Protein AF-A0A1Y1IK76-F1 (afdb_monomer)

Mean predicted aligned error: 18.69 Å

Foldseek 3Di:
DDDDDDDDDDDDDDDDDDDDDDDDDDDDDDDDDDDDDDDDDDDDDDDDDDDDDDDDDDPDDPPPPVVVVVVVVVVVVPPDDDDDDDDVVVVVVVVVVVVVVVVVVVVVVVVVVVVVVVVVVVVVVVVVVVVVVVVVVVVVVVVVVVVVVVVVVVVVVVVVVVVVVVVVVVVVVVVVVVVVVVVVVVVVVVVVVVVVVVVVVVVVVVVVVVVVVVVVVVVVVVVVVVVVVVVVVVQVVQWAWAAEQVPRDIDIDGLVLLVVCCVFLVNCCGVHPHPADADPVRHHYHPDDPVLVVQVRCCSPPVDEDQDADVVSLVVCVVRVVVSNNVVNVLLDFAWDWPPQDPFWIKIKGFAQALVPQPWDWHWDAHPVRWIKTFIDHQFWTFIDTDLVCPPDPQFWKKKKWKWKDFPNDILTDDIDTDTSPLDDRDPDDPDDPDPPNPHTDIDTCVNSVDGSCRLNVPPRSNGRRGIMMMMIMTTDDD

Organism: Klebsormidium nitens (NCBI:txid105231)

Radius of gyration: 87.35 Å; Cα contacts (8 Å, |Δi|>4): 419; chains: 1; bounding box: 177×68×232 Å

InterPro domains:
  IPR011333 SKP1/BTB/POZ domain superfamily [G3DSA:3.30.710.10] (242-334)
  IPR011333 SKP1/BTB/POZ domain superfamily [SSF54695] (243-330)

pLDDT: mean 75.18, std 20.33, range [30.8, 98.38]

Nearest PDB structures (foldseek):
  6ocr-assembly2_H  TM=8.136E-01  e=8.217E-05  Homo sapiens
  6m8r-assembly2_D  TM=8.133E-01  e=1.735E-04  Homo sapiens
  4yy8-assembly2_B  TM=5.545E-01  e=1.298E-03  Plasmodium falciparum

Sequence (479 aa):
MFLRVQCDNQFLTTGPKLKNLGPMAPHSKTWFGLRKGNPSKSTSALVPPTAKSSTSGLSGPAGEESAHVDRFLTTVSKVDATPLVRDGRLHKQVETRSDRVTKLWAEIGTLGRKLNDEMQEIERSIEELARARAQLGEVQSEATSLRTELAAARRNGERTEKELARARARLTELKAERGGLRAQVETLESKLAAEEKEKLEAASKVAELESALEIARDATAALKGAAEASARRAREGDRLHYVLACNGQTGSIARSILASEPESLLYKTFCGEWDYARDDSGRAIVTCHPDRWAAVLEHLTTGAVPKQRDSQLLEQARFWNLQRLTSALEALTPGVVVSNADSQGFTVRGTFVSVMNFSKQNLPFVTPQSHVMKLHINESGIWVYFQPDSDDIPADAQLSYRCRVLVRDNSIVKDWSTATCEKFKKYESWERPPAEGSEKGWGHTWRDWGHTLHQMASEPLALAHDSLVVEFEVRYLDE

Secondary structure (DSSP, 8-state):
--------------PPP----PPPPP---------PPPPPP-----PPP------------TTSSHHHHHHHHHHHTT---------HHHHHHHHHHHHHHHHHHHHHHHHHHHHHHHHHHHHHHHHHHHHHHHHHHHHHHHHHHHHHHHHHHHHHHHHHHHHHHHHHHHHHHHHHHHHHHHHHHHHHHHHHHHHHHHHHHHHHHHHHHHHHHHHHHHHHHHHHHHHHHHHHHHHHHTEEEEEETTT--EEEEEHHHHTTSTTSHHHHHHHSS----B-TTS-EEE-S-HHHHHHHHHHHHH----SS--HHHHHHHHHTT-HHHHHHHHHTS-EEEEES--SSEEEEEEEES-TT--S-EEEEEE-TTS-EEEEEE-SSEEEEEE-TT-TT--TT-EEEEEEEEEETTEEEEEEEEEEEGGG----S-TTSPPPTT---SEEEEGGGGT--HHHHHHSTTTTSTTSEEEEEEEEE---

Solvent-accessible surface area (backbone atoms only — not comparable to full-atom values): 28546 Å² total; per-residue (Å²): 139,89,86,83,85,82,84,85,84,79,91,80,89,83,82,85,80,85,76,85,82,80,87,84,80,91,83,83,80,88,84,90,81,86,84,79,84,80,82,85,84,84,87,80,90,82,85,81,84,86,82,86,77,93,76,81,89,80,88,72,82,94,69,66,71,65,62,59,54,54,54,52,58,62,59,65,78,67,70,78,85,72,92,78,77,90,55,77,66,59,55,52,51,51,50,55,49,49,54,50,49,53,50,51,51,52,49,51,53,53,49,52,49,51,52,51,53,51,48,53,50,50,51,52,51,50,53,51,52,50,51,52,50,50,52,50,51,50,54,51,51,52,52,51,50,54,51,52,50,52,53,50,51,49,54,50,50,56,48,53,51,52,53,50,53,52,51,52,53,51,52,54,49,52,51,51,52,52,51,53,51,49,54,50,48,56,53,50,53,53,50,51,55,50,52,53,51,51,51,51,55,50,52,52,52,50,55,53,49,54,53,52,49,50,56,49,49,53,50,52,52,50,51,51,54,50,51,53,51,51,53,47,52,55,55,56,72,44,39,47,50,36,28,28,65,79,76,65,52,69,52,74,47,49,48,73,44,39,59,76,41,64,79,13,46,60,24,39,47,73,77,44,98,46,93,64,68,52,50,100,84,71,29,38,54,39,86,46,58,66,78,52,44,50,52,52,50,44,22,54,74,71,68,55,71,79,87,62,82,48,73,69,50,38,53,47,24,55,73,36,41,34,60,72,58,28,56,56,50,54,53,46,46,63,45,65,48,77,42,76,70,56,96,53,29,35,32,38,37,36,34,40,43,50,62,82,62,49,84,65,48,71,43,69,45,69,45,92,87,68,49,53,32,33,45,36,41,45,83,63,28,43,37,40,41,72,50,84,91,57,86,80,67,64,70,78,52,38,39,37,36,31,50,33,40,34,44,80,92,44,69,53,67,49,77,73,52,79,48,63,43,79,67,65,75,85,80,93,64,90,90,58,78,70,60,94,85,57,84,74,65,54,63,47,40,32,64,80,72,78,40,50,55,63,60,61,46,65,40,90,56,24,74,38,41,63,30,42,32,37,36,38,38,41,31,54,53,82,131

Structure (mmCIF, N/CA/C/O backbone):
data_AF-A0A1Y1IK76-F1
#
_entry.id   AF-A0A1Y1IK76-F1
#
loop_
_atom_site.group_PDB
_atom_site.id
_atom_site.type_symbol
_atom_site.label_atom_id
_atom_site.label_alt_id
_atom_site.label_comp_id
_atom_site.label_asym_id
_atom_site.label_entity_id
_atom_site.label_seq_id
_atom_site.pdbx_PDB_ins_code
_atom_site.Cartn_x
_atom_site.Cartn_y
_atom_site.Cartn_z
_atom_site.occupancy
_atom_site.B_iso_or_equiv
_atom_site.auth_seq_id
_atom_site.auth_comp_id
_atom_site.auth_asym_id
_atom_site.auth_atom_id
_atom_site.pdbx_PDB_model_num
ATOM 1 N N . MET A 1 1 ? -49.706 4.662 16.942 1.00 39.53 1 MET A N 1
ATOM 2 C CA . MET A 1 1 ? -48.612 4.615 15.947 1.00 39.53 1 MET A CA 1
ATOM 3 C C . MET A 1 1 ? -47.578 3.627 16.453 1.00 39.53 1 MET A C 1
ATOM 5 O O . MET A 1 1 ? -46.919 3.910 17.440 1.00 39.53 1 MET A O 1
ATOM 9 N N . PHE A 1 2 ? -47.540 2.434 15.862 1.00 34.22 2 PHE A N 1
ATOM 10 C CA . PHE A 1 2 ? -46.616 1.360 16.231 1.00 34.22 2 PHE A CA 1
ATOM 11 C C . PHE A 1 2 ? -45.322 1.502 15.425 1.00 34.22 2 PHE A C 1
ATOM 13 O O . PHE A 1 2 ? -45.385 1.580 14.200 1.00 34.22 2 PHE A O 1
ATOM 20 N N . LEU A 1 3 ? -44.168 1.492 16.096 1.00 38.97 3 LEU A N 1
ATOM 21 C CA . LEU A 1 3 ? -42.862 1.308 15.463 1.00 38.97 3 LEU A CA 1
ATOM 22 C C . LEU A 1 3 ? -42.340 -0.082 15.827 1.00 38.97 3 LEU A C 1
ATOM 24 O O . LEU A 1 3 ? -42.153 -0.425 16.991 1.00 38.97 3 LEU A O 1
ATOM 28 N N . ARG A 1 4 ? -42.202 -0.891 14.779 1.00 33.00 4 ARG A N 1
ATOM 29 C CA . ARG A 1 4 ? -41.800 -2.294 14.769 1.00 33.00 4 ARG A CA 1
ATOM 30 C C . ARG A 1 4 ? -40.281 -2.321 14.588 1.00 33.00 4 ARG A C 1
ATOM 32 O O . ARG A 1 4 ? -39.795 -1.856 13.563 1.00 33.00 4 ARG A O 1
ATOM 39 N N . VAL A 1 5 ? -39.544 -2.829 15.572 1.00 37.34 5 VAL A N 1
ATOM 40 C CA . VAL A 1 5 ? -38.107 -3.113 15.435 1.00 37.34 5 VAL A CA 1
ATOM 41 C C . VAL A 1 5 ? -37.976 -4.530 14.890 1.00 37.34 5 VAL A C 1
ATOM 43 O O . VAL A 1 5 ? -38.435 -5.487 15.511 1.00 37.34 5 VAL A O 1
ATOM 46 N N . GLN A 1 6 ? -37.416 -4.639 13.691 1.00 36.19 6 GLN A N 1
ATOM 47 C CA . GLN A 1 6 ? -37.164 -5.888 12.987 1.00 36.19 6 GLN A CA 1
ATOM 48 C C . GLN A 1 6 ? -35.706 -6.285 13.247 1.00 36.19 6 GLN A C 1
ATOM 50 O O . GLN A 1 6 ? -34.787 -5.615 12.784 1.00 36.19 6 GLN A O 1
ATOM 55 N N . CYS A 1 7 ? -35.500 -7.341 14.035 1.00 33.00 7 CYS A N 1
ATOM 56 C CA . CYS A 1 7 ? -34.204 -7.993 14.193 1.00 33.00 7 CYS A CA 1
ATOM 57 C C . CYS A 1 7 ? -34.154 -9.188 13.240 1.00 33.00 7 CYS A C 1
ATOM 59 O O . CYS A 1 7 ? -34.759 -10.220 13.529 1.00 33.00 7 CYS A O 1
ATOM 61 N N . ASP A 1 8 ? -33.430 -9.054 12.131 1.00 33.06 8 ASP A N 1
ATOM 62 C CA . ASP A 1 8 ? -33.080 -10.189 11.283 1.00 33.06 8 ASP A CA 1
ATOM 63 C C . ASP A 1 8 ? -31.760 -10.796 11.768 1.00 33.06 8 ASP A C 1
ATOM 65 O O . ASP A 1 8 ? -30.684 -10.206 11.680 1.00 33.06 8 ASP A O 1
ATOM 69 N N . ASN A 1 9 ? -31.885 -11.999 12.323 1.00 39.34 9 ASN A N 1
ATOM 70 C CA . ASN A 1 9 ? -30.800 -12.886 12.704 1.00 39.34 9 ASN A CA 1
ATOM 71 C C . ASN A 1 9 ? -30.556 -13.836 11.522 1.00 39.34 9 ASN A C 1
ATOM 73 O O . ASN A 1 9 ? -31.366 -14.730 11.277 1.00 39.34 9 ASN A O 1
ATOM 77 N N . GLN A 1 10 ? -29.450 -13.673 10.797 1.00 37.78 10 GLN A N 1
ATOM 78 C CA . GLN A 1 10 ? -28.959 -14.696 9.871 1.00 37.78 10 GLN A CA 1
ATOM 79 C C . GLN A 1 10 ? -27.470 -14.943 10.109 1.00 37.78 10 GLN A C 1
ATOM 81 O O . GLN A 1 10 ? -26.595 -14.231 9.625 1.00 37.78 10 GLN A O 1
ATOM 86 N N . PHE A 1 11 ? -27.206 -15.999 10.876 1.00 39.03 11 PHE A N 1
ATOM 87 C CA . PHE A 1 11 ? -25.948 -16.732 10.858 1.00 39.03 11 PHE A CA 1
ATOM 88 C C . PHE A 1 11 ? -25.894 -17.561 9.575 1.00 39.03 11 PHE A C 1
ATOM 90 O O . PHE A 1 11 ? -26.669 -18.504 9.446 1.00 39.03 11 PHE A O 1
ATOM 97 N N . LEU A 1 12 ? -24.943 -17.285 8.681 1.00 38.28 12 LEU A N 1
ATOM 98 C CA . LEU A 1 12 ? -24.408 -18.304 7.781 1.00 38.28 12 LEU A CA 1
ATOM 99 C C . LEU A 1 12 ? -22.891 -18.155 7.639 1.00 38.28 12 LEU A C 1
ATOM 101 O O . LEU A 1 12 ? -22.333 -17.100 7.356 1.00 38.28 12 LEU A O 1
ATOM 105 N N . THR A 1 13 ? -22.258 -19.282 7.909 1.00 44.19 13 THR A N 1
ATOM 106 C CA . THR A 1 13 ? -20.846 -19.614 7.937 1.00 44.19 13 THR A CA 1
ATOM 107 C C . THR A 1 13 ? -20.323 -19.904 6.532 1.00 44.19 13 THR A C 1
ATOM 109 O O . THR A 1 13 ? -20.820 -20.821 5.894 1.00 44.19 13 THR A O 1
ATOM 112 N 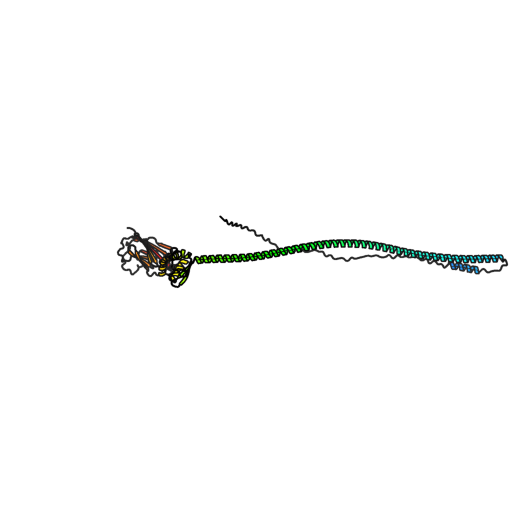N . THR A 1 14 ? -19.246 -19.247 6.092 1.00 37.66 14 THR A N 1
ATOM 113 C CA . THR A 1 14 ? -18.295 -19.824 5.116 1.00 37.66 14 THR A CA 1
ATOM 114 C C . THR A 1 14 ? -16.933 -19.136 5.228 1.00 37.66 14 THR A C 1
ATOM 116 O O . THR A 1 14 ? -16.763 -18.006 4.779 1.00 37.66 14 THR A O 1
ATOM 119 N N . GLY A 1 15 ? -15.951 -19.828 5.809 1.00 37.94 15 GLY A N 1
ATOM 120 C CA . GLY A 1 15 ? -14.532 -19.475 5.701 1.00 37.94 15 GLY A CA 1
ATOM 121 C C . GLY A 1 15 ? -13.877 -20.191 4.509 1.00 37.94 15 GLY A C 1
ATOM 122 O O . GLY A 1 15 ? -14.252 -21.331 4.211 1.00 37.94 15 GLY A O 1
ATOM 123 N N . PRO A 1 16 ? -12.900 -19.582 3.814 1.00 44.66 16 PRO A N 1
ATOM 124 C CA . PRO A 1 16 ? -12.180 -20.256 2.744 1.00 44.66 16 PRO A CA 1
ATOM 125 C C . PRO A 1 16 ? -11.105 -21.201 3.304 1.00 44.66 16 PRO A C 1
ATOM 127 O O . PRO A 1 16 ? -10.274 -20.835 4.133 1.00 44.66 16 PRO A O 1
ATOM 130 N N . LYS A 1 17 ? -11.132 -22.444 2.812 1.00 39.59 17 LYS A N 1
ATOM 131 C CA . LYS A 1 17 ? -10.146 -23.500 3.071 1.00 39.59 17 LYS A CA 1
ATOM 132 C C . LYS A 1 17 ? -8.765 -23.097 2.536 1.00 39.59 17 LYS A C 1
ATOM 134 O O . LYS A 1 17 ? -8.583 -22.993 1.324 1.00 39.59 17 LYS A O 1
ATOM 139 N N . LEU A 1 18 ? -7.785 -22.980 3.429 1.00 36.56 18 LEU A N 1
ATOM 140 C CA . LEU A 1 18 ? -6.359 -23.039 3.099 1.00 36.56 18 LEU A CA 1
ATOM 141 C C . LEU A 1 18 ? -6.033 -24.436 2.550 1.00 36.56 18 LEU A C 1
ATOM 143 O O . LEU A 1 18 ? -6.163 -25.439 3.252 1.00 36.56 18 LEU A O 1
ATOM 147 N N . LYS A 1 19 ? -5.640 -24.507 1.273 1.00 45.34 19 LYS A N 1
ATOM 148 C CA . LYS A 1 19 ? -5.051 -25.706 0.670 1.00 45.34 19 LYS A CA 1
ATOM 149 C C . LYS A 1 19 ? -3.533 -25.651 0.812 1.00 45.34 19 LYS A C 1
ATOM 151 O O . LYS A 1 19 ? -2.896 -24.680 0.419 1.00 45.34 19 LYS A O 1
ATOM 156 N N . ASN A 1 20 ? -3.010 -26.745 1.353 1.00 39.44 20 ASN A N 1
ATOM 157 C CA . ASN A 1 20 ? -1.609 -27.132 1.442 1.00 39.44 20 ASN A CA 1
ATOM 158 C C . ASN A 1 20 ? -0.817 -26.843 0.155 1.00 39.44 20 ASN A C 1
ATOM 160 O O . ASN A 1 20 ? -1.169 -27.343 -0.913 1.00 39.44 20 ASN A O 1
ATOM 164 N N . LEU A 1 21 ? 0.299 -26.124 0.292 1.00 35.03 21 LEU A N 1
ATOM 165 C CA . LEU A 1 21 ? 1.399 -26.127 -0.670 1.00 35.03 21 LEU A CA 1
ATOM 166 C C . LEU A 1 21 ? 2.485 -27.069 -0.138 1.00 35.03 21 LEU A C 1
ATOM 168 O O . LEU A 1 21 ? 3.033 -26.852 0.940 1.00 35.03 21 LEU A O 1
ATOM 172 N N . GLY A 1 22 ? 2.729 -28.151 -0.880 1.00 40.16 22 GLY A N 1
ATOM 173 C CA . GLY A 1 22 ? 3.816 -29.099 -0.639 1.00 40.16 22 GLY A CA 1
ATOM 174 C C . GLY A 1 22 ? 5.183 -28.566 -1.098 1.00 40.16 22 GLY A C 1
ATOM 175 O O . GLY A 1 22 ? 5.255 -27.519 -1.746 1.00 40.16 22 GLY A O 1
ATOM 176 N N . PRO A 1 23 ? 6.276 -29.277 -0.772 1.00 48.72 23 PRO A N 1
ATOM 177 C CA . PRO A 1 23 ? 7.633 -28.788 -0.972 1.00 48.72 23 PRO A CA 1
ATOM 178 C C . PRO A 1 23 ? 8.095 -28.971 -2.424 1.00 48.72 23 PRO A C 1
ATOM 180 O O . PRO A 1 23 ? 7.966 -30.049 -3.005 1.00 48.72 23 PRO A O 1
ATOM 183 N N . MET A 1 24 ? 8.677 -27.916 -2.999 1.00 34.72 24 MET A N 1
ATOM 184 C CA . MET A 1 24 ? 9.382 -27.973 -4.281 1.00 34.72 24 MET A CA 1
ATOM 185 C C . MET A 1 24 ? 10.783 -28.568 -4.103 1.00 34.72 24 MET A C 1
ATOM 187 O O . MET A 1 24 ? 11.612 -28.027 -3.373 1.00 34.72 24 MET A O 1
ATOM 191 N N . ALA A 1 25 ? 11.050 -29.660 -4.819 1.00 40.69 25 ALA A N 1
ATOM 192 C CA . ALA A 1 25 ? 12.392 -30.173 -5.079 1.00 40.69 25 ALA A CA 1
ATOM 193 C C . ALA A 1 25 ? 13.020 -29.470 -6.307 1.00 40.69 25 ALA A C 1
ATOM 195 O O . ALA A 1 25 ? 12.281 -29.050 -7.203 1.00 40.69 25 ALA A O 1
ATOM 196 N N . PRO A 1 26 ? 14.361 -29.372 -6.408 1.00 53.00 26 PRO A N 1
ATOM 197 C CA . PRO A 1 26 ? 15.027 -28.707 -7.520 1.00 53.00 26 PRO A CA 1
ATOM 198 C C . PRO A 1 26 ? 15.538 -29.713 -8.562 1.00 53.00 26 PRO A C 1
ATOM 200 O O . PRO A 1 26 ? 16.420 -30.521 -8.282 1.00 53.00 26 PRO A O 1
ATOM 203 N N . HIS A 1 27 ? 15.064 -29.606 -9.804 1.00 36.72 27 HIS A N 1
ATOM 204 C CA . HIS A 1 27 ? 15.729 -30.198 -10.966 1.00 36.72 27 HIS A CA 1
ATOM 205 C C . HIS A 1 27 ? 15.540 -29.321 -12.208 1.00 36.72 27 HIS A C 1
ATOM 207 O O . HIS A 1 27 ? 14.448 -29.217 -12.752 1.00 36.72 27 HIS A O 1
ATOM 213 N N . SER A 1 28 ? 16.627 -28.743 -12.712 1.00 35.94 28 SER A N 1
ATOM 214 C CA . SER A 1 28 ? 17.101 -29.059 -14.065 1.00 35.94 28 SER A CA 1
ATOM 215 C C . SER A 1 28 ? 18.462 -28.412 -14.321 1.00 35.94 28 SER A C 1
ATOM 217 O O . SER A 1 28 ? 18.704 -27.231 -14.093 1.00 35.94 28 SER A O 1
ATOM 219 N N . LYS A 1 29 ? 19.378 -29.270 -14.759 1.00 38.31 29 LYS A N 1
ATOM 220 C CA . LYS A 1 29 ? 20.668 -28.946 -15.349 1.00 38.31 29 LYS A CA 1
ATOM 221 C C . LYS A 1 29 ? 20.472 -28.790 -16.864 1.00 38.31 29 LYS A C 1
ATOM 223 O O . LYS A 1 29 ? 19.642 -29.497 -17.432 1.00 38.31 29 LYS A O 1
ATOM 228 N N . THR A 1 30 ? 21.394 -28.034 -17.478 1.00 35.38 30 THR A N 1
ATOM 229 C CA . THR A 1 30 ? 21.938 -28.178 -18.855 1.00 35.38 30 THR A CA 1
ATOM 230 C C . THR A 1 30 ? 21.024 -27.736 -20.027 1.00 35.38 30 THR A C 1
ATOM 232 O O . THR A 1 30 ? 19.872 -28.124 -20.062 1.00 35.38 30 THR A O 1
ATOM 235 N N . TRP A 1 31 ? 21.426 -26.918 -21.025 1.00 33.53 31 TRP A N 1
ATOM 236 C CA . TRP A 1 31 ? 22.676 -26.896 -21.812 1.00 33.53 31 TRP A CA 1
ATOM 237 C C . TRP A 1 31 ? 22.880 -25.601 -22.666 1.00 33.53 31 TRP A C 1
ATOM 239 O O . TRP A 1 31 ? 21.925 -25.039 -23.185 1.00 33.53 31 TRP A O 1
ATOM 249 N N . PHE A 1 32 ? 24.163 -25.226 -22.817 1.00 34.03 32 PHE A N 1
ATOM 250 C CA . PHE A 1 32 ? 24.946 -24.613 -23.923 1.00 34.03 32 PHE A CA 1
ATOM 251 C C . PHE A 1 32 ? 24.473 -23.454 -24.830 1.00 34.03 32 PHE A C 1
ATOM 253 O O . PHE A 1 32 ? 23.476 -23.525 -25.535 1.00 34.03 32 PHE A O 1
ATOM 260 N N . GLY A 1 33 ? 25.389 -22.480 -24.992 1.00 30.80 33 GLY A N 1
ATOM 261 C CA . GLY A 1 33 ? 25.396 -21.521 -26.104 1.00 30.80 33 GLY A CA 1
ATOM 262 C C . GLY A 1 33 ? 26.576 -20.532 -26.132 1.00 30.80 33 GLY A C 1
ATOM 263 O O . GLY A 1 33 ? 26.358 -19.342 -26.327 1.00 30.80 33 GLY A O 1
ATOM 264 N N . LEU A 1 34 ? 27.824 -20.983 -25.928 1.00 36.19 34 LEU A N 1
ATOM 265 C CA . LEU A 1 34 ? 29.027 -20.157 -26.146 1.00 36.19 34 LEU A CA 1
ATOM 266 C C . LEU A 1 34 ? 29.253 -19.922 -27.654 1.00 36.19 34 LEU A C 1
ATOM 268 O O . LEU A 1 34 ? 29.565 -20.861 -28.385 1.00 36.19 34 LEU A O 1
ATOM 272 N N . ARG A 1 35 ? 29.194 -18.666 -28.114 1.00 32.38 35 ARG A N 1
ATOM 273 C CA . ARG A 1 35 ? 29.718 -18.249 -29.428 1.00 32.38 35 ARG A CA 1
ATOM 274 C C . ARG A 1 35 ? 31.152 -17.734 -29.271 1.00 32.38 35 ARG A C 1
ATOM 276 O O . ARG A 1 35 ? 31.369 -16.613 -28.824 1.00 32.38 35 ARG A O 1
ATOM 283 N N . LYS A 1 36 ? 32.128 -18.558 -29.663 1.00 36.78 36 LYS A N 1
ATOM 284 C CA . LYS A 1 36 ? 33.500 -18.124 -29.971 1.00 36.78 36 LYS A CA 1
ATOM 285 C C . LYS A 1 36 ? 33.532 -17.557 -31.392 1.00 36.78 36 LYS A C 1
ATOM 287 O O . LYS A 1 36 ? 33.067 -18.209 -32.325 1.00 36.78 36 LYS A O 1
ATOM 292 N N . GLY A 1 37 ? 34.076 -16.352 -31.546 1.00 35.44 37 GLY A N 1
ATOM 293 C CA . GLY A 1 37 ? 34.408 -15.766 -32.842 1.00 35.44 37 GLY A CA 1
ATOM 294 C C . GLY A 1 37 ? 35.676 -16.400 -33.418 1.00 35.44 37 GLY A C 1
ATOM 295 O O . GLY A 1 37 ? 36.693 -16.487 -32.734 1.00 35.44 37 GLY A O 1
ATOM 296 N N . ASN A 1 38 ? 35.592 -16.853 -34.668 1.00 37.22 38 ASN A N 1
ATOM 297 C CA . ASN A 1 38 ? 36.719 -17.299 -35.487 1.00 37.22 38 ASN A CA 1
ATOM 298 C C . ASN A 1 38 ? 37.498 -16.095 -36.043 1.00 37.22 38 ASN A C 1
ATOM 300 O O . ASN A 1 38 ? 36.861 -15.164 -36.539 1.00 37.22 38 ASN A O 1
ATOM 304 N N . PRO A 1 39 ? 38.839 -16.148 -36.107 1.00 42.78 39 PRO A N 1
ATOM 305 C CA . PRO A 1 39 ? 39.608 -15.360 -37.054 1.00 42.78 39 PRO A CA 1
ATOM 306 C C . PRO A 1 39 ? 39.739 -16.111 -38.389 1.00 42.78 39 PRO A C 1
ATOM 308 O O . PRO A 1 39 ? 40.040 -17.305 -38.452 1.00 42.78 39 PRO A O 1
ATOM 311 N N . SER A 1 40 ? 39.4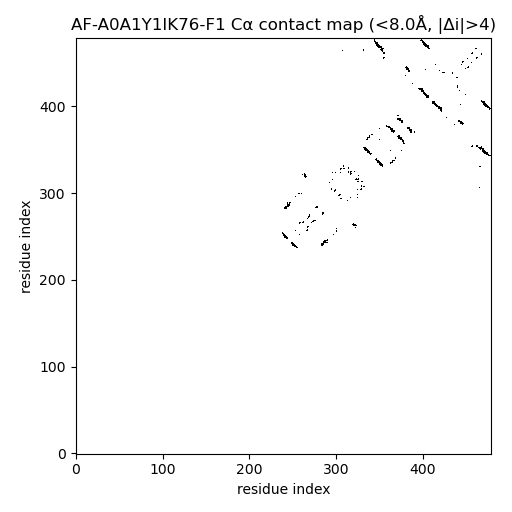88 -15.384 -39.470 1.00 36.50 40 SER A N 1
ATOM 312 C CA . SER A 1 40 ? 39.622 -15.799 -40.862 1.00 36.50 40 SER A CA 1
ATOM 313 C C . SER A 1 40 ? 41.071 -16.143 -41.224 1.00 36.50 40 SER A C 1
ATOM 315 O O . SER A 1 40 ? 41.951 -15.287 -41.156 1.00 36.50 40 SER A O 1
ATOM 317 N N . LYS A 1 41 ? 41.301 -17.382 -41.675 1.00 38.12 41 LYS A N 1
ATOM 318 C CA . LYS A 1 41 ? 42.485 -17.780 -42.447 1.00 38.12 41 LYS A CA 1
ATOM 319 C C . LYS A 1 41 ? 42.290 -17.362 -43.905 1.00 38.12 41 LYS A C 1
ATOM 321 O O . LYS A 1 41 ? 41.377 -17.856 -44.561 1.00 38.12 41 LYS A O 1
ATOM 326 N N . SER A 1 42 ? 43.161 -16.497 -44.413 1.00 36.53 42 SER A N 1
ATOM 327 C CA . SER A 1 42 ? 43.325 -16.240 -45.844 1.00 36.53 42 SER A CA 1
ATOM 328 C C . SER A 1 42 ? 44.553 -16.998 -46.353 1.00 36.53 42 SER A C 1
ATOM 330 O O . SER A 1 42 ? 45.688 -16.558 -46.191 1.00 36.53 42 SER A O 1
ATOM 332 N N . THR A 1 43 ? 44.319 -18.158 -46.953 1.00 37.00 43 THR A N 1
ATOM 333 C CA . THR A 1 43 ? 45.247 -18.816 -47.878 1.00 37.00 43 THR A CA 1
ATOM 334 C C . THR A 1 43 ? 45.027 -18.202 -49.255 1.00 37.00 43 THR A C 1
ATOM 336 O O . THR A 1 43 ? 43.926 -18.310 -49.788 1.00 37.00 43 THR A O 1
ATOM 339 N N . SER A 1 44 ? 46.050 -17.583 -49.840 1.00 35.19 44 SER A N 1
ATOM 340 C CA . SER A 1 44 ? 46.094 -17.358 -51.284 1.00 35.19 44 SER A CA 1
ATOM 341 C C . SER A 1 44 ? 47.506 -17.627 -51.779 1.00 35.19 44 SER A C 1
ATOM 343 O O . SER A 1 44 ? 48.447 -16.898 -51.475 1.00 35.19 44 SER A O 1
ATOM 345 N N . ALA A 1 45 ? 47.630 -18.749 -52.477 1.00 37.94 45 ALA A N 1
ATOM 346 C CA . ALA A 1 45 ? 48.760 -19.098 -53.308 1.00 37.94 45 ALA A CA 1
ATOM 347 C C . ALA A 1 45 ? 48.589 -18.393 -54.656 1.00 37.94 45 ALA A C 1
ATOM 349 O O . ALA A 1 45 ? 47.515 -18.485 -55.245 1.00 37.94 45 ALA A O 1
ATOM 350 N N . LEU A 1 46 ? 49.636 -17.749 -55.167 1.00 36.94 46 LEU A N 1
ATOM 351 C CA . LEU A 1 46 ? 49.778 -17.506 -56.600 1.00 36.94 46 LEU A CA 1
ATOM 352 C C . LEU A 1 46 ? 51.255 -17.329 -56.955 1.00 36.94 46 LEU A C 1
ATOM 354 O O . LEU A 1 46 ? 51.917 -16.361 -56.594 1.00 36.94 46 LEU A O 1
ATOM 358 N N . VAL A 1 47 ? 51.741 -18.361 -57.632 1.00 40.53 47 VAL A N 1
ATOM 359 C CA . VAL A 1 47 ? 53.005 -18.471 -58.355 1.00 40.53 47 VAL A CA 1
ATOM 360 C C . VAL A 1 47 ? 52.943 -17.565 -59.592 1.00 40.53 47 VAL A C 1
ATOM 362 O O . VAL A 1 47 ? 51.943 -17.639 -60.308 1.00 40.53 47 VAL A O 1
ATOM 365 N N . PRO A 1 48 ? 53.979 -16.776 -59.924 1.00 46.88 48 PRO A N 1
ATOM 366 C CA . PRO A 1 48 ? 54.138 -16.250 -61.273 1.00 46.88 48 PRO A CA 1
ATOM 367 C C . PRO A 1 48 ? 54.957 -17.234 -62.132 1.00 46.88 48 PRO A C 1
ATOM 369 O O . PRO A 1 48 ? 55.933 -17.812 -61.641 1.00 46.88 48 PRO A O 1
ATOM 372 N N . PRO A 1 49 ? 54.605 -17.452 -63.412 1.00 46.00 49 PRO A N 1
ATOM 373 C CA . PRO A 1 49 ? 55.411 -18.269 -64.301 1.00 46.00 49 PRO A CA 1
ATOM 374 C C . PRO A 1 49 ? 56.627 -17.475 -64.790 1.00 46.00 49 PRO A C 1
ATOM 376 O O . PRO A 1 49 ? 56.521 -16.362 -65.300 1.00 46.00 49 PRO A O 1
ATOM 379 N N . THR A 1 50 ? 57.794 -18.093 -64.665 1.00 36.66 50 THR A N 1
ATOM 380 C CA . THR A 1 50 ? 59.032 -17.708 -65.337 1.00 36.66 50 THR A CA 1
ATOM 381 C C . THR A 1 50 ? 58.903 -17.993 -66.834 1.00 36.66 50 THR A C 1
ATOM 383 O O . THR A 1 50 ? 59.010 -19.136 -67.279 1.00 36.66 50 THR A O 1
ATOM 386 N N . ALA A 1 51 ? 58.677 -16.950 -67.634 1.00 36.88 51 ALA A N 1
ATOM 387 C CA . ALA A 1 51 ? 58.805 -17.035 -69.083 1.00 36.88 51 ALA A CA 1
ATOM 388 C C . ALA A 1 51 ? 60.287 -16.919 -69.470 1.00 36.88 51 ALA A C 1
ATOM 390 O O . ALA A 1 51 ? 60.916 -15.872 -69.330 1.00 36.88 51 ALA A O 1
ATOM 391 N N . LYS A 1 52 ? 60.837 -18.044 -69.933 1.00 40.75 52 LYS A N 1
ATOM 392 C CA . LYS A 1 52 ? 62.096 -18.150 -70.669 1.00 40.75 52 LYS A CA 1
ATOM 393 C C . LYS A 1 52 ? 61.877 -17.664 -72.109 1.00 40.75 52 LYS A C 1
ATOM 395 O O . LYS A 1 52 ? 61.000 -18.181 -72.791 1.00 40.75 52 LYS A O 1
ATOM 400 N N . SER A 1 53 ? 62.725 -16.757 -72.575 1.00 36.72 53 SER A N 1
ATOM 401 C CA . SER A 1 53 ? 63.085 -16.566 -73.991 1.00 36.72 53 SER A CA 1
ATOM 402 C C . SER A 1 53 ? 64.553 -16.117 -73.977 1.00 36.72 53 SER A C 1
ATOM 404 O O . SER A 1 53 ? 64.836 -15.064 -73.422 1.00 36.72 53 SER A O 1
ATOM 406 N N . SER A 1 54 ? 65.598 -16.846 -74.377 1.00 37.97 54 SER A N 1
ATOM 407 C CA . SER A 1 54 ? 65.819 -17.826 -75.449 1.00 37.97 54 SER A CA 1
ATOM 408 C C . SER A 1 54 ? 65.397 -17.345 -76.832 1.00 37.97 54 SER A C 1
ATOM 410 O O . SER A 1 54 ? 64.406 -17.820 -77.365 1.00 37.97 54 SER A O 1
ATOM 412 N N . THR A 1 55 ? 66.214 -16.450 -77.388 1.00 37.84 55 THR A N 1
ATOM 413 C CA . THR A 1 55 ? 66.503 -16.292 -78.826 1.00 37.84 55 THR A CA 1
ATOM 414 C C . THR A 1 55 ? 67.867 -15.593 -78.906 1.00 37.84 55 THR A C 1
ATOM 416 O O . THR A 1 55 ? 67.998 -14.456 -78.469 1.00 37.84 55 THR A O 1
ATOM 419 N N . SER A 1 56 ? 68.961 -16.338 -79.109 1.00 36.97 56 SER A N 1
ATOM 420 C CA . SER A 1 56 ? 69.576 -16.583 -80.430 1.00 36.97 56 SER A CA 1
ATOM 421 C C . SER A 1 56 ? 69.941 -15.251 -81.107 1.00 36.97 56 SER A C 1
ATOM 423 O O . SER A 1 56 ? 69.062 -14.542 -81.571 1.00 36.97 56 SER A O 1
ATOM 425 N N . GLY A 1 57 ? 71.197 -14.812 -81.129 1.00 40.94 57 GLY A N 1
ATOM 426 C CA . GLY A 1 57 ? 72.331 -15.595 -81.613 1.00 40.94 57 GLY A CA 1
ATOM 427 C C . GLY A 1 57 ? 72.341 -15.570 -83.140 1.00 40.94 57 GLY A C 1
ATOM 428 O O . GLY A 1 57 ? 72.048 -16.582 -83.758 1.00 40.94 57 GLY A O 1
ATOM 429 N N . LEU A 1 58 ? 72.643 -14.407 -83.721 1.00 38.53 58 LEU A N 1
ATOM 430 C CA . LEU A 1 58 ? 73.011 -14.236 -85.129 1.00 38.53 58 LEU A CA 1
ATOM 431 C C . LEU A 1 58 ? 74.152 -13.212 -85.211 1.00 38.53 58 LEU A C 1
ATOM 433 O O . LEU A 1 58 ? 74.008 -12.105 -85.713 1.00 38.53 58 LEU A O 1
ATOM 437 N N . SER A 1 59 ? 75.306 -13.589 -84.660 1.00 39.72 59 SER A N 1
ATOM 438 C CA . SER A 1 59 ? 76.594 -13.001 -85.021 1.00 39.72 59 SER A CA 1
ATOM 439 C C . SER A 1 59 ? 77.032 -13.625 -86.350 1.00 39.72 59 SER A C 1
ATOM 441 O O . SER A 1 59 ? 77.624 -14.705 -86.366 1.00 39.72 59 SER A O 1
ATOM 443 N N . GLY A 1 60 ? 76.666 -12.991 -87.464 1.00 36.19 60 GLY A N 1
ATOM 444 C CA . GLY A 1 60 ? 77.161 -13.335 -88.797 1.00 36.19 60 GLY A CA 1
ATOM 445 C C . GLY A 1 60 ? 78.538 -12.696 -89.044 1.00 36.19 60 GLY A C 1
ATOM 446 O O . GLY A 1 60 ? 78.706 -11.513 -88.743 1.00 36.19 60 GLY A O 1
ATOM 447 N N . PRO A 1 61 ? 79.536 -13.438 -89.555 1.00 44.06 61 PRO A N 1
ATOM 448 C CA . PRO A 1 61 ? 80.905 -12.958 -89.705 1.00 44.06 61 PRO A CA 1
ATOM 449 C C . PRO A 1 61 ? 81.032 -12.068 -90.950 1.00 44.06 61 PRO A C 1
ATOM 451 O O . PRO A 1 61 ? 81.333 -12.539 -92.042 1.00 44.06 61 PRO A O 1
ATOM 454 N N . ALA A 1 62 ? 80.854 -10.757 -90.794 1.00 41.41 62 ALA A N 1
ATOM 455 C CA . ALA A 1 62 ? 81.180 -9.766 -91.828 1.00 41.41 62 ALA A CA 1
ATOM 456 C C . ALA A 1 62 ? 82.706 -9.520 -91.911 1.00 41.41 62 ALA A C 1
ATOM 458 O O . ALA A 1 62 ? 83.175 -8.391 -91.790 1.00 41.41 62 ALA A O 1
ATOM 459 N N . GLY A 1 63 ? 83.492 -10.596 -92.037 1.00 45.44 63 GLY A N 1
ATOM 460 C CA . GLY A 1 63 ? 84.959 -10.559 -91.985 1.00 45.44 63 GLY A CA 1
ATOM 461 C C . GLY A 1 63 ? 85.687 -11.264 -93.132 1.00 45.44 63 GLY A C 1
ATOM 462 O O . GLY A 1 63 ? 86.894 -11.082 -93.263 1.00 45.44 63 GLY A O 1
ATOM 463 N N . GLU A 1 64 ? 85.003 -12.033 -93.984 1.00 45.16 64 GLU A N 1
ATOM 464 C CA . GLU A 1 64 ? 85.684 -12.881 -94.983 1.00 45.16 64 GLU A CA 1
ATOM 465 C C . GLU A 1 64 ? 85.676 -12.335 -96.422 1.00 45.16 64 GLU A C 1
ATOM 467 O O . GLU A 1 64 ? 86.495 -12.764 -97.234 1.00 45.16 64 GLU A O 1
ATOM 472 N N . GLU A 1 65 ? 84.870 -11.318 -96.751 1.00 45.50 65 GLU A N 1
ATOM 473 C CA . GLU A 1 65 ? 84.865 -10.743 -98.112 1.00 45.50 65 GLU A CA 1
ATOM 474 C C . GLU A 1 65 ? 85.983 -9.714 -98.369 1.00 45.50 65 GLU A C 1
ATOM 476 O O . GLU A 1 65 ? 86.353 -9.481 -99.521 1.00 45.50 65 GLU A O 1
ATOM 481 N N . SER A 1 66 ? 86.621 -9.171 -97.322 1.00 49.00 66 SER A N 1
ATOM 482 C CA . SER A 1 66 ? 87.759 -8.242 -97.475 1.00 49.00 66 SER A CA 1
ATOM 483 C C . SER A 1 66 ? 89.036 -8.948 -97.973 1.00 49.00 66 SER A C 1
ATOM 485 O O . SER A 1 66 ? 89.832 -8.379 -98.719 1.00 49.00 66 SER A O 1
ATOM 487 N N . ALA A 1 67 ? 89.202 -10.241 -97.660 1.00 51.25 67 ALA A N 1
ATOM 488 C CA . ALA A 1 67 ? 90.377 -11.021 -98.060 1.00 51.25 67 ALA A CA 1
ATOM 489 C C . ALA A 1 67 ? 90.395 -11.387 -99.559 1.00 51.25 67 ALA A C 1
ATOM 491 O O . ALA A 1 67 ? 91.459 -11.661 -100.122 1.00 51.25 67 ALA A O 1
ATOM 492 N N . HIS A 1 68 ? 89.238 -11.376 -100.230 1.00 51.72 68 HIS A N 1
ATOM 493 C CA . HIS A 1 68 ? 89.155 -11.677 -101.661 1.00 51.72 68 HIS A CA 1
ATOM 494 C C . HIS A 1 68 ? 89.427 -10.456 -102.553 1.00 51.72 68 HIS A C 1
ATOM 496 O O . HIS A 1 68 ? 89.948 -10.623 -103.659 1.00 51.72 68 HIS A O 1
ATOM 502 N N . VAL A 1 69 ? 89.171 -9.240 -102.056 1.00 55.53 69 VAL A N 1
ATOM 503 C CA . VAL A 1 69 ? 89.458 -7.984 -102.770 1.00 55.53 69 VAL A CA 1
ATOM 504 C C . VAL A 1 69 ? 90.956 -7.646 -102.720 1.00 55.53 69 VAL A C 1
ATOM 506 O O . VAL A 1 69 ? 91.540 -7.334 -103.761 1.00 55.53 69 VAL A O 1
ATOM 509 N N . ASP A 1 70 ? 91.625 -7.847 -101.578 1.00 54.16 70 ASP A N 1
ATOM 510 C CA . ASP A 1 70 ? 93.085 -7.661 -101.474 1.00 54.16 70 ASP A CA 1
ATOM 511 C C . ASP A 1 70 ? 93.872 -8.689 -102.307 1.00 54.16 70 ASP A C 1
ATOM 513 O O . ASP A 1 70 ? 94.888 -8.363 -102.934 1.00 54.16 70 ASP A O 1
ATOM 517 N N . ARG A 1 71 ? 93.377 -9.930 -102.425 1.00 54.50 71 ARG A N 1
ATOM 518 C CA . ARG A 1 71 ? 94.007 -10.959 -103.271 1.00 54.50 71 ARG A CA 1
ATOM 519 C C . ARG A 1 71 ? 93.873 -10.645 -104.771 1.00 54.50 71 ARG A C 1
ATOM 521 O O . ARG A 1 71 ? 94.772 -10.986 -105.542 1.00 54.50 71 ARG A O 1
ATOM 528 N N . PHE A 1 72 ? 92.825 -9.934 -105.196 1.00 56.62 72 PHE A N 1
ATOM 529 C CA . PHE A 1 72 ? 92.684 -9.483 -106.586 1.00 56.62 72 PHE A CA 1
ATOM 530 C C . PHE A 1 72 ? 93.621 -8.302 -106.902 1.00 56.62 72 PHE A C 1
ATOM 532 O O . PHE A 1 72 ? 94.314 -8.332 -107.920 1.00 56.62 72 PHE A O 1
ATOM 539 N N . LEU A 1 73 ? 93.756 -7.324 -105.996 1.00 52.50 73 LEU A N 1
ATOM 540 C CA . LEU A 1 73 ? 94.680 -6.189 -106.169 1.00 52.50 73 LEU A CA 1
ATOM 541 C C . LEU A 1 73 ? 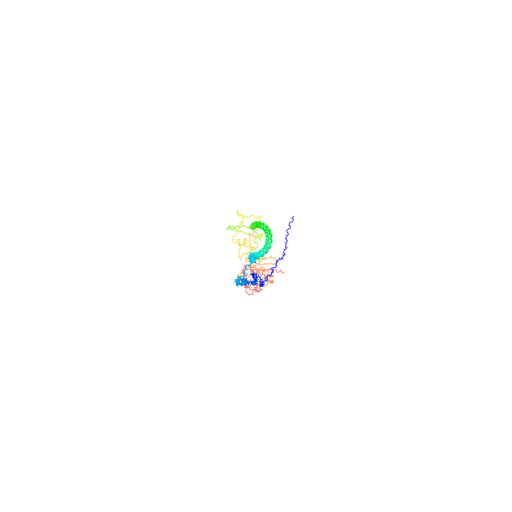96.159 -6.614 -106.153 1.00 52.50 73 LEU A C 1
ATOM 543 O O . LEU A 1 73 ? 96.966 -6.082 -106.916 1.00 52.50 73 LEU A O 1
ATOM 547 N N . THR A 1 74 ? 96.511 -7.648 -105.383 1.00 56.88 74 THR A N 1
ATOM 548 C CA . THR A 1 74 ? 97.884 -8.191 -105.367 1.00 56.88 74 THR A CA 1
ATOM 549 C C . THR A 1 74 ? 98.247 -8.933 -106.664 1.00 56.88 74 THR A C 1
ATOM 551 O O . THR A 1 74 ? 99.422 -9.019 -107.025 1.00 56.88 74 THR A O 1
ATOM 554 N N . THR A 1 75 ? 97.256 -9.453 -107.396 1.00 54.38 75 THR A N 1
ATOM 555 C CA . THR A 1 75 ? 97.493 -10.196 -108.648 1.00 54.38 75 THR A CA 1
ATOM 556 C C . THR A 1 75 ? 97.612 -9.259 -109.858 1.00 54.38 75 THR A C 1
ATOM 558 O O . THR A 1 75 ? 98.331 -9.570 -110.804 1.00 54.38 75 THR A O 1
ATOM 561 N N . VAL A 1 76 ? 96.997 -8.071 -109.810 1.00 51.81 76 VAL A N 1
ATOM 562 C CA . VAL A 1 76 ? 97.111 -7.060 -110.880 1.00 51.81 76 VAL A CA 1
ATOM 563 C C . VAL A 1 76 ? 98.454 -6.308 -110.830 1.00 51.81 76 VAL A C 1
ATOM 565 O O . VAL A 1 76 ? 98.988 -5.959 -111.879 1.00 51.81 76 VAL A O 1
ATOM 568 N N . SER A 1 77 ? 99.083 -6.160 -109.657 1.00 51.53 77 SER A N 1
ATOM 569 C CA . SER A 1 77 ? 100.402 -5.504 -109.516 1.00 51.53 77 SER A CA 1
ATOM 570 C C . SER A 1 77 ? 101.616 -6.332 -109.984 1.00 51.53 77 SER A C 1
ATOM 572 O O . SER A 1 77 ? 102.746 -5.881 -109.819 1.00 51.53 77 SER A O 1
ATOM 574 N N . LYS A 1 78 ? 101.429 -7.530 -110.562 1.00 50.09 78 LYS A N 1
ATOM 575 C CA . LYS A 1 78 ? 102.526 -8.402 -111.045 1.00 50.09 78 LYS A CA 1
ATOM 576 C C . LYS A 1 78 ? 102.571 -8.608 -112.565 1.00 50.09 78 LYS A C 1
ATOM 578 O O . LYS A 1 78 ? 103.269 -9.501 -113.036 1.00 50.09 78 LYS A O 1
ATOM 583 N N . VAL A 1 79 ? 101.858 -7.799 -113.349 1.00 48.56 79 VAL A N 1
ATOM 584 C CA . VAL A 1 79 ? 102.008 -7.824 -114.812 1.00 48.56 79 VAL A CA 1
ATOM 585 C C . VAL A 1 79 ? 103.180 -6.923 -115.207 1.00 48.56 79 VAL A C 1
ATOM 587 O O . VAL A 1 79 ? 103.035 -5.708 -115.327 1.00 48.56 79 VAL A O 1
ATOM 590 N N . ASP A 1 80 ? 104.346 -7.548 -115.379 1.00 42.59 80 ASP A N 1
ATOM 591 C CA . ASP A 1 80 ? 105.565 -6.954 -115.930 1.00 42.59 80 ASP A CA 1
ATOM 592 C C . ASP A 1 80 ? 105.300 -6.299 -117.295 1.00 42.59 80 ASP A C 1
ATOM 594 O O . ASP A 1 80 ? 104.944 -6.950 -118.282 1.00 42.59 80 ASP A O 1
ATOM 598 N N . ALA A 1 81 ? 105.507 -4.983 -117.349 1.00 43.84 81 ALA A N 1
ATOM 599 C CA . ALA A 1 81 ? 105.441 -4.185 -118.561 1.00 43.84 81 ALA A CA 1
ATOM 600 C C . ALA A 1 81 ? 106.673 -4.453 -119.444 1.00 43.84 81 ALA A C 1
ATOM 602 O O . ALA A 1 81 ? 107.746 -3.886 -119.241 1.00 43.84 81 ALA A O 1
ATOM 603 N N . THR A 1 82 ? 106.514 -5.305 -120.457 1.00 47.12 82 THR A N 1
ATOM 604 C CA . THR A 1 82 ? 107.459 -5.426 -121.578 1.00 47.12 82 THR A CA 1
ATOM 605 C C . THR A 1 82 ? 107.122 -4.388 -122.665 1.00 47.12 82 THR A C 1
ATOM 607 O O . THR A 1 82 ? 105.946 -4.204 -122.988 1.00 47.12 82 THR A O 1
ATOM 610 N N . PRO A 1 83 ? 108.112 -3.674 -123.244 1.00 46.09 83 PRO A N 1
ATOM 611 C CA . PRO A 1 83 ? 107.858 -2.485 -124.052 1.00 46.09 83 PRO A CA 1
ATOM 612 C C . PRO A 1 83 ? 107.685 -2.843 -125.534 1.00 46.09 83 PRO A C 1
ATOM 614 O O . PRO A 1 83 ? 108.658 -3.056 -126.253 1.00 46.09 83 PRO A O 1
ATOM 617 N N . LEU A 1 84 ? 106.444 -2.857 -126.021 1.00 43.56 84 LEU A N 1
ATOM 618 C CA . LEU A 1 84 ? 106.138 -2.941 -127.453 1.00 43.56 84 LEU A CA 1
ATOM 619 C C . LEU A 1 84 ? 105.443 -1.658 -127.927 1.00 43.56 84 LEU A C 1
ATOM 621 O O . LEU A 1 84 ? 104.235 -1.486 -127.838 1.00 43.56 84 LEU A O 1
ATOM 625 N N . VAL A 1 85 ? 106.299 -0.740 -128.382 1.00 41.97 85 VAL A N 1
ATOM 626 C CA . VAL A 1 85 ? 106.185 0.045 -129.620 1.00 41.97 85 VAL A CA 1
ATOM 627 C C . VAL A 1 85 ? 104.810 0.654 -129.947 1.00 41.97 85 VAL A C 1
ATOM 629 O O . VAL A 1 85 ? 103.924 0.013 -130.495 1.00 41.97 85 VAL A O 1
ATOM 632 N N . ARG A 1 86 ? 104.750 1.977 -129.730 1.00 46.56 86 ARG A N 1
ATOM 633 C CA . ARG A 1 86 ? 104.136 3.004 -130.597 1.00 46.56 86 ARG A CA 1
ATOM 634 C C . ARG A 1 86 ? 102.827 2.615 -131.300 1.00 46.56 86 ARG A C 1
ATOM 636 O O . ARG A 1 86 ? 102.783 2.511 -132.519 1.00 46.56 86 ARG A O 1
ATOM 643 N N . ASP A 1 87 ? 101.737 2.623 -130.539 1.00 48.47 87 ASP A N 1
ATOM 644 C CA . ASP A 1 87 ? 100.453 3.090 -131.064 1.00 48.47 87 ASP A CA 1
ATOM 645 C C . ASP A 1 87 ? 99.704 3.880 -129.978 1.00 48.47 87 ASP A C 1
ATOM 647 O O . ASP A 1 87 ? 98.936 3.347 -129.173 1.00 48.47 87 ASP A O 1
ATOM 651 N N . GLY A 1 88 ? 99.984 5.189 -129.898 1.00 57.75 88 GLY A N 1
ATOM 652 C CA . GLY A 1 88 ? 99.465 6.097 -128.860 1.00 57.75 88 GLY A CA 1
ATOM 653 C C . GLY A 1 88 ? 97.933 6.192 -128.798 1.00 57.75 88 GLY A C 1
ATOM 654 O O . GLY A 1 88 ? 97.387 6.832 -127.901 1.00 57.75 88 GLY A O 1
ATOM 655 N N . ARG A 1 89 ? 97.223 5.544 -129.729 1.00 65.25 89 ARG A N 1
ATOM 656 C CA . ARG A 1 89 ? 95.764 5.446 -129.765 1.00 65.25 89 ARG A CA 1
ATOM 657 C C . ARG A 1 89 ? 95.213 4.374 -128.823 1.00 65.25 89 ARG A C 1
ATOM 659 O O . ARG A 1 89 ? 94.214 4.629 -128.153 1.00 65.25 89 ARG A O 1
ATOM 666 N N . LEU A 1 90 ? 95.859 3.209 -128.744 1.00 71.06 90 LEU A N 1
ATOM 667 C CA . LEU A 1 90 ? 95.435 2.115 -127.861 1.00 71.06 90 LEU A CA 1
ATOM 668 C C . LEU A 1 90 ? 95.750 2.431 -126.400 1.00 71.06 90 LEU A C 1
ATOM 670 O O . LEU A 1 90 ? 94.911 2.197 -125.538 1.00 71.06 90 LEU A O 1
ATOM 674 N N . HIS A 1 91 ? 96.901 3.055 -126.133 1.00 74.69 91 HIS A N 1
ATOM 675 C CA . HIS A 1 91 ? 97.258 3.493 -124.783 1.00 74.69 91 HIS A CA 1
ATOM 676 C C . HIS A 1 91 ? 96.245 4.508 -124.233 1.00 74.69 91 HIS A C 1
ATOM 678 O O . HIS A 1 91 ? 95.703 4.293 -123.155 1.00 74.69 91 HIS A O 1
ATOM 684 N N . LYS A 1 92 ? 95.855 5.513 -125.034 1.00 77.19 92 LYS A N 1
ATOM 685 C CA . LYS A 1 92 ? 94.774 6.449 -124.675 1.00 77.19 92 LYS A CA 1
ATOM 686 C C . LYS A 1 92 ? 93.429 5.759 -124.440 1.00 77.19 92 LYS A C 1
ATOM 688 O O . LYS A 1 92 ? 92.682 6.174 -123.560 1.00 77.19 92 LYS A O 1
ATOM 693 N N . GLN A 1 93 ? 93.086 4.724 -125.213 1.00 82.06 93 GLN A N 1
ATOM 694 C CA . GLN A 1 93 ? 91.850 3.963 -124.986 1.00 82.06 93 GLN A CA 1
ATOM 695 C C . GLN A 1 93 ? 91.895 3.148 -123.692 1.00 82.06 93 GLN A C 1
ATOM 697 O O . GLN A 1 93 ? 90.883 3.081 -122.997 1.00 82.06 93 GLN A O 1
ATOM 702 N N . VAL A 1 94 ? 93.035 2.532 -123.373 1.00 81.19 94 VAL A N 1
ATOM 703 C CA . VAL A 1 94 ? 93.234 1.787 -122.122 1.00 81.19 94 VAL A CA 1
ATOM 704 C C . VAL A 1 94 ? 93.202 2.735 -120.930 1.00 81.19 94 VAL A C 1
ATOM 706 O O . VAL A 1 94 ? 92.496 2.448 -119.974 1.00 81.19 94 VAL A O 1
ATOM 709 N N . GLU A 1 95 ? 93.859 3.887 -121.019 1.00 82.94 95 GLU A N 1
ATOM 710 C CA . GLU A 1 95 ? 93.843 4.936 -119.994 1.00 82.94 95 GLU A CA 1
ATOM 711 C C . GLU A 1 95 ? 92.418 5.464 -119.769 1.00 82.94 95 GLU A C 1
ATOM 713 O O . GLU A 1 95 ? 91.897 5.384 -118.663 1.00 82.94 95 GLU A O 1
ATOM 718 N N . THR A 1 96 ? 91.696 5.816 -120.841 1.00 85.62 96 THR A N 1
ATOM 719 C CA . THR A 1 96 ? 90.288 6.257 -120.749 1.00 85.62 96 THR A CA 1
ATOM 720 C C . THR A 1 96 ? 89.377 5.174 -120.159 1.00 85.62 96 THR A C 1
ATOM 722 O O . THR A 1 96 ? 88.439 5.467 -119.416 1.00 85.62 96 THR A O 1
ATOM 725 N N . ARG A 1 97 ? 89.594 3.900 -120.512 1.00 87.62 97 ARG A N 1
ATOM 726 C CA . ARG A 1 97 ? 88.821 2.782 -119.950 1.00 87.62 97 ARG A CA 1
ATOM 727 C C . ARG A 1 97 ? 89.184 2.533 -118.488 1.00 87.62 97 ARG A C 1
ATOM 729 O O . ARG A 1 97 ? 88.274 2.278 -117.710 1.00 87.62 97 ARG A O 1
ATOM 736 N N . SER A 1 98 ? 90.456 2.646 -118.120 1.00 88.94 98 SER A N 1
ATOM 737 C CA . SER A 1 98 ? 90.939 2.544 -116.743 1.00 88.94 98 SER A CA 1
ATOM 738 C C . SER A 1 98 ? 90.340 3.650 -115.876 1.00 88.94 98 SER A C 1
ATOM 740 O O . SER A 1 98 ? 89.759 3.345 -114.843 1.00 88.94 98 SER A O 1
ATOM 742 N N . ASP A 1 99 ? 90.341 4.899 -116.347 1.00 89.31 99 ASP A N 1
ATOM 743 C CA . ASP A 1 99 ? 89.708 6.037 -115.666 1.00 89.31 99 ASP A CA 1
ATOM 744 C C . ASP A 1 99 ? 88.195 5.857 -115.506 1.00 89.31 99 ASP A C 1
ATOM 746 O O . ASP A 1 99 ? 87.601 6.212 -114.488 1.00 89.31 99 ASP A O 1
ATOM 750 N N . ARG A 1 100 ? 87.533 5.267 -116.508 1.00 92.12 100 ARG A N 1
ATOM 751 C CA . ARG A 1 100 ? 86.114 4.906 -116.391 1.00 92.12 100 ARG A CA 1
ATOM 752 C C . ARG A 1 100 ? 85.896 3.802 -115.367 1.00 92.12 100 ARG A C 1
ATOM 754 O O . ARG A 1 100 ? 84.922 3.876 -114.628 1.00 92.12 100 ARG A O 1
ATOM 761 N N . VAL A 1 101 ? 86.762 2.792 -115.325 1.00 90.62 101 VAL A N 1
ATOM 762 C CA . VAL A 1 101 ? 86.677 1.704 -114.344 1.00 90.62 101 VAL A CA 1
ATOM 763 C C . VAL A 1 101 ? 86.919 2.238 -112.937 1.00 90.62 101 VAL A C 1
ATOM 765 O O . VAL A 1 101 ? 86.122 1.935 -112.060 1.00 90.62 101 VAL A O 1
ATOM 768 N N . THR A 1 102 ? 87.933 3.075 -112.712 1.00 90.31 102 THR A N 1
ATOM 769 C CA . THR A 1 102 ? 88.191 3.685 -111.397 1.00 90.31 102 THR A CA 1
ATOM 770 C C . THR A 1 102 ? 87.047 4.598 -110.969 1.00 90.31 102 THR A C 1
ATOM 772 O O . THR A 1 102 ? 86.623 4.534 -109.815 1.00 90.31 102 THR A O 1
ATOM 775 N N . LYS A 1 103 ? 86.471 5.379 -111.894 1.00 93.56 103 LYS A N 1
ATOM 776 C CA . LYS A 1 103 ? 85.277 6.190 -111.624 1.00 93.56 103 LYS A CA 1
ATOM 777 C C . LYS A 1 103 ? 84.066 5.330 -111.255 1.00 93.56 103 LYS A C 1
ATOM 779 O O . LYS A 1 103 ? 83.426 5.603 -110.246 1.00 93.56 103 LYS A O 1
ATOM 784 N N . LEU A 1 104 ? 83.785 4.273 -112.019 1.00 94.12 104 LEU A N 1
ATOM 785 C CA . LEU A 1 104 ? 82.704 3.331 -111.710 1.00 94.12 104 LEU A CA 1
ATOM 786 C C . LEU A 1 104 ? 82.938 2.619 -110.374 1.00 94.12 104 LEU A C 1
ATOM 788 O O . LEU A 1 104 ? 81.994 2.407 -109.625 1.00 94.12 104 LEU A O 1
ATOM 792 N N . TRP A 1 105 ? 84.184 2.284 -110.037 1.00 92.81 105 TRP A N 1
ATOM 793 C CA . TRP A 1 105 ? 84.526 1.663 -108.757 1.00 92.81 105 TRP A CA 1
ATOM 794 C C . TRP A 1 105 ? 84.314 2.627 -107.586 1.00 92.81 105 TRP A C 1
ATOM 796 O O . TRP A 1 105 ? 83.766 2.244 -106.554 1.00 92.81 105 TRP A O 1
ATOM 806 N N . ALA A 1 106 ? 84.677 3.901 -107.758 1.00 92.56 106 ALA A N 1
ATOM 807 C CA . ALA A 1 106 ? 84.373 4.947 -106.789 1.00 92.56 106 ALA A CA 1
ATOM 808 C C . ALA A 1 106 ? 82.855 5.138 -106.628 1.00 92.56 106 ALA A C 1
ATOM 810 O O . ALA A 1 106 ? 82.374 5.220 -105.498 1.00 92.56 106 ALA A O 1
ATOM 811 N N . GLU A 1 107 ? 82.094 5.141 -107.729 1.00 95.19 107 GLU A N 1
ATOM 812 C CA . GLU A 1 107 ? 80.627 5.201 -107.717 1.00 95.19 107 GLU A CA 1
ATOM 813 C C . GLU A 1 107 ? 80.022 3.989 -106.986 1.00 95.19 107 GLU A C 1
ATOM 815 O O . GLU A 1 107 ? 79.231 4.179 -106.062 1.00 95.19 107 GLU A O 1
ATOM 820 N N . ILE A 1 108 ? 80.458 2.762 -107.292 1.00 94.50 108 ILE A N 1
ATOM 821 C CA . ILE A 1 108 ? 80.049 1.535 -106.586 1.00 94.50 108 ILE A CA 1
ATOM 822 C C . ILE A 1 108 ? 80.372 1.639 -105.093 1.00 94.50 108 ILE A C 1
ATOM 824 O O . ILE A 1 108 ? 79.512 1.356 -104.265 1.00 94.50 108 ILE A O 1
ATOM 828 N N . GLY A 1 109 ? 81.564 2.114 -104.726 1.00 93.62 109 GLY A N 1
ATOM 829 C CA . GLY A 1 109 ? 81.939 2.327 -103.328 1.00 93.62 109 GLY A CA 1
ATOM 830 C C . GLY A 1 109 ? 81.063 3.370 -102.624 1.00 93.62 109 GLY A C 1
ATOM 831 O O . GLY A 1 109 ? 80.706 3.193 -101.460 1.00 93.62 109 GLY A O 1
ATOM 832 N N . THR A 1 110 ? 80.673 4.449 -103.313 1.00 94.75 110 THR A N 1
ATOM 833 C CA . THR A 1 110 ? 79.725 5.432 -102.759 1.00 94.75 110 THR A CA 1
ATOM 834 C C . THR A 1 110 ? 78.317 4.866 -102.612 1.00 94.75 110 THR A C 1
ATOM 836 O O . THR A 1 110 ? 77.669 5.147 -101.608 1.00 94.75 110 THR A O 1
ATOM 839 N N . LEU A 1 111 ? 77.850 4.057 -103.567 1.00 95.94 111 LEU A N 1
ATOM 840 C CA . LEU A 1 111 ? 76.547 3.397 -103.504 1.00 95.94 111 LEU A CA 1
ATOM 841 C C . LEU A 1 111 ? 76.513 2.335 -102.404 1.00 95.94 111 LEU A C 1
ATOM 843 O O . LEU A 1 111 ? 75.541 2.279 -101.663 1.00 95.94 111 LEU A O 1
ATOM 847 N N . GLY A 1 112 ? 77.586 1.557 -102.242 1.00 95.12 112 GLY A N 1
ATOM 848 C CA . GLY A 1 112 ? 77.721 0.581 -101.162 1.00 95.12 112 GLY A CA 1
ATOM 849 C C . GLY A 1 112 ? 77.673 1.232 -99.780 1.00 95.12 112 GLY A C 1
ATOM 850 O O . GLY A 1 112 ? 76.972 0.740 -98.902 1.00 95.12 112 GLY A O 1
ATOM 851 N N . ARG A 1 113 ? 78.338 2.386 -99.598 1.00 94.75 113 ARG A N 1
ATOM 852 C CA . ARG A 1 113 ? 78.223 3.172 -98.357 1.00 94.75 113 ARG A CA 1
ATOM 853 C C . ARG A 1 113 ? 76.801 3.681 -98.126 1.00 94.75 113 ARG A C 1
ATOM 855 O O . ARG A 1 113 ? 76.274 3.461 -97.047 1.00 94.75 113 ARG A O 1
ATOM 862 N N . LYS A 1 114 ? 76.161 4.271 -99.145 1.00 96.38 114 LYS A N 1
ATOM 863 C CA . LYS A 1 114 ? 74.763 4.728 -99.046 1.00 96.38 114 LYS A CA 1
ATOM 864 C C . LYS A 1 114 ? 73.810 3.594 -98.672 1.00 96.38 114 LYS A C 1
ATOM 866 O O . LYS A 1 114 ? 72.993 3.775 -97.782 1.00 96.38 114 LYS A O 1
ATOM 871 N N . LEU A 1 115 ? 73.948 2.430 -99.307 1.00 96.06 115 LEU A N 1
ATOM 872 C CA . LEU A 1 115 ? 73.135 1.254 -99.002 1.00 96.06 115 LEU A CA 1
ATOM 873 C C . LEU A 1 115 ? 73.350 0.781 -97.559 1.00 96.06 115 LEU A C 1
ATOM 875 O O . LEU A 1 115 ? 72.389 0.443 -96.877 1.00 96.06 115 LEU A O 1
ATOM 879 N N . ASN A 1 116 ? 74.596 0.772 -97.082 1.00 95.12 116 ASN A N 1
ATOM 880 C CA . ASN A 1 116 ? 74.900 0.413 -95.700 1.00 95.12 116 ASN A CA 1
ATOM 881 C C . ASN A 1 116 ? 74.332 1.433 -94.697 1.00 95.12 116 ASN A C 1
ATOM 883 O O . ASN A 1 116 ? 73.795 1.033 -93.669 1.00 95.12 116 ASN A O 1
ATOM 887 N N . ASP A 1 117 ? 74.410 2.730 -94.997 1.00 96.00 117 ASP A N 1
ATOM 888 C CA . ASP A 1 117 ? 73.830 3.788 -94.162 1.00 96.00 117 ASP A CA 1
ATOM 889 C C . ASP A 1 117 ? 72.295 3.673 -94.110 1.00 96.00 117 ASP A C 1
ATOM 891 O O . ASP A 1 117 ? 71.707 3.760 -93.031 1.00 96.00 117 ASP A O 1
ATOM 895 N N . GLU A 1 118 ? 71.648 3.406 -95.252 1.00 97.12 118 GLU A N 1
ATOM 896 C CA . GLU A 1 118 ? 70.206 3.138 -95.338 1.00 97.12 118 GLU A CA 1
ATOM 897 C C . GLU A 1 118 ? 69.812 1.874 -94.562 1.00 97.12 118 GLU A C 1
ATOM 899 O O . GLU A 1 118 ? 68.809 1.876 -93.852 1.00 97.12 118 GLU A O 1
ATOM 904 N N . MET A 1 119 ? 70.609 0.804 -94.638 1.00 96.00 119 MET A N 1
ATOM 905 C CA . MET A 1 119 ? 70.368 -0.429 -93.885 1.00 96.00 119 MET A CA 1
ATOM 906 C C . MET A 1 119 ? 70.468 -0.197 -92.373 1.00 96.00 119 MET A C 1
ATOM 908 O O . MET A 1 119 ? 69.579 -0.620 -91.637 1.00 96.00 119 MET A O 1
ATOM 912 N N . GLN A 1 120 ? 71.488 0.533 -91.911 1.00 96.31 120 GLN A N 1
ATOM 913 C CA . GLN A 1 120 ? 71.608 0.905 -90.499 1.00 96.31 120 GLN A CA 1
ATOM 914 C C . GLN A 1 120 ? 70.447 1.793 -90.036 1.00 96.31 120 GLN A C 1
ATOM 916 O O . GLN A 1 120 ? 69.995 1.672 -88.899 1.00 96.31 120 GLN A O 1
ATOM 921 N N . GLU A 1 121 ? 69.942 2.680 -90.894 1.00 96.88 121 GLU A N 1
ATOM 922 C CA . GLU A 1 121 ? 68.776 3.507 -90.573 1.00 96.88 121 GLU A CA 1
ATOM 923 C C . GLU A 1 121 ? 67.485 2.683 -90.477 1.00 96.88 121 GLU A C 1
ATOM 925 O O . GLU A 1 121 ? 66.669 2.899 -89.576 1.00 96.88 121 GLU A O 1
ATOM 930 N N . ILE A 1 122 ? 67.317 1.686 -91.351 1.00 96.31 122 ILE A N 1
ATOM 931 C CA . ILE A 1 122 ? 66.216 0.718 -91.270 1.00 96.31 122 ILE A CA 1
ATOM 932 C C . ILE A 1 122 ? 66.309 -0.089 -89.971 1.00 96.31 122 ILE A C 1
ATOM 934 O O . ILE A 1 122 ? 65.298 -0.250 -89.290 1.00 96.31 122 ILE A O 1
ATOM 938 N N . GLU A 1 123 ? 67.497 -0.563 -89.590 1.00 96.50 123 GLU A N 1
ATOM 939 C CA . GLU A 1 123 ? 67.707 -1.294 -88.333 1.00 96.50 123 GLU A CA 1
ATOM 940 C C . GLU A 1 123 ? 67.347 -0.437 -87.111 1.00 96.50 123 GLU A C 1
ATOM 942 O O . GLU A 1 123 ? 66.552 -0.877 -86.275 1.00 96.50 123 GLU A O 1
ATOM 947 N N . ARG A 1 124 ? 67.819 0.818 -87.047 1.00 97.00 124 ARG A N 1
ATOM 948 C CA . ARG A 1 124 ? 67.427 1.770 -85.987 1.00 97.00 124 ARG A CA 1
ATOM 949 C C . ARG A 1 124 ? 65.915 1.983 -85.949 1.00 97.00 124 ARG A C 1
ATOM 951 O O . ARG A 1 124 ? 65.316 1.942 -84.875 1.00 97.00 124 ARG A O 1
ATOM 958 N N . SER A 1 125 ? 65.288 2.147 -87.114 1.00 97.12 125 SER A N 1
ATOM 959 C CA . SER A 1 125 ? 63.836 2.318 -87.229 1.00 97.12 125 SER A CA 1
ATOM 960 C C . SER A 1 125 ? 63.070 1.085 -86.732 1.00 97.12 125 SER A C 1
ATOM 962 O O . SER A 1 125 ? 62.046 1.216 -86.062 1.00 97.12 125 SER A O 1
ATOM 964 N N . ILE A 1 126 ? 63.562 -0.128 -87.010 1.00 96.38 126 ILE A N 1
ATOM 965 C CA . ILE A 1 126 ? 62.974 -1.381 -86.510 1.00 96.38 126 ILE A CA 1
ATOM 966 C C . ILE A 1 126 ? 63.094 -1.463 -84.984 1.00 96.38 126 ILE A C 1
ATOM 968 O O . ILE A 1 126 ? 62.120 -1.817 -84.316 1.00 96.38 126 ILE A O 1
ATOM 972 N N . GLU A 1 127 ? 64.248 -1.113 -84.416 1.00 96.12 127 GLU A N 1
ATOM 973 C CA . GLU A 1 127 ? 64.452 -1.094 -82.963 1.00 96.12 127 GLU A CA 1
ATOM 974 C C . GLU A 1 127 ? 63.571 -0.049 -82.263 1.00 96.12 127 GLU A C 1
ATOM 976 O O . GLU A 1 127 ? 63.024 -0.304 -81.185 1.00 96.12 127 GLU A O 1
ATOM 981 N N . GLU A 1 128 ? 63.395 1.127 -82.863 1.00 96.88 128 GLU A N 1
ATOM 982 C CA . GLU A 1 128 ? 62.466 2.153 -82.383 1.00 96.88 128 GLU A CA 1
ATOM 983 C C . GLU A 1 128 ? 61.013 1.680 -82.435 1.00 96.88 128 GLU A C 1
ATOM 985 O O . GLU A 1 128 ? 60.296 1.806 -81.440 1.00 96.88 128 GLU A O 1
ATOM 990 N N . LEU A 1 129 ? 60.590 1.056 -83.538 1.00 96.12 129 LEU A N 1
ATOM 991 C CA . LEU A 1 129 ? 59.255 0.468 -83.657 1.00 96.12 129 LEU A CA 1
ATOM 992 C C . LEU A 1 129 ? 59.028 -0.655 -82.638 1.00 96.12 129 LEU A C 1
ATOM 994 O O . LEU A 1 129 ? 57.945 -0.746 -82.055 1.00 96.12 129 LEU A O 1
ATOM 998 N N . ALA A 1 130 ? 60.035 -1.494 -82.383 1.00 95.50 130 ALA A N 1
ATOM 999 C CA . ALA A 1 130 ? 59.962 -2.544 -81.373 1.00 95.50 130 ALA A CA 1
ATOM 1000 C C . ALA A 1 130 ? 59.800 -1.958 -79.960 1.00 95.50 130 ALA A C 1
ATOM 1002 O O . ALA A 1 130 ? 58.925 -2.401 -79.210 1.00 95.50 130 ALA A O 1
ATOM 1003 N N . ARG A 1 131 ? 60.575 -0.917 -79.616 1.00 96.94 131 ARG A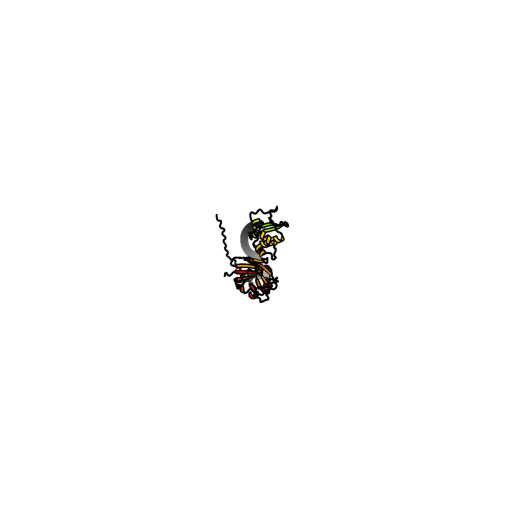 N 1
ATOM 1004 C CA . ARG A 1 131 ? 60.453 -0.193 -78.338 1.00 96.94 131 ARG A CA 1
ATOM 1005 C C . ARG A 1 131 ? 59.091 0.484 -78.191 1.00 96.94 131 ARG A C 1
ATOM 1007 O O . ARG A 1 131 ? 58.441 0.309 -77.163 1.00 96.94 131 ARG A O 1
ATOM 1014 N N . ALA A 1 132 ? 58.622 1.181 -79.224 1.00 96.19 132 ALA A N 1
ATOM 1015 C CA . ALA A 1 132 ? 57.313 1.830 -79.221 1.00 96.19 132 ALA A CA 1
ATOM 1016 C C . ALA A 1 132 ? 56.171 0.813 -79.062 1.00 96.19 132 ALA A C 1
ATOM 1018 O O . ALA A 1 132 ? 55.213 1.054 -78.329 1.00 96.19 132 ALA A O 1
ATOM 1019 N N . ARG A 1 133 ? 56.281 -0.362 -79.695 1.00 97.12 133 ARG A N 1
ATOM 1020 C CA . ARG A 1 133 ? 55.297 -1.443 -79.550 1.00 97.12 133 ARG A CA 1
ATOM 1021 C C . ARG A 1 133 ? 55.293 -2.042 -78.144 1.00 97.12 133 ARG A C 1
ATOM 1023 O O . ARG A 1 133 ? 54.216 -2.344 -77.634 1.00 97.12 133 ARG A O 1
ATOM 1030 N N . ALA A 1 134 ? 56.461 -2.201 -77.522 1.00 96.25 134 ALA A N 1
ATOM 1031 C CA . ALA A 1 134 ? 56.562 -2.657 -76.137 1.00 96.25 134 ALA A CA 1
ATOM 1032 C C . ALA A 1 134 ? 55.916 -1.650 -75.170 1.00 96.25 134 ALA A C 1
ATOM 1034 O O . ALA A 1 134 ? 55.067 -2.039 -74.370 1.00 96.25 134 ALA A O 1
ATOM 1035 N N . GLN A 1 135 ? 56.224 -0.357 -75.323 1.00 97.12 135 GLN A N 1
ATOM 1036 C CA . GLN A 1 135 ? 55.606 0.724 -74.544 1.00 97.12 135 GLN A CA 1
ATOM 1037 C C . GLN A 1 135 ? 54.087 0.779 -74.741 1.00 97.12 135 GLN A C 1
ATOM 1039 O O . GLN A 1 135 ? 53.337 0.921 -73.779 1.00 97.12 135 GLN A O 1
ATOM 1044 N N . LEU A 1 136 ? 53.607 0.609 -75.978 1.00 96.88 136 LEU A N 1
ATOM 1045 C CA . LEU A 1 136 ? 52.175 0.538 -76.256 1.00 96.88 136 LEU A CA 1
ATOM 1046 C C . LEU A 1 136 ? 51.518 -0.649 -75.536 1.00 96.88 136 LEU A C 1
ATOM 1048 O O . LEU A 1 136 ? 50.411 -0.507 -75.022 1.00 96.88 136 LEU A O 1
ATOM 1052 N N . GLY A 1 137 ? 52.191 -1.803 -75.481 1.00 96.75 137 GLY A N 1
ATOM 1053 C CA . GLY A 1 137 ? 51.721 -2.975 -74.741 1.00 96.75 137 GLY A CA 1
ATOM 1054 C C . GLY A 1 137 ? 51.627 -2.727 -73.233 1.00 96.75 137 GLY A C 1
ATOM 1055 O O . GLY A 1 137 ? 50.622 -3.081 -72.617 1.00 96.75 137 GLY A O 1
ATOM 1056 N N . GLU A 1 138 ? 52.628 -2.066 -72.651 1.00 97.19 138 GLU A N 1
ATOM 1057 C CA . GLU A 1 138 ? 52.649 -1.697 -71.231 1.00 97.19 138 GLU A CA 1
ATOM 1058 C C . GLU A 1 138 ? 51.511 -0.726 -70.895 1.00 97.19 138 GLU A C 1
ATOM 1060 O O . GLU A 1 138 ? 50.669 -1.041 -70.053 1.00 97.19 138 GLU A O 1
ATOM 1065 N N . VAL A 1 139 ? 51.370 0.365 -71.656 1.00 97.44 139 VAL A N 1
ATOM 1066 C CA . VAL A 1 139 ? 50.277 1.340 -71.489 1.00 97.44 139 VAL A CA 1
ATOM 1067 C C . VAL A 1 139 ? 48.903 0.688 -71.672 1.00 97.44 139 VAL A C 1
ATOM 1069 O O . VAL A 1 139 ? 47.957 1.010 -70.952 1.00 97.44 139 VAL A O 1
ATOM 1072 N N . GLN A 1 140 ? 48.756 -0.252 -72.612 1.00 96.81 140 GLN A N 1
ATOM 1073 C CA . GLN A 1 140 ? 47.512 -1.012 -72.764 1.00 96.81 140 GLN A CA 1
ATOM 1074 C C . GLN A 1 140 ? 47.219 -1.867 -71.528 1.00 96.81 140 GLN A C 1
ATOM 1076 O O . GLN A 1 140 ? 46.074 -1.889 -71.068 1.00 96.81 140 GLN A O 1
ATOM 1081 N N . SER A 1 141 ? 48.230 -2.536 -70.971 1.00 96.12 141 SER A N 1
ATOM 1082 C CA . SER A 1 141 ? 48.076 -3.338 -69.757 1.00 96.12 141 SER A CA 1
ATOM 1083 C C . SER A 1 141 ? 47.700 -2.473 -68.546 1.00 96.12 141 SER A C 1
ATOM 1085 O O . SER A 1 141 ? 46.720 -2.777 -67.860 1.00 96.12 141 SER A O 1
ATOM 1087 N N . GLU A 1 142 ? 48.352 -1.324 -68.359 1.00 97.56 142 GLU A N 1
ATOM 1088 C CA . GLU A 1 142 ? 48.021 -0.347 -67.317 1.00 97.56 142 GLU A CA 1
ATOM 1089 C C . GLU A 1 142 ? 46.600 0.194 -67.487 1.00 97.56 142 GLU A C 1
ATOM 1091 O O . GLU A 1 142 ? 45.815 0.209 -66.537 1.00 97.56 142 GLU A O 1
ATOM 1096 N N . ALA A 1 143 ? 46.212 0.556 -68.714 1.00 96.12 143 ALA A N 1
ATOM 1097 C CA . ALA A 1 143 ? 44.862 1.020 -69.011 1.00 96.12 143 ALA A CA 1
ATOM 1098 C C . ALA A 1 143 ? 43.804 -0.048 -68.693 1.00 96.12 143 ALA A C 1
ATOM 1100 O O . ALA A 1 143 ? 42.714 0.284 -68.217 1.00 96.12 143 ALA A O 1
ATOM 1101 N N . THR A 1 144 ? 44.093 -1.334 -68.930 1.00 97.06 144 THR A N 1
ATOM 1102 C CA . THR A 1 144 ? 43.191 -2.419 -68.514 1.00 97.06 144 THR A CA 1
ATOM 1103 C C . THR A 1 144 ? 43.133 -2.573 -66.996 1.00 97.06 144 THR A C 1
ATOM 1105 O O . THR A 1 144 ? 42.028 -2.680 -66.463 1.00 97.06 144 THR A O 1
ATOM 1108 N N . SER A 1 145 ? 44.268 -2.486 -66.293 1.00 97.62 145 SER A N 1
ATOM 1109 C CA . SER A 1 145 ? 44.317 -2.539 -64.825 1.00 97.62 145 SER A CA 1
ATOM 1110 C C . SER A 1 145 ? 43.495 -1.409 -64.203 1.00 97.62 145 SER A C 1
ATOM 1112 O O . SER A 1 145 ? 42.548 -1.664 -63.457 1.00 97.62 145 SER A O 1
ATOM 1114 N N . LEU A 1 146 ? 43.737 -0.164 -64.621 1.00 97.50 146 LEU A N 1
ATOM 1115 C CA . LEU A 1 146 ? 43.013 1.013 -64.134 1.00 97.50 146 LEU A CA 1
ATOM 1116 C C . LEU A 1 146 ? 41.507 0.932 -64.411 1.00 97.50 146 LEU A C 1
ATOM 1118 O O . LEU A 1 146 ? 40.695 1.336 -63.578 1.00 97.50 146 LEU A O 1
ATOM 1122 N N . ARG A 1 147 ? 41.091 0.364 -65.553 1.00 97.81 147 ARG A N 1
ATOM 1123 C CA . ARG A 1 147 ? 39.665 0.113 -65.830 1.00 97.81 147 ARG A CA 1
ATOM 1124 C C . ARG A 1 147 ? 39.060 -0.890 -64.851 1.00 97.81 147 ARG A C 1
ATOM 1126 O O . ARG A 1 147 ? 37.924 -0.690 -64.415 1.00 97.81 147 ARG A O 1
ATOM 1133 N N . THR A 1 148 ? 39.786 -1.953 -64.501 1.00 97.25 148 THR A N 1
ATOM 1134 C CA . THR A 1 148 ? 39.306 -2.935 -63.516 1.00 97.25 148 THR A CA 1
ATOM 1135 C C . THR A 1 148 ? 39.221 -2.346 -62.109 1.00 97.25 148 THR A C 1
ATOM 1137 O O . THR A 1 148 ? 38.210 -2.550 -61.433 1.00 97.25 148 THR A O 1
ATOM 1140 N N . GLU A 1 149 ? 40.205 -1.543 -61.701 1.00 97.50 149 GLU A N 1
ATOM 1141 C CA . GLU A 1 149 ? 40.207 -0.832 -60.419 1.00 97.50 149 GLU A CA 1
ATOM 1142 C C . GLU A 1 149 ? 39.071 0.190 -60.335 1.00 97.50 149 GLU A C 1
ATOM 1144 O O . GLU A 1 149 ? 38.330 0.209 -59.352 1.00 97.50 149 GLU A O 1
ATOM 1149 N N . LEU A 1 150 ? 38.851 0.975 -61.394 1.00 97.44 150 LEU A N 1
ATOM 1150 C CA . LEU A 1 150 ? 37.741 1.924 -61.467 1.00 97.44 150 LEU A CA 1
ATOM 1151 C C . LEU A 1 150 ? 36.385 1.214 -61.355 1.00 97.44 150 LEU A C 1
ATOM 1153 O O . LEU A 1 150 ? 35.490 1.683 -60.650 1.00 97.44 150 LEU A O 1
ATOM 1157 N N . ALA A 1 151 ? 36.221 0.068 -62.022 1.00 96.88 151 ALA A N 1
ATOM 1158 C CA . ALA A 1 151 ? 35.005 -0.733 -61.915 1.00 96.88 151 ALA A CA 1
ATOM 1159 C C . ALA A 1 151 ? 34.805 -1.288 -60.492 1.00 96.88 151 ALA A C 1
ATOM 1161 O O . ALA A 1 151 ? 33.681 -1.286 -59.986 1.00 96.88 151 ALA A O 1
ATOM 1162 N N . ALA A 1 152 ? 35.874 -1.731 -59.825 1.00 96.94 152 ALA A N 1
ATOM 1163 C CA . ALA A 1 152 ? 35.820 -2.183 -58.436 1.00 96.94 152 ALA A CA 1
ATOM 1164 C C . ALA A 1 152 ? 35.473 -1.035 -57.471 1.00 96.94 152 ALA A C 1
ATOM 1166 O O . ALA A 1 152 ? 34.591 -1.192 -56.624 1.00 96.94 152 ALA A O 1
ATOM 1167 N N . ALA A 1 153 ? 36.091 0.136 -57.643 1.00 96.88 153 ALA A N 1
ATOM 1168 C CA . ALA A 1 153 ? 35.809 1.332 -56.855 1.00 96.88 153 ALA A CA 1
ATOM 1169 C C . ALA A 1 153 ? 34.346 1.779 -56.996 1.00 96.88 153 ALA A C 1
ATOM 1171 O O . ALA A 1 153 ? 33.703 2.080 -55.992 1.00 96.88 153 ALA A O 1
ATOM 1172 N N . ARG A 1 154 ? 33.780 1.735 -58.212 1.00 97.88 154 ARG A N 1
ATOM 1173 C CA . ARG A 1 154 ? 32.352 2.022 -58.452 1.00 97.88 154 ARG A CA 1
ATOM 1174 C C . ARG A 1 154 ? 31.431 1.061 -57.704 1.00 97.88 154 ARG A C 1
ATOM 1176 O O . ARG A 1 154 ? 30.536 1.513 -56.999 1.00 97.88 154 ARG A O 1
ATOM 1183 N N . ARG A 1 155 ? 31.687 -0.251 -57.780 1.00 97.62 155 ARG A N 1
ATOM 1184 C CA . ARG A 1 155 ? 30.899 -1.255 -57.037 1.00 97.62 155 ARG A CA 1
ATOM 1185 C C . ARG A 1 155 ? 30.978 -1.044 -55.525 1.00 97.62 155 ARG A C 1
ATOM 1187 O O . ARG A 1 155 ? 29.974 -1.192 -54.832 1.00 97.62 155 ARG A O 1
ATOM 1194 N N . ASN A 1 156 ? 32.156 -0.689 -55.013 1.00 97.25 156 ASN A N 1
ATOM 1195 C CA . ASN A 1 156 ? 32.329 -0.368 -53.599 1.00 97.25 156 ASN A CA 1
ATOM 1196 C C . ASN A 1 156 ? 31.561 0.903 -53.214 1.00 97.25 156 ASN A C 1
ATOM 1198 O O . ASN A 1 156 ? 30.900 0.898 -52.180 1.00 97.25 156 ASN A O 1
ATOM 1202 N N . GLY A 1 157 ? 31.578 1.942 -54.056 1.00 97.62 157 GLY A N 1
ATOM 1203 C CA . GLY A 1 157 ? 30.780 3.158 -53.870 1.00 97.62 157 GLY A CA 1
ATOM 1204 C C . GLY A 1 157 ? 29.273 2.882 -53.818 1.00 97.62 157 GLY A C 1
ATOM 1205 O O . GLY A 1 157 ? 28.596 3.309 -52.890 1.00 97.62 157 GLY A O 1
ATOM 1206 N N . GLU A 1 158 ? 28.747 2.082 -54.747 1.00 97.94 158 GLU A N 1
ATOM 1207 C CA . GLU A 1 158 ? 27.331 1.680 -54.732 1.00 97.94 158 GLU A CA 1
ATOM 1208 C C . GLU A 1 158 ? 26.968 0.871 -53.477 1.00 97.94 158 GLU A C 1
ATOM 1210 O O . GLU A 1 158 ? 25.863 0.978 -52.937 1.00 97.94 158 GLU A O 1
ATOM 1215 N N . ARG A 1 159 ? 27.890 0.026 -53.001 1.00 98.00 159 ARG A N 1
ATOM 1216 C CA . ARG A 1 159 ? 27.690 -0.753 -51.777 1.00 98.00 159 ARG A CA 1
ATOM 1217 C C . ARG A 1 159 ? 27.644 0.147 -50.545 1.00 98.00 159 ARG A C 1
ATOM 1219 O O . ARG A 1 159 ? 26.729 -0.009 -49.737 1.00 98.00 159 ARG A O 1
ATOM 1226 N N . THR A 1 160 ? 28.591 1.071 -50.402 1.00 97.44 160 THR A N 1
ATOM 1227 C CA . THR A 1 160 ? 28.627 1.992 -49.258 1.00 97.44 160 THR A CA 1
ATOM 1228 C C . THR A 1 160 ? 27.431 2.938 -49.267 1.00 97.44 160 THR A C 1
ATOM 1230 O O . THR A 1 160 ? 26.868 3.207 -48.209 1.00 97.44 160 THR A O 1
ATOM 1233 N N . GLU A 1 161 ? 26.959 3.366 -50.439 1.00 97.69 161 GLU A N 1
ATOM 1234 C CA . GLU A 1 161 ? 25.734 4.158 -50.572 1.00 97.69 161 GLU A CA 1
ATOM 1235 C C . GLU A 1 161 ? 24.491 3.380 -50.106 1.00 97.69 161 GLU A C 1
ATOM 1237 O O . GLU A 1 161 ? 23.680 3.899 -49.333 1.00 97.69 161 GLU A O 1
ATOM 1242 N N . LYS A 1 162 ? 24.369 2.098 -50.481 1.00 98.12 162 LYS A N 1
ATOM 1243 C CA . LYS A 1 162 ? 23.292 1.217 -49.993 1.00 98.12 162 LYS A CA 1
ATOM 1244 C C . LYS A 1 162 ? 23.361 0.997 -48.481 1.00 98.12 162 LYS A C 1
ATOM 1246 O O . LYS A 1 162 ? 22.325 1.003 -47.812 1.00 98.12 162 LYS A O 1
ATOM 1251 N N . GLU A 1 163 ? 24.554 0.792 -47.928 1.00 97.75 163 GLU A N 1
ATOM 1252 C CA . GLU A 1 163 ? 24.758 0.648 -46.481 1.00 97.75 163 GLU A CA 1
ATOM 1253 C C . GLU A 1 163 ? 24.402 1.946 -45.736 1.00 97.75 163 GLU A C 1
ATOM 1255 O O . GLU A 1 163 ? 23.695 1.899 -44.725 1.00 97.75 163 GLU A O 1
ATOM 1260 N N . LEU A 1 164 ? 24.776 3.108 -46.282 1.00 97.56 164 LEU A N 1
ATOM 1261 C CA . LEU A 1 164 ? 24.417 4.421 -45.746 1.00 97.56 164 LEU A CA 1
ATOM 1262 C C . LEU A 1 164 ? 22.900 4.657 -45.769 1.00 97.56 164 LEU A C 1
ATOM 1264 O O . LEU A 1 164 ? 22.338 5.137 -44.783 1.00 97.56 164 LEU A O 1
ATOM 1268 N N . ALA A 1 165 ? 22.219 4.293 -46.858 1.00 97.56 165 ALA A N 1
ATOM 1269 C CA . ALA A 1 165 ? 20.765 4.393 -46.960 1.00 97.56 165 ALA A CA 1
ATOM 1270 C C . ALA A 1 165 ? 20.057 3.524 -45.904 1.00 97.56 165 ALA A C 1
ATOM 1272 O O . ALA A 1 165 ? 19.155 4.001 -45.213 1.00 97.56 165 ALA A O 1
ATOM 1273 N N . ARG A 1 166 ? 20.516 2.278 -45.704 1.00 98.38 166 ARG A N 1
ATOM 1274 C CA . ARG A 1 166 ? 20.000 1.386 -44.647 1.00 98.38 166 ARG A CA 1
ATOM 1275 C C . ARG A 1 166 ? 20.239 1.951 -43.248 1.00 98.38 166 ARG A C 1
ATOM 1277 O O . ARG A 1 166 ? 19.338 1.912 -42.414 1.00 98.38 166 ARG A O 1
ATOM 1284 N N . ALA A 1 167 ? 21.426 2.500 -42.988 1.00 97.31 167 ALA A N 1
ATOM 1285 C CA . ALA A 1 167 ? 21.747 3.115 -41.702 1.00 97.31 167 ALA A CA 1
ATOM 1286 C C . ALA A 1 167 ? 20.855 4.334 -41.410 1.00 97.31 167 ALA A C 1
ATOM 1288 O O . ALA A 1 167 ? 20.370 4.485 -40.289 1.00 97.31 167 ALA A O 1
ATOM 1289 N N . ARG A 1 168 ? 20.577 5.171 -42.421 1.00 98.25 168 ARG A N 1
ATOM 1290 C CA . ARG A 1 168 ? 19.645 6.305 -42.302 1.00 98.25 168 ARG A CA 1
ATOM 1291 C C . ARG A 1 168 ? 18.220 5.846 -41.990 1.00 98.25 168 ARG A C 1
ATOM 1293 O O . ARG A 1 168 ? 17.615 6.403 -41.079 1.00 98.25 168 ARG A O 1
ATOM 1300 N N . ALA A 1 169 ? 17.724 4.814 -42.674 1.00 98.00 169 ALA A N 1
ATOM 1301 C CA . ALA A 1 169 ? 16.400 4.245 -42.408 1.00 98.00 169 ALA A CA 1
ATOM 1302 C C . ALA A 1 169 ? 16.285 3.696 -40.972 1.00 98.00 169 ALA A C 1
ATOM 1304 O O . ALA A 1 169 ? 15.329 3.994 -40.255 1.00 98.00 169 ALA A O 1
ATOM 1305 N N . ARG A 1 170 ? 17.311 2.979 -40.500 1.00 98.31 170 ARG A N 1
ATOM 1306 C CA . ARG A 1 170 ? 17.352 2.482 -39.117 1.00 98.31 170 ARG A CA 1
ATOM 1307 C C . ARG A 1 170 ? 17.416 3.616 -38.091 1.00 98.31 170 ARG A C 1
ATOM 1309 O O . ARG A 1 170 ? 16.795 3.538 -37.038 1.00 98.31 170 ARG A O 1
ATOM 1316 N N . LEU A 1 171 ? 18.143 4.694 -38.390 1.00 97.69 171 LEU A N 1
ATOM 1317 C CA . LEU A 1 171 ? 18.188 5.870 -37.523 1.00 97.69 171 LEU A CA 1
ATOM 1318 C C . LEU A 1 171 ? 16.816 6.556 -37.421 1.00 97.69 171 LEU A C 1
ATOM 1320 O O . LEU A 1 171 ? 16.464 7.042 -36.348 1.00 97.69 171 LEU A O 1
ATOM 1324 N N . THR A 1 172 ? 16.047 6.618 -38.512 1.00 98.12 172 THR A N 1
ATOM 1325 C CA . THR A 1 172 ? 14.686 7.178 -38.484 1.00 98.12 172 THR A CA 1
ATOM 1326 C C . THR A 1 172 ? 13.719 6.313 -37.681 1.00 98.12 172 THR A C 1
ATOM 1328 O O . THR A 1 172 ? 12.951 6.860 -36.894 1.00 98.12 172 THR A O 1
ATOM 1331 N N . GLU A 1 173 ? 13.813 4.988 -37.799 1.00 98.31 173 GLU A N 1
ATOM 1332 C CA . GLU A 1 173 ? 13.025 4.030 -37.013 1.00 98.31 173 GLU A CA 1
ATOM 1333 C C . GLU A 1 173 ? 13.323 4.159 -35.512 1.00 98.31 173 GLU A C 1
ATOM 1335 O O . GLU A 1 173 ? 12.421 4.438 -34.727 1.00 98.31 173 GLU A O 1
ATOM 1340 N N . LEU A 1 174 ? 14.601 4.116 -35.118 1.00 98.12 174 LEU A N 1
ATOM 1341 C CA . LEU A 1 174 ? 15.011 4.283 -33.718 1.00 98.12 174 LEU A CA 1
ATOM 1342 C C . LEU A 1 174 ? 14.589 5.640 -33.132 1.00 98.12 174 LEU A C 1
ATOM 1344 O O . LEU A 1 174 ? 14.282 5.747 -31.945 1.00 98.12 174 LEU A O 1
ATOM 1348 N N . LYS A 1 175 ? 14.569 6.706 -33.944 1.00 98.06 175 LYS A N 1
ATOM 1349 C CA . LYS A 1 175 ? 14.053 8.013 -33.508 1.00 98.06 175 LYS A CA 1
ATOM 1350 C C . LYS A 1 175 ? 12.549 7.970 -33.242 1.00 98.06 175 LYS A C 1
ATOM 1352 O O . LYS A 1 175 ? 12.117 8.589 -32.269 1.00 98.06 175 LYS A O 1
ATOM 1357 N N . ALA A 1 176 ? 11.783 7.267 -34.075 1.00 97.69 176 ALA A N 1
ATOM 1358 C CA . ALA A 1 176 ? 10.350 7.076 -33.880 1.00 97.69 176 ALA A CA 1
ATOM 1359 C C . ALA A 1 176 ? 10.067 6.220 -32.636 1.00 97.69 176 ALA A C 1
ATOM 1361 O O . ALA A 1 176 ? 9.278 6.634 -31.790 1.00 97.69 176 ALA A O 1
ATOM 1362 N N . GLU A 1 177 ? 10.782 5.103 -32.458 1.00 98.25 177 GLU A N 1
ATOM 1363 C CA . GLU A 1 177 ? 10.695 4.258 -31.257 1.00 98.25 177 GLU A CA 1
ATOM 1364 C C . GLU A 1 177 ? 11.010 5.045 -29.984 1.00 98.25 177 GLU A C 1
ATOM 1366 O O . GLU A 1 177 ? 10.240 5.020 -29.025 1.00 98.25 177 GLU A O 1
ATOM 1371 N N . ARG A 1 178 ? 12.102 5.822 -29.984 1.00 98.12 178 ARG A N 1
ATOM 1372 C CA . ARG A 1 178 ? 12.455 6.700 -28.860 1.00 98.12 178 ARG A CA 1
ATOM 1373 C C . ARG A 1 178 ? 11.355 7.724 -28.564 1.00 98.12 178 A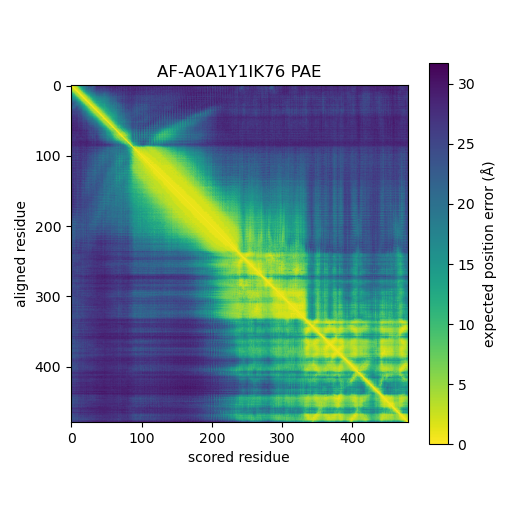RG A C 1
ATOM 1375 O O . ARG A 1 178 ? 11.116 8.029 -27.399 1.00 98.12 178 ARG A O 1
ATOM 1382 N N . GLY A 1 179 ? 10.709 8.268 -29.597 1.00 97.88 179 GLY A N 1
ATOM 1383 C CA . GLY A 1 179 ? 9.560 9.162 -29.446 1.00 97.88 179 GLY A CA 1
ATOM 1384 C C . GLY A 1 179 ? 8.368 8.466 -28.784 1.00 97.88 179 GLY A C 1
ATOM 1385 O O . GLY A 1 179 ? 7.806 9.000 -27.832 1.00 97.88 179 GLY A O 1
ATOM 1386 N N . GLY A 1 180 ? 8.042 7.248 -29.226 1.00 98.19 180 GLY A N 1
ATOM 1387 C CA . GLY A 1 180 ? 6.983 6.428 -28.633 1.00 98.19 180 GLY A CA 1
ATOM 1388 C C . GLY A 1 180 ? 7.257 6.064 -27.173 1.00 98.19 180 GLY A C 1
ATOM 1389 O O . GLY A 1 180 ? 6.381 6.227 -26.327 1.00 98.19 180 GLY A O 1
ATOM 1390 N N . LEU A 1 181 ? 8.486 5.648 -26.851 1.00 98.19 181 LEU A N 1
ATOM 1391 C CA . LEU A 1 181 ? 8.892 5.353 -25.474 1.00 98.19 181 LEU A CA 1
ATOM 1392 C C . LEU A 1 181 ? 8.827 6.593 -24.576 1.00 98.19 181 LEU A C 1
ATOM 1394 O O . LEU A 1 181 ? 8.361 6.491 -23.447 1.00 98.19 181 LEU A O 1
ATOM 1398 N N . ARG A 1 182 ? 9.227 7.774 -25.070 1.00 98.38 182 ARG A N 1
ATOM 1399 C CA . ARG A 1 182 ? 9.086 9.026 -24.310 1.00 98.38 182 ARG A CA 1
ATOM 1400 C C . ARG A 1 182 ? 7.618 9.328 -23.989 1.00 98.38 182 ARG A C 1
ATOM 1402 O O . ARG A 1 182 ? 7.313 9.614 -22.840 1.00 98.38 182 ARG A O 1
ATOM 1409 N N . ALA A 1 183 ? 6.718 9.199 -24.963 1.00 97.94 183 ALA A N 1
ATOM 1410 C CA . ALA A 1 183 ? 5.287 9.413 -24.735 1.00 97.94 183 ALA A CA 1
ATOM 1411 C C . ALA A 1 183 ? 4.692 8.404 -23.730 1.00 97.94 183 ALA A C 1
ATOM 1413 O O . ALA A 1 183 ? 3.832 8.755 -22.920 1.00 97.94 183 ALA A O 1
ATOM 1414 N N . GLN A 1 184 ? 5.165 7.151 -23.744 1.00 98.25 184 GLN A N 1
ATOM 1415 C CA . GLN A 1 184 ? 4.780 6.152 -22.740 1.00 98.25 184 GLN A CA 1
ATOM 1416 C C . GLN A 1 184 ? 5.271 6.528 -21.339 1.00 98.25 184 GLN A C 1
ATOM 1418 O O . GLN A 1 184 ? 4.502 6.402 -20.390 1.00 98.25 184 GLN A O 1
ATOM 1423 N N . VAL A 1 185 ? 6.509 7.017 -21.208 1.00 97.94 185 VAL A N 1
ATOM 1424 C CA . VAL A 1 185 ? 7.050 7.504 -19.928 1.00 97.94 185 VAL A CA 1
ATOM 1425 C C . VAL A 1 185 ? 6.217 8.672 -19.399 1.00 97.94 185 VAL A C 1
ATOM 1427 O O . VAL A 1 185 ? 5.741 8.587 -18.275 1.00 97.94 185 VAL A O 1
ATOM 1430 N N . GLU A 1 186 ? 5.923 9.684 -20.219 1.00 98.12 186 GLU A N 1
ATOM 1431 C CA . GLU A 1 186 ? 5.070 10.824 -19.827 1.00 98.12 186 GLU A CA 1
ATOM 1432 C C . GLU A 1 186 ? 3.653 10.370 -19.399 1.00 98.12 186 GLU A C 1
ATOM 1434 O O . GLU A 1 186 ? 3.062 10.876 -18.439 1.00 98.12 186 GLU A O 1
ATOM 1439 N N . THR A 1 187 ? 3.101 9.351 -20.068 1.00 98.38 187 THR A N 1
ATOM 1440 C CA . THR A 1 187 ? 1.807 8.752 -19.693 1.00 98.38 187 THR A CA 1
ATOM 1441 C C . THR A 1 187 ? 1.879 8.011 -18.353 1.00 98.38 187 THR A C 1
ATOM 1443 O O . THR A 1 187 ? 0.938 8.060 -17.565 1.00 98.38 187 THR A O 1
ATOM 1446 N N . LEU A 1 188 ? 2.971 7.297 -18.078 1.00 98.25 188 LEU A N 1
ATOM 1447 C CA . LEU A 1 188 ? 3.155 6.599 -16.805 1.00 98.25 188 LEU A CA 1
ATOM 1448 C C . LEU A 1 188 ? 3.412 7.577 -15.656 1.00 98.25 188 LEU A C 1
ATOM 1450 O O . LEU A 1 188 ? 2.849 7.391 -14.584 1.00 98.25 188 LEU A O 1
ATOM 1454 N N . GLU A 1 189 ? 4.186 8.636 -15.886 1.00 98.12 189 GLU A N 1
ATOM 1455 C CA . GLU A 1 189 ? 4.428 9.699 -14.904 1.00 98.12 189 GLU A CA 1
ATOM 1456 C C . GLU A 1 189 ? 3.128 10.419 -14.521 1.00 98.12 189 GLU A C 1
ATOM 1458 O O . GLU A 1 189 ? 2.862 10.625 -13.339 1.00 98.12 189 GLU A O 1
ATOM 1463 N N . SER A 1 190 ? 2.268 10.735 -15.495 1.00 97.81 190 SER A N 1
ATOM 1464 C CA . SER A 1 190 ? 0.957 11.341 -15.210 1.00 97.81 190 SER A CA 1
ATOM 1465 C C . SER A 1 190 ? 0.012 10.404 -14.449 1.00 97.81 190 SER A C 1
ATOM 1467 O O . SER A 1 190 ? -0.682 10.857 -13.539 1.00 97.81 190 SER A O 1
ATOM 1469 N N . LYS A 1 191 ? 0.007 9.099 -14.761 1.00 98.25 191 LYS A N 1
ATOM 1470 C CA . LYS A 1 191 ? -0.747 8.097 -13.985 1.00 98.25 191 LYS A CA 1
ATOM 1471 C C . LYS A 1 191 ? -0.224 7.963 -12.558 1.00 98.25 191 LYS A C 1
ATOM 1473 O O . LYS A 1 191 ? -1.026 7.946 -11.632 1.00 98.25 191 LYS A O 1
ATOM 1478 N N . LEU A 1 192 ? 1.096 7.917 -12.384 1.00 98.06 192 LEU A N 1
ATOM 1479 C CA . LEU A 1 192 ? 1.725 7.842 -11.068 1.00 98.06 192 LEU A CA 1
ATOM 1480 C C . LEU A 1 192 ? 1.358 9.062 -10.213 1.00 98.06 192 LEU A C 1
ATOM 1482 O O . LEU A 1 192 ? 0.943 8.902 -9.071 1.00 98.06 192 LEU A O 1
ATOM 1486 N N . ALA A 1 193 ? 1.420 10.268 -10.784 1.00 98.00 193 ALA A N 1
ATOM 1487 C CA . ALA A 1 193 ? 1.018 11.491 -10.089 1.00 98.00 193 ALA A CA 1
ATOM 1488 C C . ALA A 1 193 ? -0.472 11.487 -9.690 1.00 98.00 193 ALA A C 1
ATOM 1490 O O . ALA A 1 193 ? -0.833 11.986 -8.622 1.00 98.00 193 ALA A O 1
ATOM 1491 N N . ALA A 1 194 ? -1.348 10.917 -10.526 1.00 98.00 194 ALA A N 1
ATOM 1492 C CA . ALA A 1 194 ? -2.765 10.760 -10.200 1.00 98.00 194 ALA A CA 1
ATOM 1493 C C . ALA A 1 194 ? -2.984 9.763 -9.047 1.00 98.00 194 ALA A C 1
ATOM 1495 O O . ALA A 1 194 ? -3.706 10.084 -8.104 1.00 98.00 194 ALA A O 1
ATOM 1496 N N . GLU A 1 195 ? -2.318 8.604 -9.071 1.00 98.12 195 GLU A N 1
ATOM 1497 C CA . GLU A 1 195 ? -2.390 7.616 -7.983 1.00 98.12 195 GLU A CA 1
ATOM 1498 C C . GLU A 1 195 ? -1.833 8.165 -6.660 1.00 98.12 195 GLU A C 1
ATOM 1500 O O . GLU A 1 195 ? -2.409 7.934 -5.596 1.00 98.12 195 GLU A O 1
ATOM 1505 N N . GLU A 1 196 ? -0.742 8.938 -6.696 1.00 98.00 196 GLU A N 1
ATOM 1506 C CA . GLU A 1 196 ? -0.202 9.596 -5.500 1.00 98.00 196 GLU A CA 1
ATOM 1507 C C . GLU A 1 196 ? -1.196 10.594 -4.896 1.00 98.00 196 GLU A C 1
ATOM 1509 O O . GLU A 1 196 ? -1.355 10.648 -3.671 1.00 98.00 196 GLU A O 1
ATOM 1514 N N . LYS A 1 197 ? -1.915 11.343 -5.740 1.00 98.38 197 LYS A N 1
ATOM 1515 C CA . LYS A 1 197 ? -2.979 12.243 -5.291 1.00 98.38 197 LYS A CA 1
ATOM 1516 C C . LYS A 1 197 ? -4.135 11.472 -4.647 1.00 98.38 197 LYS A C 1
ATOM 1518 O O . LYS A 1 197 ? -4.553 11.831 -3.548 1.00 98.38 197 LYS A O 1
ATOM 1523 N N . GLU A 1 198 ? -4.615 10.401 -5.279 1.00 98.31 198 GLU A N 1
ATOM 1524 C CA . GLU A 1 198 ? -5.679 9.554 -4.715 1.00 98.31 198 GLU A CA 1
ATOM 1525 C C . GLU A 1 198 ? -5.265 8.935 -3.373 1.00 98.31 198 GLU A C 1
ATOM 1527 O O . GLU A 1 198 ? -6.054 8.900 -2.427 1.00 98.31 198 GLU A O 1
ATOM 1532 N N . LYS A 1 199 ? -4.003 8.508 -3.248 1.00 98.25 199 LYS A N 1
ATOM 1533 C CA . LYS A 1 199 ? -3.447 7.987 -1.995 1.00 98.25 199 LYS A CA 1
ATOM 1534 C C . LYS A 1 199 ? -3.450 9.038 -0.881 1.00 98.25 199 LYS A C 1
ATOM 1536 O O . LYS A 1 199 ? -3.787 8.703 0.255 1.00 98.25 199 LYS A O 1
ATOM 1541 N N . LEU A 1 200 ? -3.085 10.287 -1.180 1.00 98.12 200 LEU A N 1
ATOM 1542 C CA . LEU A 1 200 ? -3.128 11.386 -0.207 1.00 98.12 200 LEU A CA 1
ATOM 1543 C C . LEU A 1 200 ? -4.565 11.710 0.225 1.00 98.12 200 LEU A C 1
ATOM 1545 O O . LEU A 1 200 ? -4.821 11.878 1.416 1.00 98.12 200 LEU A O 1
ATOM 1549 N N . GLU A 1 201 ? -5.514 11.733 -0.714 1.00 98.12 201 GLU A N 1
ATOM 1550 C CA . GLU A 1 201 ? -6.936 11.932 -0.405 1.00 98.12 201 GLU A CA 1
ATOM 1551 C C . GLU A 1 201 ? -7.499 10.793 0.460 1.00 98.12 201 GLU A C 1
ATOM 1553 O O . GLU A 1 201 ? -8.230 11.040 1.422 1.00 98.12 201 GLU A O 1
ATOM 1558 N N . ALA A 1 202 ? -7.132 9.543 0.166 1.00 97.94 202 ALA A N 1
ATOM 1559 C CA . ALA A 1 202 ? -7.513 8.390 0.976 1.00 97.94 202 ALA A CA 1
ATOM 1560 C C . ALA A 1 202 ? -6.916 8.462 2.392 1.00 97.94 202 ALA A C 1
ATOM 1562 O O . ALA A 1 202 ? -7.627 8.209 3.364 1.00 97.94 202 ALA A O 1
ATOM 1563 N N . ALA A 1 203 ? -5.646 8.857 2.524 1.00 97.75 203 ALA A N 1
ATOM 1564 C CA . ALA A 1 203 ? -5.000 9.042 3.822 1.00 97.75 203 ALA A CA 1
ATOM 1565 C C . ALA A 1 203 ? -5.690 10.133 4.663 1.00 97.75 203 ALA A C 1
ATOM 1567 O O . ALA A 1 203 ? -5.911 9.929 5.856 1.00 97.75 203 ALA A O 1
ATOM 1568 N N . SER A 1 204 ? -6.102 11.246 4.040 1.00 98.19 204 SER A N 1
ATOM 1569 C CA . SER A 1 204 ? -6.882 12.300 4.710 1.00 98.19 204 SER A CA 1
ATOM 1570 C C . SER A 1 204 ? -8.211 11.766 5.252 1.00 98.19 204 SER A C 1
ATOM 1572 O O . SER A 1 204 ? -8.539 11.992 6.414 1.00 98.19 204 SER A O 1
ATOM 1574 N N . LYS A 1 205 ? -8.950 10.988 4.448 1.00 98.12 205 LYS A N 1
ATOM 1575 C CA . LYS A 1 205 ? -10.225 10.381 4.871 1.00 98.12 205 LYS A CA 1
ATOM 1576 C C . LYS A 1 205 ? -10.054 9.395 6.026 1.00 98.12 205 LYS A C 1
ATOM 1578 O O . LYS A 1 205 ? -10.910 9.331 6.902 1.00 98.12 205 LYS A O 1
ATOM 1583 N N . VAL A 1 206 ? -8.965 8.623 6.039 1.00 98.00 206 VAL A N 1
ATOM 1584 C CA . VAL A 1 206 ? -8.662 7.714 7.157 1.00 98.00 206 VAL A CA 1
ATOM 1585 C C . VAL A 1 206 ? -8.433 8.506 8.443 1.00 98.00 206 VAL A C 1
ATOM 1587 O O . VAL A 1 206 ? -9.047 8.179 9.455 1.00 98.00 206 VAL A O 1
ATOM 1590 N N . ALA A 1 207 ? -7.644 9.583 8.397 1.00 97.81 207 ALA A N 1
ATOM 1591 C CA . ALA A 1 207 ? -7.405 10.432 9.566 1.00 97.81 207 ALA A CA 1
ATOM 1592 C C . ALA A 1 207 ? -8.699 11.083 10.100 1.00 97.81 207 ALA A C 1
ATOM 1594 O O . ALA A 1 207 ? -8.920 11.133 11.311 1.00 97.81 207 ALA A O 1
ATOM 1595 N N . GLU A 1 208 ? -9.589 11.534 9.209 1.00 98.12 208 GLU A N 1
ATOM 1596 C CA . GLU A 1 208 ? -10.910 12.061 9.583 1.00 98.12 208 GLU A CA 1
ATOM 1597 C C . GLU A 1 208 ? -11.781 11.002 10.279 1.00 98.12 208 GLU A C 1
ATOM 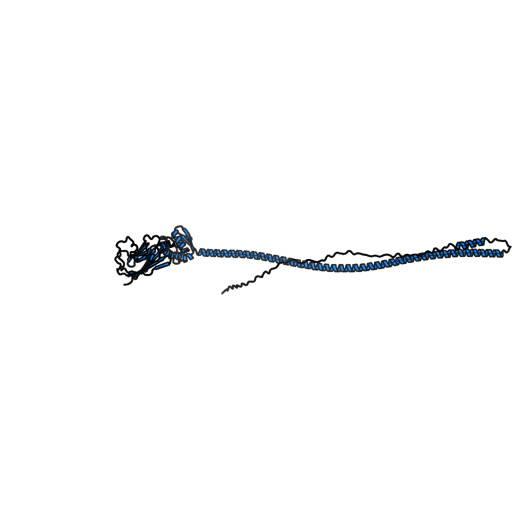1599 O O . GLU A 1 208 ? -12.393 11.281 11.313 1.00 98.12 208 GLU A O 1
ATOM 1604 N N . LEU A 1 209 ? -11.817 9.774 9.749 1.00 98.19 209 LEU A N 1
ATOM 1605 C CA . LEU A 1 209 ? -12.582 8.671 10.338 1.00 98.19 209 LEU A CA 1
ATOM 1606 C C . LEU A 1 209 ? -12.017 8.218 11.688 1.00 98.19 209 LEU A C 1
ATOM 1608 O O . LEU A 1 209 ? -12.794 7.913 12.593 1.00 98.19 209 LEU A O 1
ATOM 1612 N N . GLU A 1 210 ? -10.694 8.190 11.850 1.00 97.94 210 GLU A N 1
ATOM 1613 C CA . GLU A 1 210 ? -10.048 7.885 13.131 1.00 97.94 210 GLU A CA 1
ATOM 1614 C C . GLU A 1 210 ? -10.397 8.932 14.195 1.00 97.94 210 GLU A C 1
ATOM 1616 O O . GLU A 1 210 ? -10.764 8.571 15.315 1.00 97.94 210 GLU A O 1
ATOM 1621 N N . SER A 1 211 ? -10.380 10.220 13.834 1.00 98.12 211 SER A N 1
ATOM 1622 C CA . SER A 1 211 ? -10.814 11.298 14.729 1.00 98.12 211 SER A CA 1
ATOM 1623 C C . SER A 1 211 ? -12.294 11.167 15.110 1.00 98.12 211 SER A C 1
ATOM 1625 O O . SER A 1 211 ? -12.638 11.256 16.290 1.00 98.12 211 SER A O 1
ATOM 1627 N N . ALA A 1 212 ? -13.172 10.888 14.142 1.00 97.88 212 ALA A N 1
ATOM 1628 C CA . ALA A 1 212 ? -14.598 10.687 14.397 1.00 97.88 212 ALA A CA 1
ATOM 1629 C C . ALA A 1 212 ? -14.873 9.464 15.292 1.00 97.88 212 ALA A C 1
ATOM 1631 O O . ALA A 1 212 ? -15.760 9.505 16.148 1.00 97.88 212 ALA A O 1
ATOM 1632 N N . LEU A 1 213 ? -14.105 8.383 15.121 1.00 97.81 213 LEU A N 1
ATOM 1633 C CA . LEU A 1 213 ? -14.205 7.184 15.949 1.00 97.81 213 LEU A CA 1
ATOM 1634 C C . LEU A 1 213 ? -13.830 7.470 17.405 1.00 97.81 213 LEU A C 1
ATOM 1636 O O . LEU A 1 213 ? -14.501 6.972 18.309 1.00 97.81 213 LEU A O 1
ATOM 1640 N N . GLU A 1 214 ? -12.792 8.272 17.637 1.00 98.00 214 GLU A N 1
ATOM 1641 C CA . GLU A 1 214 ? -12.375 8.632 18.992 1.00 98.00 214 GLU A CA 1
ATOM 1642 C C . GLU A 1 214 ? -13.423 9.505 19.692 1.00 98.00 214 GLU A C 1
ATOM 1644 O O . GLU A 1 214 ? -13.838 9.194 20.807 1.00 98.00 214 GLU A O 1
ATOM 1649 N N . ILE A 1 215 ? -13.983 10.492 18.984 1.00 97.75 215 ILE A N 1
ATOM 1650 C CA . ILE A 1 215 ? -15.112 11.293 19.486 1.00 97.75 215 ILE A CA 1
ATOM 1651 C C . ILE A 1 215 ? -16.302 10.392 19.855 1.00 97.75 215 ILE A C 1
ATOM 1653 O O . ILE A 1 215 ? -16.940 10.578 20.894 1.00 97.75 215 ILE A O 1
ATOM 1657 N N . ALA A 1 216 ? -16.610 9.389 19.026 1.00 97.25 216 ALA A N 1
ATOM 1658 C CA . ALA A 1 216 ? -17.684 8.443 19.311 1.00 97.25 216 ALA A CA 1
ATOM 1659 C C . ALA A 1 216 ? -17.382 7.576 20.546 1.00 97.25 216 ALA A C 1
ATOM 1661 O O . ALA A 1 216 ? -18.282 7.331 21.355 1.00 97.25 216 ALA A O 1
ATOM 1662 N N . ARG A 1 217 ? -16.131 7.134 20.736 1.00 97.69 217 ARG A N 1
ATOM 1663 C CA . ARG A 1 217 ? -15.714 6.393 21.939 1.00 97.69 217 ARG A CA 1
ATOM 1664 C C . ARG A 1 217 ? -15.891 7.234 23.195 1.00 97.69 217 ARG A C 1
ATOM 1666 O O . ARG A 1 217 ? -16.538 6.757 24.130 1.00 97.69 217 ARG A O 1
ATOM 1673 N N . ASP A 1 218 ? -15.432 8.478 23.183 1.00 97.50 218 ASP A N 1
ATOM 1674 C CA . ASP A 1 218 ? -15.597 9.405 24.304 1.00 97.50 218 ASP A CA 1
ATOM 1675 C C . ASP A 1 218 ? -17.075 9.641 24.628 1.00 97.50 218 ASP A C 1
ATOM 1677 O O . ASP A 1 218 ? -17.488 9.554 25.788 1.00 97.50 218 ASP A O 1
ATOM 1681 N N . ALA A 1 219 ? -17.913 9.832 23.604 1.00 96.75 219 ALA A N 1
ATOM 1682 C CA . ALA A 1 219 ? -19.356 9.966 23.780 1.00 96.75 219 ALA A CA 1
ATOM 1683 C C . ALA A 1 219 ? -19.981 8.708 24.413 1.00 96.75 219 ALA A C 1
ATOM 1685 O O . ALA A 1 219 ? -20.800 8.812 25.330 1.00 96.75 219 ALA A O 1
ATOM 1686 N N . THR A 1 220 ? -19.579 7.505 23.984 1.00 96.50 220 THR A N 1
ATOM 1687 C CA . THR A 1 220 ? -20.075 6.259 24.595 1.00 96.50 220 THR A CA 1
ATOM 1688 C C . THR A 1 220 ? -19.609 6.085 26.041 1.00 96.50 220 THR A C 1
ATOM 1690 O O . THR A 1 220 ? -20.389 5.615 26.874 1.00 96.50 220 THR A O 1
ATOM 1693 N N . ALA A 1 221 ? -18.378 6.485 26.369 1.00 96.31 221 ALA A N 1
ATOM 1694 C CA . ALA A 1 221 ? -17.865 6.464 27.735 1.00 96.31 221 ALA A CA 1
ATOM 1695 C C . ALA A 1 221 ? -18.636 7.447 28.630 1.00 96.31 221 ALA A C 1
ATOM 1697 O O . ALA A 1 221 ? -19.069 7.076 29.723 1.00 96.31 221 ALA A O 1
ATOM 1698 N N . ALA A 1 222 ? -18.901 8.660 28.136 1.00 95.94 222 ALA A N 1
ATOM 1699 C CA . ALA A 1 222 ? -19.706 9.658 28.831 1.00 95.94 222 ALA A CA 1
ATOM 1700 C C . ALA A 1 222 ? -21.142 9.169 29.086 1.00 95.94 222 ALA A C 1
ATOM 1702 O O . ALA A 1 222 ? -21.653 9.309 30.199 1.00 95.94 222 ALA A O 1
ATOM 1703 N N . LEU A 1 223 ? -21.780 8.530 28.097 1.00 96.00 223 LEU A N 1
ATOM 1704 C CA . LEU A 1 223 ? -23.117 7.947 28.252 1.00 96.00 223 LEU A CA 1
ATOM 1705 C C . LEU A 1 223 ? -23.146 6.814 29.284 1.00 96.00 223 LEU A C 1
ATOM 1707 O O . LEU A 1 223 ? -24.065 6.766 30.101 1.00 96.00 223 LEU A O 1
ATOM 1711 N N . LYS A 1 224 ? -22.138 5.931 29.295 1.00 96.19 224 LYS A N 1
ATOM 1712 C CA . LYS A 1 224 ? -22.011 4.888 30.328 1.00 96.19 224 LYS A CA 1
ATOM 1713 C C . LYS A 1 224 ? -21.856 5.500 31.720 1.00 96.19 224 LYS A C 1
ATOM 1715 O O . LYS A 1 224 ? -22.597 5.128 32.625 1.00 96.19 224 LYS A O 1
ATOM 1720 N N . GLY A 1 225 ? -20.982 6.496 31.872 1.00 94.81 225 GLY A N 1
ATOM 1721 C CA . GLY A 1 225 ? -20.808 7.213 33.137 1.00 94.81 225 GLY A CA 1
ATOM 1722 C C . GLY A 1 225 ? -22.092 7.907 33.609 1.00 94.81 225 GLY A C 1
ATOM 1723 O O . GLY A 1 225 ? -22.438 7.843 34.791 1.00 94.81 225 GLY A O 1
ATOM 1724 N N . ALA A 1 226 ? -22.850 8.512 32.690 1.00 93.38 226 ALA A N 1
ATOM 1725 C CA . ALA A 1 226 ? -24.146 9.119 32.989 1.00 93.38 226 ALA A CA 1
ATOM 1726 C C . ALA A 1 226 ? -25.198 8.076 33.405 1.00 93.38 226 ALA A C 1
ATOM 1728 O O . ALA A 1 226 ? -25.939 8.303 34.364 1.00 93.38 226 ALA A O 1
ATOM 1729 N N . ALA A 1 227 ? -25.247 6.924 32.732 1.00 93.12 227 ALA A N 1
ATOM 1730 C CA . ALA A 1 227 ? -26.142 5.824 33.084 1.00 93.12 227 ALA A CA 1
ATOM 1731 C C . ALA A 1 227 ? -25.819 5.255 34.476 1.00 93.12 227 ALA A C 1
ATOM 1733 O O . ALA A 1 227 ? -26.721 5.070 35.293 1.00 93.12 227 ALA A O 1
ATOM 1734 N N . GLU A 1 228 ? -24.539 5.052 34.792 1.00 94.12 228 GLU A N 1
ATOM 1735 C CA . GLU A 1 228 ? -24.089 4.607 36.115 1.00 94.12 228 GLU A CA 1
ATOM 1736 C C . GLU A 1 228 ? -24.374 5.641 37.210 1.00 94.12 228 GLU A C 1
ATOM 1738 O O . GLU A 1 228 ? -24.782 5.279 38.314 1.00 94.12 228 GLU A O 1
ATOM 1743 N N . ALA A 1 229 ? -24.187 6.934 36.929 1.00 89.94 229 ALA A N 1
ATOM 1744 C CA . ALA A 1 229 ? -24.550 8.006 37.853 1.00 89.94 229 ALA A CA 1
ATOM 1745 C C . ALA A 1 229 ? -26.062 8.028 38.122 1.00 89.94 229 ALA A C 1
ATOM 1747 O O . ALA A 1 229 ? -26.477 8.125 39.275 1.00 89.94 229 ALA A O 1
ATOM 1748 N N . SER A 1 230 ? -26.890 7.873 37.088 1.00 88.12 230 SER A N 1
ATOM 1749 C CA . SER A 1 230 ? -28.346 7.766 37.237 1.00 88.12 230 SER A CA 1
ATOM 1750 C C . SER A 1 230 ? -28.752 6.519 38.026 1.00 88.12 230 SER A C 1
ATOM 1752 O O . SER A 1 230 ? -29.581 6.615 38.927 1.00 88.12 230 SER A O 1
ATOM 1754 N N . ALA A 1 231 ? -28.124 5.367 37.769 1.00 84.75 231 ALA A N 1
ATOM 1755 C CA . ALA A 1 231 ? -28.360 4.145 38.535 1.00 84.75 231 ALA A CA 1
ATOM 1756 C C . ALA A 1 231 ? -27.952 4.298 40.010 1.00 84.75 231 ALA A C 1
ATOM 1758 O O . ALA A 1 231 ? -28.640 3.783 40.889 1.00 84.75 231 ALA A O 1
ATOM 1759 N N . ARG A 1 232 ? -26.862 5.021 40.300 1.00 83.38 232 ARG A N 1
ATOM 1760 C CA . ARG A 1 232 ? -26.462 5.359 41.675 1.00 83.38 232 ARG A CA 1
ATOM 1761 C C . ARG A 1 232 ? -27.482 6.264 42.355 1.00 83.38 232 ARG A C 1
ATOM 1763 O O . ARG A 1 232 ? -27.933 5.914 43.438 1.00 83.38 232 ARG A O 1
ATOM 1770 N N . ARG A 1 233 ? -27.919 7.342 41.696 1.00 84.12 233 ARG A N 1
ATOM 1771 C CA . ARG A 1 233 ? -28.969 8.232 42.227 1.00 84.12 233 ARG A CA 1
ATOM 1772 C C . ARG A 1 233 ? -30.271 7.483 42.504 1.00 84.12 233 ARG A C 1
ATOM 1774 O O . ARG A 1 233 ? -30.895 7.722 43.528 1.00 84.12 233 ARG A O 1
ATOM 1781 N N . ALA A 1 234 ? -30.660 6.555 41.629 1.00 81.75 234 ALA A N 1
ATOM 1782 C CA . ALA A 1 234 ? -31.839 5.718 41.843 1.00 81.75 234 ALA A CA 1
ATOM 1783 C C . ALA A 1 234 ? -31.686 4.816 43.080 1.00 81.75 234 ALA A C 1
ATOM 1785 O O . ALA A 1 234 ? -32.604 4.734 43.891 1.00 81.75 234 ALA A O 1
ATOM 1786 N N . ARG A 1 235 ? -30.515 4.187 43.269 1.00 81.19 235 ARG A N 1
ATOM 1787 C CA . ARG A 1 235 ? -30.226 3.381 44.469 1.00 81.19 235 ARG A CA 1
ATOM 1788 C C . ARG A 1 235 ? -30.170 4.225 45.740 1.00 81.19 235 ARG A C 1
ATOM 1790 O O . ARG A 1 235 ? -30.643 3.769 46.768 1.00 81.19 235 ARG A O 1
ATOM 1797 N N . GLU A 1 236 ? -29.590 5.422 45.688 1.00 78.25 236 GLU A N 1
ATOM 1798 C CA . GLU A 1 236 ? -29.532 6.343 46.831 1.00 78.25 236 GLU A CA 1
ATOM 1799 C C . GLU A 1 236 ? -30.922 6.869 47.205 1.00 78.25 236 GLU A C 1
ATOM 1801 O O . GLU A 1 236 ? -31.261 6.880 48.384 1.00 78.25 236 GLU A O 1
ATOM 1806 N N . GLY A 1 237 ? -31.764 7.205 46.222 1.00 76.06 237 GLY A N 1
ATOM 1807 C CA . GLY A 1 237 ? -33.157 7.602 46.457 1.00 76.06 237 GLY A CA 1
ATOM 1808 C C . GLY A 1 237 ? -34.020 6.501 47.092 1.00 76.06 237 GLY A C 1
ATOM 1809 O O . GLY A 1 237 ? -34.977 6.805 47.805 1.00 76.06 237 GLY A O 1
ATOM 1810 N N . ASP A 1 238 ? -33.659 5.229 46.892 1.00 81.00 238 ASP A N 1
ATOM 1811 C CA . ASP A 1 238 ? -34.335 4.071 47.490 1.00 81.00 238 ASP A CA 1
ATOM 1812 C C . ASP A 1 238 ? -33.854 3.744 48.920 1.00 81.00 238 ASP A C 1
ATOM 1814 O O . ASP A 1 238 ? -34.316 2.782 49.535 1.00 81.00 238 ASP A O 1
ATOM 1818 N N . ARG A 1 239 ? -32.931 4.526 49.500 1.00 81.19 239 ARG A N 1
ATOM 1819 C CA . ARG A 1 239 ? -32.448 4.311 50.873 1.00 81.19 239 ARG A CA 1
ATOM 1820 C C . ARG A 1 239 ? -33.084 5.292 51.850 1.00 81.19 239 ARG A C 1
ATOM 1822 O O . ARG A 1 239 ? -33.154 6.495 51.621 1.00 81.19 239 ARG A O 1
ATOM 1829 N N . LEU A 1 240 ? -33.527 4.767 52.984 1.00 81.50 240 LEU A N 1
ATOM 1830 C CA . LEU A 1 240 ? -33.909 5.553 54.145 1.00 81.50 240 LEU A CA 1
ATOM 1831 C C . LEU A 1 240 ? -32.652 5.878 54.951 1.00 81.50 240 LEU A C 1
ATOM 1833 O O . LEU A 1 240 ? -31.985 4.966 55.438 1.00 81.50 240 LEU A O 1
ATOM 1837 N N . HIS A 1 241 ? -32.365 7.162 55.139 1.00 83.44 241 HIS A N 1
ATOM 1838 C CA . HIS A 1 241 ? -31.324 7.626 56.052 1.00 83.44 241 HIS A CA 1
ATOM 1839 C C . HIS A 1 241 ? -31.913 7.877 57.445 1.00 83.44 241 HIS A C 1
ATOM 1841 O O . HIS A 1 241 ? -32.921 8.576 57.583 1.00 83.44 241 HIS A O 1
ATOM 1847 N N . TYR A 1 242 ? -31.274 7.328 58.476 1.00 82.00 242 TYR A N 1
ATOM 1848 C CA . TYR A 1 242 ? -31.685 7.488 59.871 1.00 82.00 242 TYR A CA 1
ATOM 1849 C C . TYR A 1 242 ? -30.516 7.947 60.749 1.00 82.00 242 TYR A C 1
ATOM 1851 O O . TYR A 1 242 ? -29.346 7.757 60.406 1.00 82.00 242 TYR A O 1
ATOM 1859 N N . VAL A 1 243 ? -30.852 8.537 61.894 1.00 86.75 243 VAL A N 1
ATOM 1860 C CA . VAL A 1 243 ? -29.938 8.900 62.980 1.00 86.75 243 VAL A CA 1
ATOM 1861 C C . VAL A 1 243 ? -30.483 8.324 64.275 1.00 86.75 243 VAL A C 1
ATOM 1863 O O . VAL A 1 243 ? -31.657 8.499 64.590 1.00 86.75 243 VAL A O 1
ATOM 1866 N N . LEU A 1 244 ? -29.646 7.631 65.036 1.00 82.00 244 LEU A N 1
ATOM 1867 C CA . LEU A 1 244 ? -30.025 7.118 66.345 1.00 82.00 244 LEU A CA 1
ATOM 1868 C C . LEU A 1 244 ? -30.003 8.242 67.378 1.00 82.00 244 LEU A C 1
ATOM 1870 O O . LEU A 1 244 ? -28.968 8.865 67.607 1.00 82.00 244 LEU A O 1
ATOM 1874 N N . ALA A 1 245 ? -31.133 8.473 68.041 1.00 80.69 245 ALA A N 1
ATOM 1875 C CA . ALA A 1 245 ? -31.289 9.542 69.025 1.00 80.69 245 ALA A CA 1
ATOM 1876 C C . ALA A 1 245 ? -30.328 9.393 70.216 1.00 80.69 245 ALA A C 1
ATOM 1878 O O . ALA A 1 245 ? -29.899 10.384 70.796 1.00 80.69 245 ALA A O 1
ATOM 1879 N N . CYS A 1 246 ? -29.979 8.155 70.579 1.00 72.88 246 CYS A N 1
ATOM 1880 C CA . CYS A 1 246 ? -29.187 7.865 71.772 1.00 72.88 246 CYS A CA 1
ATOM 1881 C C . CYS A 1 246 ? -27.698 8.220 71.636 1.00 72.88 246 CYS A C 1
ATOM 1883 O O . CYS A 1 246 ? -27.060 8.507 72.643 1.00 72.88 246 CYS A O 1
ATOM 1885 N N . ASN A 1 247 ? -27.129 8.165 70.428 1.00 80.94 247 ASN A N 1
ATOM 1886 C CA . ASN A 1 247 ? -25.686 8.348 70.215 1.00 80.94 247 ASN A CA 1
ATOM 1887 C C . ASN A 1 247 ? -25.326 9.162 68.956 1.00 80.94 247 ASN A C 1
ATOM 1889 O O . ASN A 1 247 ? -24.146 9.315 68.650 1.00 80.94 247 ASN A O 1
ATOM 1893 N N . GLY A 1 248 ? -26.314 9.652 68.201 1.00 82.19 248 GLY A N 1
ATOM 1894 C CA . GLY A 1 248 ? -26.103 10.400 66.960 1.00 82.19 248 GLY A CA 1
ATOM 1895 C C . GLY A 1 248 ? -25.568 9.560 65.796 1.00 82.19 248 GLY A C 1
ATOM 1896 O O . GLY A 1 248 ? -25.227 10.114 64.750 1.00 82.19 248 GLY A O 1
ATOM 1897 N N . GLN A 1 249 ? -25.474 8.235 65.940 1.00 82.44 249 GLN A N 1
ATOM 1898 C CA . GLN A 1 249 ? -24.963 7.372 64.884 1.00 82.44 249 GLN A CA 1
ATOM 1899 C C . GLN A 1 249 ? -25.919 7.388 63.695 1.00 82.44 249 GLN A C 1
ATOM 1901 O O . GLN A 1 249 ? -27.120 7.152 63.826 1.00 82.44 249 GLN A O 1
ATOM 1906 N N . THR A 1 250 ? -25.365 7.654 62.518 1.00 85.56 250 THR A N 1
ATOM 1907 C CA . THR A 1 250 ? -26.125 7.714 61.272 1.00 85.56 250 THR A CA 1
ATOM 1908 C C . THR A 1 250 ? -26.027 6.387 60.529 1.00 85.56 250 THR A C 1
ATOM 1910 O O . THR A 1 250 ? -25.019 5.682 60.615 1.00 85.56 250 THR A O 1
ATOM 1913 N N . GLY A 1 251 ? -27.074 6.029 59.795 1.00 84.56 251 GLY A N 1
ATOM 1914 C CA . GLY A 1 251 ? -27.081 4.835 58.963 1.00 84.56 251 GLY A CA 1
ATOM 1915 C C . GLY A 1 251 ? -28.082 4.935 57.824 1.00 84.56 251 GLY A C 1
ATOM 1916 O O . GLY A 1 251 ? -28.786 5.936 57.672 1.00 84.56 251 GLY A O 1
ATOM 1917 N N . SER A 1 252 ? -28.113 3.905 56.979 1.00 85.50 252 SER A N 1
ATOM 1918 C CA . SER A 1 252 ? -29.107 3.824 55.911 1.00 85.50 252 SER A CA 1
ATOM 1919 C C . SER A 1 252 ? -29.536 2.396 55.609 1.00 85.50 252 SER A C 1
ATOM 1921 O O . SER A 1 252 ? -28.704 1.495 55.483 1.00 85.50 252 SER A O 1
ATOM 1923 N N . ILE A 1 253 ? -30.843 2.209 55.448 1.00 82.50 253 ILE A N 1
ATOM 1924 C CA . ILE A 1 253 ? -31.484 0.933 55.121 1.00 82.50 253 ILE A CA 1
ATOM 1925 C C . ILE A 1 253 ? -32.251 1.085 53.806 1.00 82.50 253 ILE A C 1
ATOM 1927 O O . ILE A 1 253 ? -32.830 2.136 53.545 1.00 82.50 253 ILE A O 1
ATOM 1931 N N . ALA A 1 254 ? -32.217 0.079 52.934 1.00 83.31 254 ALA A N 1
ATOM 1932 C CA . ALA A 1 254 ? -32.981 0.133 51.687 1.00 83.31 254 ALA A CA 1
ATOM 1933 C C . ALA A 1 254 ? -34.488 0.029 51.981 1.00 83.31 254 ALA A C 1
ATOM 1935 O O . ALA A 1 254 ? -34.899 -0.756 52.836 1.00 83.31 254 ALA A O 1
ATOM 1936 N N . ARG A 1 255 ? -35.324 0.790 51.268 1.00 80.38 255 ARG A N 1
ATOM 1937 C CA . ARG A 1 255 ? -36.789 0.740 51.425 1.00 80.38 255 ARG A CA 1
ATOM 1938 C C . ARG A 1 255 ? -37.346 -0.645 51.108 1.00 80.38 255 ARG A C 1
ATOM 1940 O O . ARG A 1 255 ? -38.256 -1.101 51.790 1.00 80.38 255 ARG A O 1
ATOM 1947 N N . SER A 1 256 ? -36.750 -1.343 50.142 1.00 81.69 256 SER A N 1
ATOM 1948 C CA . SER A 1 256 ? -37.059 -2.746 49.829 1.00 81.69 256 SER A CA 1
ATOM 1949 C C . SER A 1 256 ? -36.890 -3.691 51.024 1.00 81.69 256 SER A C 1
ATOM 1951 O O . SER A 1 256 ? -37.650 -4.644 51.158 1.00 81.69 256 SER A O 1
ATOM 1953 N N . ILE A 1 257 ? -35.946 -3.408 51.924 1.00 81.69 257 ILE A N 1
ATOM 1954 C CA . ILE A 1 257 ? -35.730 -4.193 53.144 1.00 81.69 257 ILE A CA 1
ATOM 1955 C C . ILE A 1 257 ? -36.839 -3.909 54.159 1.00 81.69 257 ILE A C 1
ATOM 1957 O O . ILE A 1 257 ? -37.381 -4.836 54.751 1.00 81.69 257 ILE A O 1
ATOM 1961 N N . LEU A 1 258 ? -37.246 -2.646 54.309 1.00 81.81 258 LEU A N 1
ATOM 1962 C CA . LEU A 1 258 ? -38.395 -2.288 55.148 1.00 81.81 258 LEU A CA 1
ATOM 1963 C C . LEU A 1 258 ? -39.701 -2.895 54.610 1.00 81.81 258 LEU A C 1
ATOM 1965 O O . LEU A 1 258 ? -40.559 -3.287 55.392 1.00 81.81 258 LEU A O 1
ATOM 1969 N N . ALA A 1 259 ? -39.834 -3.018 53.286 1.00 82.06 259 ALA A N 1
ATOM 1970 C CA . ALA A 1 259 ? -40.999 -3.616 52.633 1.00 82.06 259 ALA A CA 1
ATOM 1971 C C . ALA A 1 259 ? -41.172 -5.120 52.902 1.00 82.06 259 ALA A C 1
ATOM 1973 O O . ALA A 1 259 ? -42.232 -5.663 52.602 1.00 82.06 259 ALA A O 1
ATOM 1974 N N . SER A 1 260 ? -40.165 -5.792 53.474 1.00 80.62 260 SER A N 1
ATOM 1975 C CA . SER A 1 260 ? -40.292 -7.189 53.912 1.00 80.62 260 SER A CA 1
ATOM 1976 C C . SER A 1 260 ? -41.221 -7.362 55.123 1.00 80.62 260 SER A C 1
ATOM 1978 O O . SER A 1 260 ? -41.740 -8.455 55.333 1.00 80.62 260 SER A O 1
ATOM 1980 N N . GLU A 1 261 ? -41.475 -6.282 55.870 1.00 81.00 261 GLU A N 1
ATOM 1981 C CA . GLU A 1 261 ? -42.369 -6.226 57.029 1.00 81.00 261 GLU A CA 1
ATOM 1982 C C . GLU A 1 261 ? -43.335 -5.037 56.878 1.00 81.00 261 GLU A C 1
ATOM 1984 O O . GLU A 1 261 ? -43.207 -4.032 57.590 1.00 81.00 261 GLU A O 1
ATOM 1989 N N . PRO A 1 262 ? -44.300 -5.100 55.940 1.00 82.25 262 PRO A N 1
ATOM 1990 C CA . PRO A 1 262 ? -45.160 -3.963 55.601 1.00 82.25 262 PRO A CA 1
ATOM 1991 C C . PRO A 1 262 ? -46.061 -3.524 56.765 1.00 82.25 262 PRO A C 1
ATOM 1993 O O . PRO A 1 262 ? -46.495 -2.375 56.841 1.00 82.25 262 PRO A O 1
ATOM 1996 N N . GLU A 1 263 ? -46.314 -4.422 57.715 1.00 82.06 263 GLU A N 1
ATOM 1997 C CA . GLU A 1 263 ? -47.092 -4.116 58.913 1.00 82.06 263 GLU A CA 1
ATOM 1998 C C . GLU A 1 263 ? -46.260 -3.495 60.039 1.00 82.06 263 GLU A C 1
ATOM 2000 O O . GLU A 1 263 ? -46.841 -2.974 61.001 1.00 82.06 263 GLU A O 1
ATOM 2005 N N . SER A 1 264 ? -44.926 -3.509 59.922 1.00 84.19 264 SER A N 1
ATOM 2006 C CA . SER A 1 264 ? -44.044 -2.919 60.925 1.00 84.19 264 SER A CA 1
ATOM 2007 C C . SER A 1 264 ? -44.280 -1.419 61.040 1.00 84.19 264 SER A C 1
ATOM 2009 O O . SER A 1 264 ? -44.506 -0.704 60.056 1.00 84.19 264 SER A O 1
ATOM 2011 N N . LEU A 1 265 ? -44.179 -0.919 62.270 1.00 80.88 265 LEU A N 1
ATOM 2012 C CA . LEU A 1 265 ? -44.258 0.509 62.531 1.00 80.88 265 LEU A CA 1
ATOM 2013 C C . LEU A 1 265 ? -43.135 1.234 61.777 1.00 80.88 265 LEU A C 1
ATOM 2015 O O . LEU A 1 265 ? -43.361 2.321 61.271 1.00 80.88 265 LEU A O 1
ATOM 2019 N N . LEU A 1 266 ? -41.965 0.607 61.611 1.00 80.50 266 LEU A N 1
ATOM 2020 C CA . LEU A 1 266 ? -40.859 1.128 60.803 1.00 80.50 266 LEU A CA 1
ATOM 2021 C C . LEU A 1 266 ? -41.252 1.327 59.335 1.00 80.50 266 LEU A C 1
ATOM 2023 O O . LEU A 1 266 ? -41.046 2.410 58.794 1.00 80.50 266 LEU A O 1
ATOM 2027 N N . TYR A 1 267 ? -41.858 0.330 58.688 1.00 82.31 267 TYR A N 1
ATOM 2028 C CA . TYR A 1 267 ? -42.323 0.487 57.310 1.00 82.31 267 TYR A CA 1
ATOM 2029 C C . TYR A 1 267 ? -43.393 1.573 57.197 1.00 82.31 267 TYR A C 1
ATOM 2031 O O . TYR A 1 267 ? -43.271 2.465 56.362 1.00 82.31 267 TYR A O 1
ATOM 2039 N N . LYS A 1 268 ? -44.398 1.569 58.078 1.00 82.12 268 LYS A N 1
ATOM 2040 C CA . LYS A 1 268 ? -45.480 2.569 58.069 1.00 82.12 268 LYS A CA 1
ATOM 2041 C C . LYS A 1 268 ? -44.978 3.988 58.334 1.00 82.12 268 LYS A C 1
ATOM 2043 O O . LYS A 1 268 ? -45.423 4.929 57.687 1.00 82.12 268 LYS A O 1
ATOM 2048 N N . THR A 1 269 ? -44.009 4.125 59.231 1.00 76.50 269 THR A N 1
ATOM 2049 C CA . THR A 1 269 ? -43.414 5.409 59.620 1.00 76.50 269 THR A CA 1
ATOM 2050 C C . THR A 1 269 ? -42.541 5.988 58.510 1.00 76.50 269 THR A C 1
ATOM 2052 O O . THR A 1 269 ? -42.463 7.201 58.343 1.00 76.50 269 THR A O 1
ATOM 2055 N N . PHE A 1 270 ? -41.872 5.132 57.737 1.00 70.62 270 PHE A N 1
ATOM 2056 C CA . PHE A 1 270 ? -40.853 5.574 56.787 1.00 70.62 270 PHE A CA 1
ATOM 2057 C C . PHE A 1 270 ? -41.248 5.451 55.315 1.00 70.62 270 PHE A C 1
ATOM 2059 O O . PHE A 1 270 ? -40.641 6.110 54.469 1.00 70.62 270 PHE A O 1
ATOM 2066 N N . CYS A 1 271 ? -42.260 4.642 55.008 1.00 72.19 271 CYS A N 1
ATOM 2067 C CA . CYS A 1 271 ? -42.837 4.473 53.676 1.00 72.19 271 CYS A CA 1
ATOM 2068 C C . CYS A 1 271 ? -44.314 4.917 53.590 1.00 72.19 271 CYS A C 1
ATOM 2070 O O . CYS A 1 271 ? -44.852 4.922 52.486 1.00 72.19 271 CYS A O 1
ATOM 2072 N N . GLY A 1 272 ? -44.958 5.303 54.702 1.00 65.44 272 GLY A N 1
ATOM 2073 C CA . GLY A 1 272 ? -46.322 5.860 54.753 1.00 65.44 272 GLY A CA 1
ATOM 2074 C C . GLY A 1 272 ? -46.373 7.361 55.093 1.00 65.44 272 GLY A C 1
ATOM 2075 O O . GLY A 1 272 ? -45.343 7.995 55.302 1.00 65.44 272 GLY A O 1
ATOM 2076 N N . GLU A 1 273 ? -47.580 7.936 55.160 1.00 57.81 273 GLU A N 1
ATOM 2077 C CA . GLU A 1 273 ? -47.859 9.367 55.438 1.00 57.81 273 GLU A CA 1
ATOM 2078 C C . GLU A 1 273 ? -47.703 9.769 56.924 1.00 57.81 273 GLU A C 1
ATOM 2080 O O . GLU A 1 273 ? -48.423 10.628 57.429 1.00 57.81 273 GLU A O 1
ATOM 2085 N N . TRP A 1 274 ? -46.811 9.125 57.675 1.00 67.31 274 TRP A N 1
ATOM 2086 C CA . TRP A 1 274 ? -46.617 9.448 59.091 1.00 67.31 274 TRP A CA 1
ATOM 2087 C C . TRP A 1 274 ? -45.573 10.555 59.259 1.00 67.31 274 TRP A C 1
ATOM 2089 O O . TRP A 1 274 ? -44.419 10.417 58.849 1.00 67.31 274 TRP A O 1
ATOM 2099 N N . ASP A 1 275 ? -45.981 11.653 59.894 1.00 65.94 275 ASP A N 1
ATOM 2100 C CA . ASP A 1 275 ? -45.136 12.820 60.156 1.00 65.94 275 ASP A CA 1
ATOM 2101 C C . ASP A 1 275 ? -44.262 12.572 61.398 1.00 65.94 275 ASP A C 1
ATOM 2103 O O . ASP A 1 275 ? -44.568 12.971 62.522 1.00 65.94 275 ASP A O 1
ATOM 2107 N N . TYR A 1 276 ? -43.209 11.774 61.219 1.00 72.38 276 TYR A N 1
ATOM 2108 C CA . TYR A 1 276 ? -42.284 11.409 62.292 1.00 72.38 276 TYR A CA 1
ATOM 2109 C C . TYR A 1 276 ? -41.174 12.452 62.463 1.00 72.38 276 TYR A C 1
ATOM 2111 O O . TYR A 1 276 ? -40.753 13.089 61.497 1.00 72.38 276 TYR A O 1
ATOM 2119 N N . ALA A 1 277 ? -40.638 12.580 63.681 1.00 76.88 277 ALA A N 1
ATOM 2120 C CA . ALA A 1 277 ? -39.563 13.522 63.984 1.00 76.88 277 ALA A CA 1
ATOM 2121 C C . ALA A 1 277 ? -38.318 13.273 63.110 1.00 76.88 277 ALA A C 1
ATOM 2123 O O . ALA A 1 277 ? -37.737 12.179 63.093 1.00 76.88 277 ALA A O 1
ATOM 2124 N N . ARG A 1 278 ? -37.904 14.320 62.394 1.00 79.75 278 ARG A N 1
ATOM 2125 C CA . ARG A 1 278 ? -36.700 14.356 61.562 1.00 79.75 278 ARG A CA 1
ATOM 2126 C C . ARG A 1 278 ? -35.736 15.398 62.101 1.00 79.75 278 ARG A C 1
ATOM 2128 O O . ARG A 1 278 ? -36.159 16.372 62.717 1.00 79.75 278 ARG A O 1
ATOM 2135 N N . ASP A 1 279 ? -34.449 15.179 61.879 1.00 82.69 279 ASP A N 1
ATOM 2136 C CA . ASP A 1 279 ? -33.450 16.212 62.144 1.00 82.69 279 ASP A CA 1
ATOM 2137 C C . ASP A 1 279 ? -33.446 17.285 61.042 1.00 82.69 279 ASP A C 1
ATOM 2139 O O . ASP A 1 279 ? -34.134 17.161 60.025 1.00 82.69 279 ASP A O 1
ATOM 2143 N N . ASP A 1 280 ? -32.620 18.319 61.206 1.00 84.31 280 ASP A N 1
ATOM 2144 C CA . ASP A 1 280 ? -32.481 19.416 60.235 1.00 84.31 280 ASP A CA 1
ATOM 2145 C C . ASP A 1 280 ? -31.999 18.948 58.845 1.00 84.31 280 ASP A C 1
ATOM 2147 O O . ASP A 1 280 ? -32.071 19.688 57.867 1.00 84.31 280 ASP A O 1
ATOM 2151 N N . SER A 1 281 ? -31.503 17.709 58.736 1.00 82.31 281 SER A N 1
ATOM 2152 C CA . SER A 1 281 ? -31.094 17.070 57.478 1.00 82.31 281 SER A CA 1
ATOM 2153 C C . SER A 1 281 ? -32.192 16.183 56.872 1.00 82.31 281 SER A C 1
ATOM 2155 O O . SER A 1 281 ? -31.939 15.472 55.899 1.00 82.31 281 SER A O 1
ATOM 2157 N N . GLY A 1 282 ? -33.401 16.182 57.444 1.00 79.88 282 GLY A N 1
ATOM 2158 C CA . GLY A 1 282 ? -34.530 15.366 57.000 1.00 79.88 282 GLY A CA 1
ATOM 2159 C C . GLY A 1 282 ? -34.392 13.872 57.317 1.00 79.88 282 GLY A C 1
ATOM 2160 O O . GLY A 1 282 ? -35.185 13.068 56.813 1.00 79.88 282 GLY A O 1
ATOM 2161 N N . ARG A 1 283 ? -33.405 13.474 58.130 1.00 81.88 283 ARG A N 1
ATOM 2162 C CA . ARG A 1 283 ? -33.163 12.075 58.509 1.00 81.88 283 ARG A CA 1
ATOM 2163 C C . ARG A 1 283 ? -34.095 11.678 59.641 1.00 81.88 283 ARG A C 1
ATOM 2165 O O . ARG A 1 283 ? -34.362 12.460 60.547 1.00 81.88 283 ARG A O 1
ATOM 2172 N N . ALA A 1 284 ? -34.558 10.437 59.603 1.00 81.12 284 ALA A N 1
ATOM 2173 C CA . ALA A 1 284 ? -35.406 9.882 60.647 1.00 81.12 284 ALA A CA 1
ATOM 2174 C C . ALA A 1 284 ? -34.664 9.773 61.987 1.00 81.12 284 ALA A C 1
ATOM 2176 O O . ALA A 1 284 ? -33.589 9.173 62.031 1.00 81.12 284 ALA A O 1
ATOM 2177 N N . ILE A 1 285 ? -35.245 10.284 63.075 1.00 81.69 285 ILE A N 1
ATOM 2178 C CA . ILE A 1 285 ? -34.672 10.153 64.421 1.00 81.69 285 ILE A CA 1
ATOM 2179 C C . ILE A 1 285 ? -35.177 8.855 65.062 1.00 81.69 285 ILE A C 1
ATOM 2181 O O . ILE A 1 285 ? -36.329 8.760 65.460 1.00 81.69 285 ILE A O 1
ATOM 2185 N N . VAL A 1 286 ? -34.332 7.836 65.199 1.00 83.06 286 VAL A N 1
ATOM 2186 C CA . VAL A 1 286 ? -34.724 6.546 65.791 1.00 83.06 286 VAL A CA 1
ATOM 2187 C C . VAL A 1 286 ? -34.393 6.537 67.282 1.00 83.06 286 VAL A C 1
ATOM 2189 O O . VAL A 1 286 ? -33.229 6.602 67.668 1.00 83.06 286 VAL A O 1
ATOM 2192 N N . THR A 1 287 ? -35.404 6.415 68.140 1.00 78.50 287 THR A N 1
ATOM 2193 C CA . THR A 1 287 ? -35.280 6.425 69.614 1.00 78.50 287 THR A CA 1
ATOM 2194 C C . THR A 1 287 ? -34.951 5.048 70.210 1.00 78.50 287 THR A C 1
ATOM 2196 O O . THR A 1 287 ? -35.349 4.721 71.325 1.00 78.50 287 THR A O 1
ATOM 2199 N N . CYS A 1 288 ? -34.215 4.218 69.468 1.00 77.75 288 CYS A N 1
ATOM 2200 C CA . CYS A 1 288 ? -33.812 2.880 69.893 1.00 77.75 288 CYS A CA 1
ATOM 2201 C C . CYS A 1 288 ? -32.390 2.883 70.471 1.00 77.75 288 CYS A C 1
ATOM 2203 O O . CYS A 1 288 ? -31.517 3.608 69.993 1.00 77.75 288 CYS A O 1
ATOM 2205 N N . HIS A 1 289 ? -32.140 2.021 71.463 1.00 82.25 289 HIS A N 1
ATOM 2206 C CA . HIS A 1 289 ? -30.788 1.783 71.972 1.00 82.25 289 HIS A CA 1
ATOM 2207 C C . HIS A 1 289 ? -29.878 1.251 70.844 1.00 82.25 289 HIS A C 1
ATOM 2209 O O . HIS A 1 289 ? -30.320 0.350 70.123 1.00 82.25 289 HIS A O 1
ATOM 2215 N N . PRO A 1 290 ? -28.628 1.732 70.693 1.00 77.50 290 PRO A N 1
ATOM 2216 C CA . PRO A 1 290 ? -27.769 1.392 69.553 1.00 77.50 290 PRO A CA 1
ATOM 2217 C C . PRO A 1 290 ? -27.522 -0.110 69.368 1.00 77.50 290 PRO A C 1
ATOM 2219 O O . PRO A 1 290 ? -27.716 -0.629 68.270 1.00 77.50 290 PRO A O 1
ATOM 2222 N N . ASP A 1 291 ? -27.188 -0.821 70.447 1.00 76.94 291 ASP A N 1
ATOM 2223 C CA . ASP A 1 291 ? -26.872 -2.259 70.384 1.00 76.94 291 ASP A CA 1
ATOM 2224 C C . ASP A 1 291 ? -28.071 -3.113 69.953 1.00 76.94 291 ASP A C 1
ATOM 2226 O O . ASP A 1 291 ? -27.929 -4.108 69.247 1.00 76.94 291 ASP A O 1
ATOM 2230 N N . ARG A 1 292 ? -29.283 -2.692 70.324 1.00 84.25 292 ARG A N 1
ATOM 2231 C CA . ARG A 1 292 ? -30.518 -3.403 69.972 1.00 84.25 292 ARG A CA 1
ATOM 2232 C C . ARG A 1 292 ? -31.034 -3.000 68.601 1.00 84.25 292 ARG A C 1
ATOM 2234 O O . ARG A 1 292 ? -31.590 -3.822 67.881 1.00 84.25 292 ARG A O 1
ATOM 2241 N N . TRP A 1 293 ? -30.785 -1.753 68.202 1.00 85.88 293 TRP A N 1
ATOM 2242 C CA . TRP A 1 293 ? -31.051 -1.304 66.843 1.00 85.88 293 TRP A CA 1
ATOM 2243 C C . TRP A 1 293 ? -30.210 -2.073 65.825 1.00 85.88 293 TRP A C 1
ATOM 2245 O O . TRP A 1 293 ? -30.724 -2.432 64.772 1.00 85.88 293 TRP A O 1
ATOM 2255 N N . ALA A 1 294 ? -28.955 -2.395 66.152 1.00 83.88 294 ALA A N 1
ATOM 2256 C CA . ALA A 1 294 ? -28.125 -3.258 65.317 1.00 83.88 294 ALA A CA 1
ATOM 2257 C C . ALA A 1 294 ? -28.775 -4.634 65.091 1.00 83.88 294 ALA A C 1
ATOM 2259 O O . ALA A 1 294 ? -28.860 -5.073 63.948 1.00 83.88 294 ALA A O 1
ATOM 2260 N N . ALA A 1 295 ? -29.321 -5.260 66.141 1.00 85.00 295 ALA A N 1
ATOM 2261 C CA . ALA A 1 295 ? -30.037 -6.533 66.033 1.00 85.00 295 ALA A CA 1
ATOM 2262 C C . ALA A 1 295 ? -31.342 -6.421 65.221 1.00 85.00 295 ALA A C 1
ATOM 2264 O O . ALA A 1 295 ? -31.650 -7.300 64.419 1.00 85.00 295 ALA A O 1
ATOM 2265 N N . VAL A 1 296 ? -32.092 -5.321 65.371 1.00 85.62 296 VAL A N 1
ATOM 2266 C CA . VAL A 1 296 ? -33.278 -5.034 64.540 1.00 85.62 296 VAL A CA 1
ATOM 2267 C C . VAL A 1 296 ? -32.893 -4.872 63.066 1.00 85.62 296 VAL A C 1
ATOM 2269 O O . VAL A 1 296 ? -33.547 -5.436 62.193 1.00 85.62 296 VAL A O 1
ATOM 2272 N N . LEU A 1 297 ? -31.821 -4.135 62.768 1.00 84.38 297 LEU A N 1
ATOM 2273 C CA . LEU A 1 297 ? -31.330 -3.953 61.401 1.00 84.38 297 LEU A CA 1
ATOM 2274 C C . LEU A 1 297 ? -30.803 -5.253 60.8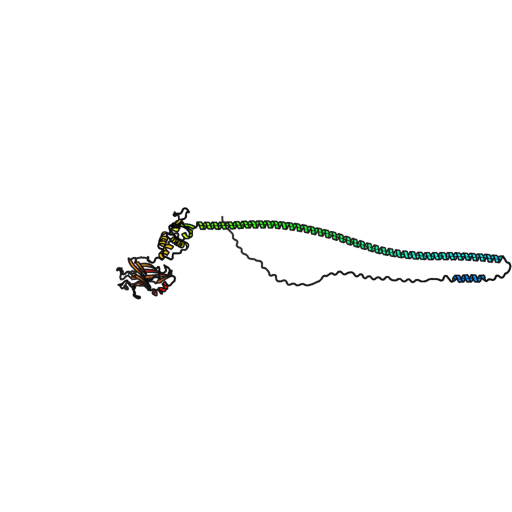01 1.00 84.38 297 LEU A C 1
ATOM 2276 O O . LEU A 1 297 ? -31.077 -5.537 59.639 1.00 84.38 297 LEU A O 1
ATOM 2280 N N . GLU A 1 298 ? -30.053 -6.038 61.569 1.00 85.94 298 GLU A N 1
ATOM 2281 C CA . GLU A 1 298 ? -29.566 -7.349 61.146 1.00 85.94 298 GLU A CA 1
ATOM 2282 C C . GLU A 1 298 ? -30.745 -8.273 60.828 1.00 85.94 298 GLU A C 1
ATOM 2284 O O . GLU A 1 298 ? -30.767 -8.882 59.759 1.00 85.94 298 GLU A O 1
ATOM 2289 N N . HIS A 1 299 ? -31.777 -8.292 61.677 1.00 85.88 299 HIS A N 1
ATOM 2290 C CA . HIS A 1 299 ? -33.000 -9.041 61.414 1.00 85.88 299 HIS A CA 1
ATOM 2291 C C . HIS A 1 299 ? -33.707 -8.576 60.141 1.00 85.88 299 HIS A C 1
ATOM 2293 O O . HIS A 1 299 ? -34.040 -9.393 59.290 1.00 85.88 299 HIS A O 1
ATOM 2299 N N . LEU A 1 300 ? -33.903 -7.271 59.962 1.00 81.88 300 LEU A N 1
ATOM 2300 C CA . LEU A 1 300 ? -34.558 -6.745 58.764 1.00 81.88 300 LEU A CA 1
ATOM 2301 C C . LEU A 1 300 ? -33.753 -7.059 57.494 1.00 81.88 300 LEU A C 1
ATOM 2303 O O . LEU A 1 300 ? -34.325 -7.431 56.476 1.00 81.88 300 LEU A O 1
ATOM 2307 N N . THR A 1 301 ? -32.425 -6.939 57.548 1.00 79.75 301 THR A N 1
ATOM 2308 C CA . THR A 1 301 ? -31.541 -7.125 56.383 1.00 79.75 301 THR A CA 1
ATOM 2309 C C . THR A 1 301 ? -31.293 -8.589 56.023 1.00 79.75 301 THR A C 1
ATOM 2311 O O . THR A 1 301 ? -31.159 -8.900 54.841 1.00 79.75 301 THR A O 1
ATOM 2314 N N . THR A 1 302 ? -31.219 -9.485 57.008 1.00 83.38 302 THR A N 1
ATOM 2315 C CA . THR A 1 302 ? -30.805 -10.887 56.808 1.00 83.38 302 THR A CA 1
ATOM 2316 C C . THR A 1 302 ? -31.858 -11.915 57.218 1.00 83.38 302 THR A C 1
ATOM 2318 O O . THR A 1 302 ? -31.733 -13.088 56.874 1.00 83.38 302 THR A O 1
ATOM 2321 N N . GLY A 1 303 ? -32.887 -11.509 57.962 1.00 81.62 303 GLY A N 1
ATOM 2322 C CA . GLY A 1 303 ? -33.832 -12.406 58.628 1.00 81.62 303 GLY A CA 1
ATOM 2323 C C . GLY A 1 303 ? -33.268 -13.097 59.874 1.00 81.62 303 GLY A C 1
ATOM 2324 O O . GLY A 1 303 ? -33.977 -13.893 60.487 1.00 81.62 303 GLY A O 1
ATOM 2325 N N . ALA A 1 304 ? -32.014 -12.829 60.258 1.00 82.38 304 ALA A N 1
ATOM 2326 C CA . ALA A 1 304 ? -31.386 -13.466 61.409 1.00 82.38 304 ALA A CA 1
ATOM 2327 C C . ALA A 1 304 ? -32.054 -13.053 62.728 1.00 82.38 304 ALA A C 1
ATOM 2329 O O . ALA A 1 304 ? -32.575 -11.948 62.875 1.00 82.38 304 ALA A O 1
ATOM 2330 N N . VAL A 1 305 ? -32.037 -13.958 63.702 1.00 82.12 305 VAL A N 1
ATOM 2331 C CA . VAL A 1 305 ? -32.582 -13.735 65.045 1.00 82.12 305 VAL A CA 1
ATOM 2332 C C . V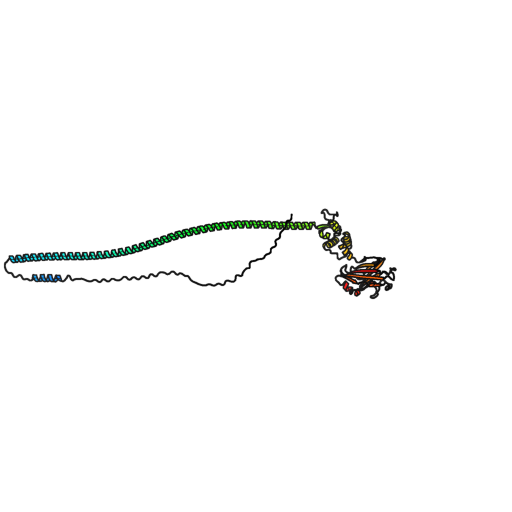AL A 1 305 ? -31.435 -13.911 66.039 1.00 82.12 305 VAL A C 1
ATOM 2334 O O . VAL A 1 305 ? -30.633 -14.839 65.872 1.00 82.12 305 VAL A O 1
ATOM 2337 N N . PRO A 1 306 ? -31.312 -13.047 67.061 1.00 83.50 306 PRO A N 1
ATOM 2338 C CA . PRO A 1 306 ? -30.287 -13.199 68.082 1.00 83.50 306 PRO A CA 1
ATOM 2339 C C . PRO A 1 306 ? -30.341 -14.566 68.752 1.00 83.50 306 PRO A C 1
ATOM 2341 O O . PRO A 1 306 ? -31.403 -15.069 69.103 1.00 83.50 306 PRO A O 1
ATOM 2344 N N . LYS A 1 307 ? -29.164 -15.159 68.960 1.00 77.75 307 LYS A N 1
ATOM 2345 C CA . LYS A 1 307 ? -29.043 -16.481 69.590 1.00 77.75 307 LYS A CA 1
ATOM 2346 C C . LYS A 1 307 ? -29.314 -16.450 71.093 1.00 77.75 307 LYS A C 1
ATOM 2348 O O . LYS A 1 307 ? -29.609 -17.486 71.668 1.00 77.75 307 LYS A O 1
ATOM 2353 N N . GLN A 1 308 ? -29.155 -15.295 71.733 1.00 77.31 308 GLN A N 1
ATOM 2354 C CA . GLN A 1 308 ? -29.364 -15.126 73.168 1.00 77.31 308 GLN A CA 1
ATOM 2355 C C . GLN A 1 308 ? -30.652 -14.353 73.415 1.00 77.31 308 GLN A C 1
ATOM 2357 O O . GLN A 1 308 ? -30.970 -13.408 72.692 1.00 77.31 308 GLN A O 1
ATOM 2362 N N . ARG A 1 309 ? -31.370 -14.746 74.467 1.00 79.62 309 ARG A N 1
ATOM 2363 C CA . ARG A 1 309 ? -32.562 -14.037 74.919 1.00 79.62 309 ARG A CA 1
ATOM 2364 C C . ARG A 1 309 ? -32.188 -12.621 75.349 1.00 79.62 309 ARG A C 1
ATOM 2366 O O . ARG A 1 309 ? -31.412 -12.438 76.282 1.00 79.62 309 ARG A O 1
ATOM 2373 N N . ASP A 1 310 ? -32.837 -11.646 74.732 1.00 86.44 310 ASP A N 1
ATOM 2374 C CA . ASP A 1 310 ? -32.821 -10.251 75.157 1.00 86.44 310 ASP A CA 1
ATOM 2375 C C . ASP A 1 310 ? -34.274 -9.789 75.323 1.00 86.44 310 ASP A C 1
ATOM 2377 O O . ASP A 1 310 ? -35.002 -9.570 74.352 1.00 86.44 310 ASP A O 1
ATOM 2381 N N . SER A 1 311 ? -34.725 -9.686 76.576 1.00 84.56 311 SER A N 1
ATOM 2382 C CA . SER A 1 311 ? -36.094 -9.266 76.899 1.00 84.56 311 SER A CA 1
ATOM 2383 C C . SER A 1 311 ? -36.380 -7.838 76.446 1.00 84.56 311 SER A C 1
ATOM 2385 O O . SER A 1 311 ? -37.503 -7.521 76.066 1.00 84.56 311 SER A O 1
ATOM 2387 N N . GLN A 1 312 ? -35.362 -6.983 76.452 1.00 87.50 312 GLN A N 1
ATOM 2388 C CA . GLN A 1 312 ? -35.508 -5.586 76.088 1.00 87.50 312 GLN A CA 1
ATOM 2389 C C . GLN A 1 312 ? -35.532 -5.418 74.562 1.00 87.50 312 GLN A C 1
ATOM 2391 O O . GLN A 1 312 ? -36.192 -4.513 74.053 1.00 87.50 312 GLN A O 1
ATOM 2396 N N . LEU A 1 313 ? -34.860 -6.304 73.820 1.00 89.06 313 LEU A N 1
ATOM 2397 C CA . LEU A 1 313 ? -35.026 -6.413 72.371 1.00 89.06 313 LEU A CA 1
ATOM 2398 C C . LEU A 1 313 ? -36.409 -6.964 72.006 1.00 89.06 313 LEU A C 1
ATOM 2400 O O . LEU A 1 313 ? -37.007 -6.478 71.053 1.00 89.06 313 LEU A O 1
ATOM 2404 N N . LEU A 1 314 ? -36.946 -7.926 72.764 1.00 88.81 314 LEU A N 1
ATOM 2405 C CA . LEU A 1 314 ? -38.303 -8.438 72.545 1.00 88.81 314 LEU A CA 1
ATOM 2406 C C . LEU A 1 314 ? -39.362 -7.340 72.732 1.00 88.81 314 LEU A C 1
ATOM 2408 O O . LEU A 1 314 ? -40.253 -7.189 71.896 1.00 88.81 314 LEU A O 1
ATOM 2412 N N . GLU A 1 315 ? -39.252 -6.541 73.794 1.00 87.69 315 GLU A N 1
ATOM 2413 C CA . GLU A 1 315 ? -40.120 -5.376 74.011 1.00 87.69 315 GLU A CA 1
ATOM 2414 C C . GLU A 1 315 ? -40.022 -4.371 72.858 1.00 87.69 315 GLU A C 1
ATOM 2416 O O . GLU A 1 315 ? -41.040 -3.865 72.387 1.00 87.69 315 GLU A O 1
ATOM 2421 N N . GLN A 1 316 ? -38.814 -4.131 72.343 1.00 87.31 316 GLN A N 1
ATOM 2422 C CA . GLN A 1 316 ? -38.613 -3.265 71.182 1.00 87.31 316 GLN A CA 1
ATOM 2423 C C . GLN A 1 316 ? -39.168 -3.865 69.890 1.00 87.31 316 GLN A C 1
ATOM 2425 O O . GLN A 1 316 ? -39.790 -3.146 69.113 1.00 87.31 316 GLN A O 1
ATOM 2430 N N . ALA A 1 317 ? -38.998 -5.166 69.655 1.00 88.50 317 ALA A N 1
ATOM 2431 C CA . ALA A 1 317 ? -39.573 -5.852 68.503 1.00 88.50 317 ALA A CA 1
ATOM 2432 C C . ALA A 1 317 ? -41.104 -5.737 68.512 1.00 88.50 317 ALA A C 1
ATOM 2434 O O . ALA A 1 317 ? -41.698 -5.390 67.492 1.00 88.50 317 ALA A O 1
ATOM 2435 N N . ARG A 1 318 ? -41.732 -5.917 69.684 1.00 88.69 318 ARG A N 1
ATOM 2436 C CA . ARG A 1 318 ? -43.174 -5.698 69.878 1.00 88.69 318 ARG A CA 1
ATOM 2437 C C . ARG A 1 318 ? -43.568 -4.242 69.632 1.00 88.69 318 ARG A C 1
ATOM 2439 O O . ARG A 1 318 ? -44.525 -3.998 68.904 1.00 88.69 318 ARG A O 1
ATOM 2446 N N . PHE A 1 319 ? -42.818 -3.284 70.181 1.00 87.62 319 PHE A N 1
ATOM 2447 C CA . PHE A 1 319 ? -43.061 -1.852 69.971 1.00 87.62 319 PHE A CA 1
ATOM 2448 C C . PHE A 1 319 ? -43.033 -1.472 68.483 1.00 87.62 319 PHE A C 1
ATOM 2450 O O . PHE A 1 319 ? -43.913 -0.761 68.004 1.00 87.62 319 PHE A O 1
ATOM 2457 N N . TRP A 1 320 ? -42.060 -1.990 67.731 1.00 85.69 320 TRP A N 1
ATOM 2458 C CA . TRP A 1 320 ? -41.932 -1.746 66.292 1.00 85.69 320 TRP A CA 1
ATOM 2459 C C . TRP A 1 320 ? -42.838 -2.637 65.427 1.00 85.69 320 TRP A C 1
ATOM 2461 O O . TRP A 1 320 ? -42.802 -2.523 64.200 1.00 85.69 320 TRP A O 1
ATOM 2471 N N . ASN A 1 321 ? -43.661 -3.494 66.038 1.00 89.56 321 ASN A N 1
ATOM 2472 C CA . ASN A 1 321 ? -44.500 -4.489 65.371 1.00 89.56 321 ASN A CA 1
ATOM 2473 C C . ASN A 1 321 ? -43.716 -5.390 64.393 1.00 89.56 321 ASN A C 1
ATOM 2475 O O . ASN A 1 321 ? -44.156 -5.665 63.278 1.00 89.56 321 ASN A O 1
ATOM 2479 N N . LEU A 1 322 ? -42.522 -5.822 64.799 1.00 89.19 322 LEU A N 1
ATOM 2480 C CA . LEU A 1 322 ? -41.659 -6.722 64.036 1.00 89.19 322 LEU A CA 1
ATOM 2481 C C . LEU A 1 322 ? -42.048 -8.170 64.323 1.00 89.19 322 LEU A C 1
ATOM 2483 O O . LEU A 1 322 ? -41.342 -8.874 65.040 1.00 89.19 322 LEU A O 1
ATOM 2487 N N . GLN A 1 323 ? -43.185 -8.602 63.777 1.00 87.44 323 GLN A N 1
ATOM 2488 C CA . GLN A 1 323 ? -43.819 -9.882 64.108 1.00 87.44 323 GLN A CA 1
ATOM 2489 C C . GLN A 1 323 ? -42.861 -11.072 63.994 1.00 87.44 323 GLN A C 1
ATOM 2491 O O . GLN A 1 323 ? -42.782 -11.874 64.921 1.00 87.44 323 GLN A O 1
ATOM 2496 N N . ARG A 1 324 ? -42.060 -11.157 62.923 1.00 83.75 324 ARG A N 1
ATOM 2497 C CA . ARG A 1 324 ? -41.094 -12.258 62.754 1.00 83.75 324 ARG A CA 1
ATOM 2498 C C . ARG A 1 324 ? -40.018 -12.266 63.839 1.00 83.75 324 ARG A C 1
ATOM 2500 O O . ARG A 1 324 ? -39.711 -13.329 64.374 1.00 83.75 324 ARG A O 1
ATOM 2507 N N . LEU A 1 325 ? -39.483 -11.099 64.203 1.00 88.44 325 LEU A N 1
ATOM 2508 C CA . LEU A 1 325 ? -38.505 -10.974 65.287 1.00 88.44 325 LEU A CA 1
ATOM 2509 C C . LEU A 1 325 ? -39.142 -11.268 66.648 1.00 88.44 325 LEU A C 1
ATOM 2511 O O . LEU A 1 325 ? -38.542 -11.956 67.466 1.00 88.44 325 LEU A O 1
ATOM 2515 N N . THR A 1 326 ? -40.361 -10.780 66.881 1.00 88.75 326 THR A N 1
ATOM 2516 C CA . THR A 1 326 ? -41.132 -11.032 68.102 1.00 88.75 326 THR A CA 1
ATOM 2517 C C . THR A 1 326 ? -41.379 -12.523 68.291 1.00 88.75 326 THR A C 1
ATOM 2519 O O . THR A 1 326 ? -40.994 -13.057 69.326 1.00 88.75 326 THR A O 1
ATOM 2522 N N . SER A 1 327 ? -41.925 -13.216 67.286 1.00 82.12 327 SER A N 1
ATOM 2523 C CA . SER A 1 327 ? -42.174 -14.659 67.359 1.00 82.12 327 SER A CA 1
ATOM 2524 C C . SER A 1 327 ? -40.893 -15.451 67.612 1.00 82.12 327 SER A C 1
ATOM 2526 O O . SER A 1 327 ? -40.891 -16.392 68.403 1.00 82.12 327 SER A O 1
ATOM 2528 N N . ALA A 1 328 ? -39.788 -15.057 66.977 1.00 81.62 328 ALA A N 1
ATOM 2529 C CA . ALA A 1 328 ? -38.525 -15.758 67.142 1.00 81.62 328 ALA A CA 1
ATOM 2530 C C . ALA A 1 328 ? -37.862 -15.495 68.506 1.00 81.62 328 ALA A C 1
ATOM 2532 O O . ALA A 1 328 ? -37.288 -16.405 69.089 1.00 81.62 328 ALA A O 1
ATOM 2533 N N . LEU A 1 329 ? -37.972 -14.285 69.062 1.00 84.31 329 LEU A N 1
ATOM 2534 C CA . LEU A 1 329 ? -37.480 -13.980 70.412 1.00 84.31 329 LEU A CA 1
ATOM 2535 C C . LEU A 1 329 ? -38.367 -14.582 71.515 1.00 84.31 329 LEU A C 1
ATOM 2537 O O . LEU A 1 329 ? -37.874 -14.910 72.595 1.00 84.31 329 LEU A O 1
ATOM 2541 N N . GLU A 1 330 ? -39.667 -14.732 71.264 1.00 82.56 330 GLU A N 1
ATOM 2542 C CA . GLU A 1 330 ? -40.601 -15.405 72.174 1.00 82.56 330 GLU A CA 1
ATOM 2543 C C . GLU A 1 330 ? -40.350 -16.910 72.244 1.00 82.56 330 GLU A C 1
ATOM 2545 O O . GLU A 1 330 ? -40.444 -17.476 73.335 1.00 82.56 330 GLU A O 1
ATOM 2550 N N . ALA A 1 331 ? -39.951 -17.535 71.130 1.00 75.62 331 ALA A N 1
ATOM 2551 C CA . ALA A 1 331 ? -39.535 -18.937 71.107 1.00 75.62 331 ALA A CA 1
ATOM 2552 C C . ALA A 1 331 ? -38.385 -19.215 72.097 1.00 75.62 331 ALA A C 1
ATOM 2554 O O . ALA A 1 331 ? -38.420 -20.222 72.800 1.00 75.62 331 ALA A O 1
ATOM 2555 N N . LEU A 1 332 ? -37.475 -18.249 72.280 1.00 73.94 332 LEU A N 1
ATOM 2556 C CA . LEU A 1 332 ? -36.332 -18.340 73.200 1.00 73.94 332 LEU A CA 1
ATOM 2557 C C . LEU A 1 332 ? -36.701 -18.218 74.696 1.00 73.94 332 LEU A C 1
ATOM 2559 O O . LEU A 1 332 ? -35.804 -18.188 75.547 1.00 73.94 332 LEU A O 1
ATOM 2563 N N . THR A 1 333 ? -37.983 -18.077 75.064 1.00 71.06 333 THR A N 1
ATOM 2564 C CA . THR A 1 333 ? -38.417 -17.994 76.471 1.00 71.06 333 THR A CA 1
ATOM 2565 C C . THR A 1 333 ? -38.892 -19.366 76.968 1.00 71.06 333 THR A C 1
ATOM 2567 O O . THR A 1 333 ? -39.891 -19.874 76.460 1.00 71.06 333 THR A O 1
ATOM 2570 N N . PRO A 1 334 ? -38.243 -19.968 77.991 1.00 70.12 334 PRO A N 1
ATOM 2571 C CA . PRO A 1 334 ? -38.705 -21.234 78.538 1.00 70.12 334 PRO A CA 1
ATOM 2572 C C . PRO A 1 334 ? -40.005 -20.992 79.294 1.00 70.12 334 PRO A C 1
ATOM 2574 O O . PRO A 1 334 ? -40.083 -20.097 80.139 1.00 70.12 334 PRO A O 1
ATOM 2577 N N . GLY A 1 335 ? -41.029 -21.773 78.986 1.00 78.12 335 GLY A N 1
ATOM 2578 C CA . GLY A 1 335 ? -42.361 -21.536 79.517 1.00 78.12 335 GLY A CA 1
ATOM 2579 C C . GLY A 1 335 ? -43.375 -22.532 78.993 1.00 78.12 335 GLY A C 1
ATOM 2580 O O . GLY A 1 335 ? -43.098 -23.309 78.082 1.00 78.12 335 GLY A O 1
ATOM 2581 N N . VAL A 1 336 ? -44.554 -22.512 79.604 1.00 79.81 336 VAL A N 1
ATOM 2582 C CA . VAL A 1 336 ? -45.698 -23.302 79.165 1.00 79.81 336 VAL A CA 1
ATOM 2583 C C . VAL A 1 336 ? -46.767 -22.359 78.649 1.00 79.81 336 VAL A C 1
ATOM 2585 O O . VAL A 1 336 ? -47.211 -21.462 79.363 1.00 79.81 336 VAL A O 1
ATOM 2588 N N . VAL A 1 337 ? -47.187 -22.585 77.412 1.00 80.75 337 VAL A N 1
ATOM 2589 C CA . VAL A 1 337 ? -48.338 -21.923 76.810 1.00 80.75 337 VAL A CA 1
ATOM 2590 C C . VAL A 1 337 ? -49.479 -22.927 76.770 1.00 80.75 337 VAL A C 1
ATOM 2592 O O . VAL A 1 337 ? -49.364 -23.978 76.142 1.00 80.75 337 VAL A O 1
ATOM 2595 N N . VAL A 1 338 ? -50.583 -22.610 77.443 1.00 82.81 338 VAL A N 1
ATOM 2596 C CA . VAL A 1 338 ? -51.834 -23.364 77.314 1.00 82.81 338 VAL A CA 1
ATOM 2597 C C . VAL A 1 338 ? -52.643 -22.720 76.193 1.00 82.81 338 VAL A C 1
ATOM 2599 O O . VAL A 1 338 ? -52.898 -21.519 76.206 1.00 82.81 338 VAL A O 1
ATOM 2602 N N . SER A 1 339 ? -53.004 -23.515 75.197 1.00 83.62 339 SER A N 1
ATOM 2603 C CA . SER A 1 339 ? -53.731 -23.112 73.993 1.00 83.62 339 SER A CA 1
ATOM 2604 C C . SER A 1 339 ? -54.866 -24.100 73.720 1.00 83.62 339 SER A C 1
ATOM 2606 O O . SER A 1 339 ? -54.887 -25.186 74.297 1.00 83.62 339 SER A O 1
ATOM 2608 N N . ASN A 1 340 ? -55.819 -23.729 72.860 1.00 79.19 340 ASN A N 1
ATOM 2609 C CA . ASN A 1 340 ? -56.983 -24.560 72.510 1.00 79.19 340 ASN A CA 1
ATOM 2610 C C . ASN A 1 340 ? -57.766 -25.062 73.735 1.00 79.19 340 ASN A C 1
ATOM 2612 O O . ASN A 1 340 ? -58.117 -26.232 73.813 1.00 79.19 340 ASN A O 1
ATOM 2616 N N . ALA A 1 341 ? -57.970 -24.181 74.712 1.00 79.88 341 ALA A N 1
ATOM 2617 C CA . ALA A 1 341 ? -58.748 -24.455 75.909 1.00 79.88 341 ALA A CA 1
ATOM 2618 C C . ALA A 1 341 ? -60.249 -24.430 75.588 1.00 79.88 341 ALA A C 1
ATOM 2620 O O . ALA A 1 341 ? -60.813 -23.352 75.399 1.00 79.88 341 ALA A O 1
ATOM 2621 N N . ASP A 1 342 ? -60.889 -25.594 75.539 1.00 82.00 342 ASP A N 1
ATOM 2622 C CA . ASP A 1 342 ? -62.341 -25.731 75.431 1.00 82.00 342 ASP A CA 1
ATOM 2623 C C . ASP A 1 342 ? -62.882 -26.735 76.467 1.00 82.00 342 ASP A C 1
ATOM 2625 O O . ASP A 1 342 ? -62.159 -27.206 77.349 1.00 82.00 342 ASP A O 1
ATOM 2629 N N . SER A 1 343 ? -64.185 -27.025 76.418 1.00 76.81 343 SER A N 1
ATOM 2630 C CA . SER A 1 343 ? -64.803 -28.003 77.320 1.00 76.81 343 SER A CA 1
ATOM 2631 C C . SER A 1 343 ? -64.353 -29.444 77.050 1.00 76.81 343 SER A C 1
ATOM 2633 O O . SER A 1 343 ? -64.569 -30.296 77.903 1.00 76.81 343 SER A O 1
ATOM 2635 N N . GLN A 1 344 ? -63.747 -29.724 75.892 1.00 80.81 344 GLN A N 1
ATOM 2636 C CA . GLN A 1 344 ? -63.322 -31.061 75.470 1.00 80.81 344 GLN A CA 1
ATOM 2637 C C . GLN A 1 344 ? -61.828 -31.309 75.700 1.00 80.81 344 GLN A C 1
ATOM 2639 O O . GLN A 1 344 ? -61.388 -32.459 75.687 1.00 80.81 344 GLN A O 1
ATOM 2644 N N . GLY A 1 345 ? -61.026 -30.272 75.946 1.00 85.19 345 GLY A N 1
ATOM 2645 C CA . GLY A 1 345 ? -59.603 -30.433 76.197 1.00 85.19 345 GLY A CA 1
ATOM 2646 C C . GLY A 1 345 ? -58.793 -29.144 76.206 1.00 85.19 345 GLY A C 1
ATOM 2647 O O . GLY A 1 345 ? -59.306 -28.027 76.192 1.00 85.19 345 GLY A O 1
ATOM 2648 N N . PHE A 1 346 ? -57.476 -29.318 76.263 1.00 86.69 346 PHE A N 1
ATOM 2649 C CA . PHE A 1 346 ? -56.503 -28.241 76.127 1.00 86.69 346 PHE A CA 1
ATOM 2650 C C . PHE A 1 346 ? -55.176 -28.765 75.578 1.00 86.69 346 PHE A C 1
ATOM 2652 O O . PHE A 1 346 ? -54.823 -29.933 75.733 1.00 86.69 346 PHE A O 1
ATOM 2659 N N . THR A 1 347 ? -54.410 -27.886 74.933 1.00 86.56 347 THR A N 1
ATOM 2660 C CA . THR A 1 347 ? -53.051 -28.174 74.464 1.00 86.56 347 THR A CA 1
ATOM 2661 C C . THR A 1 347 ? -52.040 -27.366 75.262 1.00 86.56 347 THR A C 1
ATOM 2663 O O . THR A 1 347 ? -52.060 -26.138 75.271 1.00 86.56 347 THR A O 1
ATOM 2666 N N . VAL A 1 348 ? -51.122 -28.060 75.914 1.00 84.12 348 VAL A N 1
ATOM 2667 C CA . VAL A 1 348 ? -50.020 -27.501 76.688 1.00 84.12 348 VAL A CA 1
ATOM 2668 C C . VAL A 1 348 ? -48.761 -27.581 75.850 1.00 84.12 348 VAL A C 1
ATOM 2670 O O . VAL A 1 348 ? -48.266 -28.669 75.582 1.00 84.12 348 VAL A O 1
ATOM 2673 N N . ARG A 1 349 ? -48.203 -26.443 75.460 1.00 83.31 349 ARG A N 1
ATOM 2674 C CA . ARG A 1 349 ? -46.911 -26.376 74.782 1.00 83.31 349 ARG A CA 1
ATOM 2675 C C . ARG A 1 349 ? -45.851 -25.893 75.759 1.00 83.31 349 ARG A C 1
ATOM 2677 O O . ARG A 1 349 ? -45.814 -24.714 76.099 1.00 83.31 349 ARG A O 1
ATOM 2684 N N . GLY A 1 350 ? -45.011 -26.808 76.228 1.00 82.44 350 GLY A N 1
ATOM 2685 C CA . GLY A 1 350 ? -43.823 -26.509 77.018 1.00 82.44 350 GLY A CA 1
ATOM 2686 C C . GLY A 1 350 ? -42.608 -26.302 76.123 1.00 82.44 350 GLY A C 1
ATOM 2687 O O . GLY A 1 350 ? -42.201 -27.219 75.412 1.00 82.44 350 GLY A O 1
ATOM 2688 N N . THR A 1 351 ? -42.010 -25.118 76.174 1.00 77.81 351 THR A N 1
ATOM 2689 C CA . THR A 1 351 ? -40.748 -24.816 75.492 1.00 77.81 351 THR A CA 1
ATOM 2690 C C . THR A 1 351 ? -39.606 -24.884 76.498 1.00 77.81 351 THR A C 1
ATOM 2692 O O . THR A 1 351 ? -39.635 -24.199 77.525 1.00 77.81 351 THR A O 1
ATOM 2695 N N . PHE A 1 352 ? -38.593 -25.703 76.209 1.00 76.69 352 PHE A N 1
ATOM 2696 C CA . PHE A 1 352 ? -37.430 -25.899 77.073 1.00 76.69 352 PHE A CA 1
ATOM 2697 C C . PHE A 1 352 ? -36.187 -25.317 76.406 1.00 76.69 352 PHE A C 1
ATOM 2699 O O . PHE A 1 352 ? -35.751 -25.780 75.356 1.00 76.69 352 PHE A O 1
ATOM 2706 N N . VAL A 1 353 ? -35.594 -24.310 77.048 1.00 62.84 353 VAL A N 1
ATOM 2707 C CA . VAL A 1 353 ? -34.505 -23.506 76.458 1.00 62.84 353 VAL A CA 1
ATOM 2708 C C . VAL A 1 353 ? -33.130 -24.162 76.560 1.00 62.84 353 VAL A C 1
ATOM 2710 O O . VAL A 1 353 ? -32.166 -23.730 75.926 1.00 62.84 353 VAL A O 1
ATOM 2713 N N . SER A 1 354 ? -33.015 -25.233 77.344 1.00 65.81 354 SER A N 1
ATOM 2714 C CA . SER A 1 354 ? -31.825 -26.075 77.345 1.00 65.81 354 SER A CA 1
ATOM 2715 C C . SER A 1 354 ? -32.160 -27.485 77.802 1.00 65.81 354 SER A C 1
ATOM 2717 O O . SER A 1 354 ? -32.536 -27.705 78.955 1.00 65.81 354 SER A O 1
ATOM 2719 N N . VAL A 1 355 ? -31.950 -28.428 76.888 1.00 61.16 355 VAL A N 1
ATOM 2720 C CA . VAL A 1 355 ? -31.929 -29.869 77.150 1.00 61.16 355 VAL A CA 1
ATOM 2721 C C . VAL A 1 355 ? -30.778 -30.185 78.117 1.00 61.16 355 VAL A C 1
ATOM 2723 O O . VAL A 1 355 ? -30.920 -30.972 79.026 1.00 61.16 355 VAL A O 1
ATOM 2726 N N . MET A 1 356 ? -29.644 -29.491 78.053 1.00 59.38 356 MET A N 1
ATOM 2727 C CA . MET A 1 356 ? -28.464 -29.857 78.854 1.00 59.38 356 MET A CA 1
ATOM 2728 C C . MET A 1 356 ? -28.585 -29.592 80.366 1.00 59.38 356 MET A C 1
ATOM 2730 O O . MET A 1 356 ? -27.758 -30.084 81.129 1.00 59.38 356 MET A O 1
ATOM 2734 N N . ASN A 1 357 ? -29.595 -28.842 80.820 1.00 64.56 357 ASN A N 1
ATOM 2735 C CA . ASN A 1 357 ? -29.756 -28.459 82.226 1.00 64.56 357 ASN A CA 1
ATOM 2736 C C . ASN A 1 357 ? -30.929 -29.213 82.894 1.00 64.56 357 ASN A C 1
ATOM 2738 O O . ASN A 1 357 ? -31.835 -28.604 83.468 1.00 64.56 357 ASN A O 1
ATOM 2742 N N . PHE A 1 358 ? -30.935 -30.550 82.779 1.00 63.84 358 PHE A N 1
ATOM 2743 C CA . PHE A 1 358 ? -31.981 -31.461 83.285 1.00 63.84 358 PHE A CA 1
ATOM 2744 C C . PHE A 1 358 ? -31.974 -31.698 84.800 1.00 63.84 358 PHE A C 1
ATOM 2746 O O . PHE A 1 358 ? -32.634 -32.623 85.281 1.00 63.84 358 PHE A O 1
ATOM 2753 N N . SER A 1 359 ? -31.309 -30.858 85.595 1.00 59.12 359 SER A N 1
ATOM 2754 C CA . SER A 1 359 ? -31.502 -30.871 87.045 1.00 59.12 359 SER A CA 1
ATOM 2755 C C . SER A 1 359 ? -32.895 -30.308 87.381 1.00 59.12 359 SER A C 1
ATOM 2757 O O . SER A 1 359 ? -33.025 -29.196 87.877 1.00 59.12 359 SER A O 1
ATOM 2759 N N . LYS A 1 360 ? -33.947 -31.080 87.073 1.00 65.88 360 LYS A N 1
ATOM 2760 C CA . LYS A 1 360 ? -35.362 -30.859 87.404 1.00 65.88 360 LYS A CA 1
ATOM 2761 C C . LYS A 1 360 ? -35.930 -29.526 86.893 1.00 65.88 360 LYS A C 1
ATOM 2763 O O . LYS A 1 360 ? -36.135 -28.597 87.671 1.00 65.88 360 LYS A O 1
ATOM 2768 N N . GLN A 1 361 ? -36.275 -29.452 85.606 1.00 77.50 361 GLN A N 1
ATOM 2769 C CA . GLN A 1 361 ? -37.124 -28.360 85.118 1.00 77.50 361 GLN A CA 1
ATOM 2770 C C . GLN A 1 361 ? -38.594 -28.711 85.354 1.00 77.50 361 GLN A C 1
ATOM 2772 O O . GLN A 1 361 ? -39.101 -29.721 84.866 1.00 77.50 361 GLN A O 1
ATOM 2777 N N . ASN A 1 362 ? -39.253 -27.870 86.147 1.00 82.31 362 ASN A N 1
ATOM 2778 C CA . ASN A 1 362 ? -40.676 -27.939 86.439 1.00 82.31 362 ASN A CA 1
ATOM 2779 C C . ASN A 1 362 ? -41.321 -26.695 85.854 1.00 82.31 362 ASN A C 1
ATOM 2781 O O . ASN A 1 362 ? -41.036 -25.591 86.319 1.00 82.31 362 ASN A O 1
ATOM 2785 N N . LEU A 1 363 ? -42.192 -26.871 84.871 1.00 85.94 363 LEU A N 1
ATOM 2786 C CA . LEU A 1 363 ? -42.987 -25.778 84.339 1.00 85.94 363 LEU A CA 1
ATOM 2787 C C . LEU A 1 363 ? -44.419 -25.933 84.866 1.00 85.94 363 LEU A C 1
ATOM 2789 O O . LEU A 1 363 ? -45.172 -26.760 84.342 1.00 85.94 363 LEU A O 1
ATOM 2793 N N . PRO A 1 364 ? -44.788 -25.224 85.952 1.00 87.31 364 PRO A N 1
ATOM 2794 C CA . PRO A 1 364 ? -46.164 -25.210 86.413 1.00 87.31 364 PRO A CA 1
ATOM 2795 C C . PRO A 1 364 ? -47.037 -24.475 85.395 1.00 87.31 364 PRO A C 1
ATOM 2797 O O . PRO A 1 364 ? -46.623 -23.472 84.815 1.00 87.31 364 PRO A O 1
ATOM 2800 N N . PHE A 1 365 ? -48.254 -24.962 85.204 1.00 86.38 365 PHE A N 1
ATOM 2801 C CA . PHE A 1 365 ? -49.264 -24.311 84.387 1.00 86.38 365 PHE A CA 1
ATOM 2802 C C . PHE A 1 365 ? -50.648 -24.519 84.991 1.00 86.38 365 PHE A C 1
ATOM 2804 O O . PHE A 1 365 ? -50.883 -25.461 85.749 1.00 86.38 365 PHE A O 1
ATOM 2811 N N . VAL A 1 366 ? -51.558 -23.608 84.669 1.00 85.06 366 VAL A N 1
ATOM 2812 C CA . VAL A 1 366 ? -52.948 -23.660 85.120 1.00 85.06 366 VAL A CA 1
ATOM 2813 C C . VAL A 1 366 ? -53.794 -24.134 83.946 1.00 85.06 366 VAL A C 1
ATOM 2815 O O . VAL A 1 366 ? -53.709 -23.577 82.851 1.00 85.06 366 VAL A O 1
ATOM 2818 N N . THR A 1 367 ? -54.562 -25.197 84.158 1.00 84.81 367 THR A N 1
ATOM 2819 C CA . THR A 1 367 ? -55.533 -25.705 83.180 1.00 84.81 367 THR A CA 1
ATOM 2820 C C . THR A 1 367 ? -56.734 -24.762 83.068 1.00 84.81 367 THR A C 1
ATOM 2822 O O . THR A 1 367 ? -56.966 -23.957 83.973 1.00 84.81 367 THR A O 1
ATOM 2825 N N . PRO A 1 368 ? -57.545 -24.862 82.004 1.00 82.88 368 PRO A N 1
ATOM 2826 C CA . PRO A 1 368 ? -58.770 -24.066 81.874 1.00 82.88 368 PRO A CA 1
ATOM 2827 C C . PRO A 1 368 ? -59.751 -24.255 83.041 1.00 82.88 368 PRO A C 1
ATOM 2829 O O . PRO A 1 368 ? -60.443 -23.322 83.435 1.00 82.88 368 PRO A O 1
ATOM 2832 N N . GLN A 1 369 ? -59.754 -25.444 83.643 1.00 82.06 369 GLN A N 1
ATOM 2833 C CA . GLN A 1 369 ? -60.547 -25.823 84.813 1.00 82.06 369 GLN A CA 1
ATOM 2834 C C . GLN A 1 369 ? -59.914 -25.345 86.134 1.00 82.06 369 GLN A C 1
ATOM 2836 O O . GLN A 1 369 ? -60.347 -25.733 87.211 1.00 82.06 369 GLN A O 1
ATOM 2841 N N . SER A 1 370 ? -58.893 -24.484 86.073 1.00 83.94 370 SER A N 1
ATOM 2842 C CA . SER A 1 370 ? -58.168 -23.933 87.227 1.00 83.94 370 SER A CA 1
ATOM 2843 C C . SER A 1 370 ? -57.362 -24.948 88.048 1.00 83.94 370 SER A C 1
ATOM 2845 O O . SER A 1 370 ? -56.842 -24.602 89.108 1.00 83.94 370 SER A O 1
ATOM 2847 N N . HIS A 1 371 ? -57.157 -26.171 87.549 1.00 83.31 371 HIS A N 1
ATOM 2848 C CA . HIS A 1 371 ? -56.222 -27.109 88.173 1.00 83.31 371 HIS A CA 1
ATOM 2849 C C . HIS A 1 371 ? -54.782 -26.716 87.863 1.00 83.31 371 HIS A C 1
ATOM 2851 O O . HIS A 1 371 ? -54.437 -26.441 86.709 1.00 83.31 371 HIS A O 1
ATOM 2857 N N . VAL A 1 372 ? -53.928 -26.748 88.884 1.00 83.88 372 VAL A N 1
ATOM 2858 C CA . VAL A 1 372 ? -52.490 -26.541 88.721 1.00 83.88 372 VAL A CA 1
ATOM 2859 C C . VAL A 1 372 ? -51.834 -27.869 88.368 1.00 83.88 372 VAL A C 1
ATOM 2861 O O . VAL A 1 372 ? -51.865 -28.836 89.133 1.00 83.88 372 VAL A O 1
ATOM 2864 N N . MET A 1 373 ? -51.210 -27.901 87.199 1.00 86.81 373 MET A N 1
ATOM 2865 C CA . MET A 1 373 ? -50.451 -29.035 86.696 1.00 86.81 373 MET A CA 1
ATOM 2866 C C . MET A 1 373 ? -48.989 -28.648 86.522 1.00 86.81 373 MET A C 1
ATOM 2868 O O . MET A 1 373 ? -48.627 -27.472 86.474 1.00 86.81 373 MET A O 1
ATOM 2872 N N . LYS A 1 374 ? -48.119 -29.650 86.448 1.00 86.75 374 LYS A N 1
ATOM 2873 C CA . LYS A 1 374 ? -46.689 -29.453 86.220 1.00 86.75 374 LYS A CA 1
ATOM 2874 C C . LYS A 1 374 ? -46.245 -30.326 85.067 1.00 86.75 374 LYS A C 1
ATOM 2876 O O . LYS A 1 374 ? -46.464 -31.535 85.080 1.00 86.75 374 LYS A O 1
ATOM 2881 N N . LEU A 1 375 ? -45.602 -29.691 84.093 1.00 88.00 375 LEU A N 1
ATOM 2882 C CA . LEU A 1 375 ? -44.830 -30.379 83.076 1.00 88.00 375 LEU A CA 1
ATOM 2883 C C . LEU A 1 375 ? -43.400 -30.534 83.597 1.00 88.00 375 LEU A C 1
ATOM 2885 O O . LEU A 1 375 ? -42.718 -29.550 83.893 1.00 88.00 375 LEU A O 1
ATOM 2889 N N . HIS A 1 376 ? -42.972 -31.779 83.739 1.00 85.50 376 HIS A N 1
ATOM 2890 C CA . HIS A 1 376 ? -41.691 -32.157 84.305 1.00 85.50 376 HIS A CA 1
ATOM 2891 C C . HIS A 1 376 ? -40.872 -32.934 83.292 1.00 85.50 376 HIS A C 1
ATOM 2893 O O . HIS A 1 376 ? -41.348 -33.901 82.698 1.00 85.50 376 HIS A O 1
ATOM 2899 N N . ILE A 1 377 ? -39.613 -32.539 83.142 1.00 85.38 377 ILE A N 1
ATOM 2900 C CA . ILE A 1 377 ? -38.655 -33.261 82.313 1.00 85.38 377 ILE A CA 1
ATOM 2901 C C . ILE A 1 377 ? -37.443 -33.624 83.154 1.00 85.38 377 ILE A C 1
ATOM 2903 O O . ILE A 1 377 ? -36.877 -32.781 83.858 1.00 85.38 377 ILE A O 1
ATOM 2907 N N . ASN A 1 378 ? -37.056 -34.894 83.078 1.00 85.19 378 ASN A N 1
ATOM 2908 C CA . ASN A 1 378 ? -35.906 -35.440 83.782 1.00 85.19 378 ASN A CA 1
ATOM 2909 C C . ASN A 1 378 ? -35.160 -36.465 82.920 1.00 85.19 378 ASN A C 1
ATOM 2911 O O . ASN A 1 378 ? -35.469 -36.674 81.748 1.00 85.19 378 ASN A O 1
ATOM 2915 N N . GLU A 1 379 ? -34.166 -37.121 83.514 1.00 83.00 379 GLU A N 1
ATOM 2916 C CA . GLU A 1 379 ? -33.336 -38.108 82.821 1.00 83.00 379 GLU A CA 1
ATOM 2917 C C . GLU A 1 379 ? -34.084 -39.363 82.375 1.00 83.00 379 GLU A C 1
ATOM 2919 O O . GLU A 1 379 ? -33.635 -40.045 81.457 1.00 83.00 379 GLU A O 1
ATOM 2924 N N . SER A 1 380 ? -35.233 -39.652 82.983 1.00 83.62 380 SER A N 1
ATOM 2925 C CA . SER A 1 380 ? -36.028 -40.842 82.693 1.00 83.62 380 SER A CA 1
ATOM 2926 C C . SER A 1 380 ? -37.069 -40.595 81.604 1.00 83.62 380 SER A C 1
ATOM 2928 O O . SER A 1 380 ? -37.369 -41.512 80.840 1.00 83.62 380 SER A O 1
ATOM 2930 N N . GLY A 1 381 ? -37.614 -39.381 81.498 1.00 85.69 381 GLY A N 1
ATOM 2931 C CA . GLY A 1 381 ? -38.632 -39.060 80.503 1.00 85.69 381 GLY A CA 1
ATOM 2932 C C . GLY A 1 381 ? -39.280 -37.694 80.679 1.00 85.69 381 GLY A C 1
ATOM 2933 O O . GLY A 1 381 ? -38.783 -36.814 81.389 1.00 85.69 381 GLY A O 1
ATOM 2934 N N . ILE A 1 382 ? -40.436 -37.562 80.040 1.00 86.50 382 ILE A N 1
ATOM 2935 C CA . ILE A 1 382 ? -41.316 -36.402 80.139 1.00 86.50 382 ILE A CA 1
ATOM 2936 C C . ILE A 1 382 ? -42.591 -36.820 80.855 1.00 86.50 382 ILE A C 1
ATOM 2938 O O . ILE A 1 382 ? -43.205 -37.819 80.485 1.00 86.50 382 ILE A O 1
ATOM 2942 N N . TRP A 1 383 ? -42.996 -36.031 81.846 1.00 85.75 383 TRP A N 1
ATOM 2943 C CA . TRP A 1 383 ? -44.111 -36.333 82.730 1.00 85.75 383 TRP A CA 1
ATOM 2944 C C . TRP A 1 383 ? -45.000 -35.111 82.926 1.00 85.75 383 TRP A C 1
ATOM 2946 O O . TRP A 1 383 ? -44.520 -33.993 83.095 1.00 85.75 383 TRP A O 1
ATOM 2956 N N . VAL A 1 384 ? -46.304 -35.340 82.970 1.00 85.38 384 VAL A N 1
ATOM 2957 C CA . VAL A 1 384 ? -47.317 -34.381 83.388 1.00 85.38 384 VAL A CA 1
ATOM 2958 C C . VAL A 1 384 ? -48.016 -34.951 84.613 1.00 85.38 384 VAL A C 1
ATOM 2960 O O . VAL A 1 384 ? -48.445 -36.107 84.622 1.00 85.38 384 VAL A O 1
ATOM 2963 N N . TYR A 1 385 ? -48.114 -34.143 85.663 1.00 84.19 385 TYR A N 1
ATOM 2964 C CA . TYR A 1 385 ? -48.809 -34.520 86.890 1.00 84.19 385 TYR A CA 1
ATOM 2965 C C . TYR A 1 385 ? -49.564 -33.341 87.499 1.00 84.19 385 TYR A C 1
ATOM 2967 O O . TYR A 1 385 ? -49.205 -32.176 87.312 1.00 84.19 385 TYR A O 1
ATOM 2975 N N . PHE A 1 386 ? -50.617 -33.665 88.247 1.00 80.12 386 PHE A N 1
ATOM 2976 C CA . PHE A 1 386 ? -51.360 -32.706 89.057 1.00 80.12 386 PHE A CA 1
ATOM 2977 C C . PHE A 1 386 ? -50.585 -32.318 90.307 1.00 80.12 386 PHE A C 1
ATOM 2979 O O . PHE A 1 386 ? -49.826 -33.118 90.847 1.00 80.12 386 PHE A O 1
ATOM 2986 N N . GLN A 1 387 ? -50.793 -31.098 90.788 1.00 77.06 387 GLN A N 1
ATOM 2987 C CA . GLN A 1 387 ? -50.342 -30.692 92.113 1.00 77.06 387 GLN A CA 1
ATOM 2988 C C . GLN A 1 387 ? -51.288 -31.298 93.183 1.00 77.06 387 GLN A C 1
ATOM 2990 O O . GLN A 1 387 ? -52.500 -31.254 92.989 1.00 77.06 387 GLN A O 1
ATOM 2995 N N . PRO A 1 388 ? -50.774 -31.880 94.288 1.00 60.09 388 PRO A N 1
ATOM 2996 C CA . PRO A 1 388 ? -51.546 -32.709 95.234 1.00 60.09 388 PRO A CA 1
ATOM 2997 C C . PRO A 1 388 ? -52.621 -31.945 95.993 1.00 60.09 388 PRO A C 1
ATOM 2999 O O . PRO A 1 388 ? -53.560 -32.561 96.475 1.00 60.09 388 PRO A O 1
ATOM 3002 N N . ASP A 1 389 ? -52.457 -30.630 96.126 1.00 63.91 389 ASP A N 1
ATOM 3003 C CA . ASP A 1 389 ? -53.335 -29.775 96.925 1.00 63.91 389 ASP A CA 1
ATOM 3004 C C . ASP A 1 389 ? -54.636 -29.422 96.176 1.00 63.91 389 ASP A C 1
ATOM 3006 O O . ASP A 1 389 ? -55.424 -28.605 96.637 1.00 63.91 389 ASP A O 1
ATOM 3010 N N . SER A 1 390 ? -54.847 -30.013 94.995 1.00 62.09 390 SER A N 1
ATOM 3011 C CA . SER A 1 390 ? -56.076 -29.931 94.210 1.00 62.09 390 SER A CA 1
ATOM 3012 C C . SER A 1 390 ? -56.971 -31.122 94.567 1.00 62.09 390 SER A C 1
ATOM 3014 O O . SER A 1 390 ? -56.949 -32.133 93.866 1.00 62.09 390 SER A O 1
ATOM 3016 N N . ASP A 1 391 ? -57.767 -31.007 95.633 1.00 58.12 391 ASP A N 1
ATOM 3017 C CA . ASP A 1 391 ? -58.736 -32.036 96.067 1.00 58.12 391 ASP A CA 1
ATOM 3018 C C . ASP A 1 391 ? -59.898 -32.269 95.060 1.00 58.12 391 ASP A C 1
ATOM 3020 O O . ASP A 1 391 ? -60.733 -33.146 95.271 1.00 58.12 391 ASP A O 1
ATOM 3024 N N . ASP A 1 392 ? -59.928 -31.545 93.934 1.00 62.41 392 ASP A N 1
ATOM 3025 C CA . ASP A 1 392 ? -61.075 -31.460 93.016 1.00 62.41 392 ASP A CA 1
ATOM 3026 C C . ASP A 1 392 ? -60.963 -32.298 91.727 1.00 62.41 392 ASP A C 1
ATOM 3028 O O . ASP A 1 392 ? -61.671 -32.027 90.757 1.00 62.41 392 ASP A O 1
ATOM 3032 N N . ILE A 1 393 ? -60.082 -33.301 91.651 1.00 64.19 393 ILE A N 1
ATOM 3033 C CA . ILE A 1 393 ? -60.049 -34.169 90.459 1.00 64.19 393 ILE A CA 1
ATOM 3034 C C . ILE A 1 393 ? -61.120 -35.255 90.627 1.00 64.19 393 ILE A C 1
ATOM 3036 O O . ILE A 1 393 ? -61.022 -36.038 91.577 1.00 64.19 393 ILE A O 1
ATOM 3040 N N . PRO A 1 394 ? -62.117 -35.356 89.724 1.00 64.19 394 PRO A N 1
ATOM 3041 C CA . PRO A 1 394 ? -63.095 -36.435 89.776 1.00 64.19 394 PRO A CA 1
ATOM 3042 C C . PRO A 1 394 ? -62.360 -37.775 89.714 1.00 64.19 394 PRO A C 1
ATOM 3044 O O . PRO A 1 394 ? -61.559 -37.997 88.802 1.00 64.19 394 PRO A O 1
ATOM 3047 N N . ALA A 1 395 ? -62.620 -38.660 90.681 1.00 64.25 395 ALA A N 1
ATOM 3048 C CA . ALA A 1 395 ? -61.967 -39.971 90.774 1.00 64.25 395 ALA A CA 1
ATOM 3049 C C . ALA A 1 395 ? -62.116 -40.802 89.482 1.00 64.25 395 ALA A C 1
ATOM 3051 O O . ALA A 1 395 ? -61.245 -41.615 89.168 1.00 64.25 395 ALA A O 1
ATOM 3052 N N . ASP A 1 396 ? -63.160 -40.507 88.703 1.00 66.56 396 ASP A N 1
ATOM 3053 C CA . ASP A 1 396 ? -63.587 -41.280 87.540 1.00 66.56 396 ASP A CA 1
ATOM 3054 C C . ASP A 1 396 ? -63.263 -40.600 86.193 1.00 66.56 396 ASP A C 1
ATOM 3056 O O . ASP A 1 396 ? -63.553 -41.156 85.135 1.00 66.56 396 ASP A O 1
ATOM 3060 N N . ALA A 1 397 ? -62.608 -39.428 86.189 1.00 68.56 397 ALA A N 1
ATOM 3061 C CA . ALA A 1 397 ? -62.310 -38.711 84.947 1.00 68.56 397 ALA A CA 1
ATOM 3062 C C . ALA A 1 397 ? -61.401 -39.540 84.017 1.00 68.56 397 ALA A C 1
ATOM 3064 O O . ALA A 1 397 ? -60.253 -39.858 84.351 1.00 68.56 397 ALA A O 1
ATOM 3065 N N . GLN A 1 398 ? -61.895 -39.869 82.821 1.00 73.25 398 GLN A N 1
ATOM 3066 C CA . GLN A 1 398 ? -61.086 -40.480 81.772 1.00 73.25 398 GLN A CA 1
ATOM 3067 C C . GLN A 1 398 ? -60.421 -39.401 80.922 1.00 73.25 398 GLN A C 1
ATOM 3069 O O . GLN A 1 398 ? -61.073 -38.518 80.364 1.00 73.25 398 GLN A O 1
ATOM 3074 N N . LEU A 1 399 ? -59.098 -39.487 80.808 1.00 75.44 399 LEU A N 1
ATOM 3075 C CA . LEU A 1 399 ? -58.309 -38.537 80.041 1.00 75.44 399 LEU A CA 1
ATOM 3076 C C . LEU A 1 399 ? -57.568 -39.270 78.932 1.00 75.44 399 LEU A C 1
ATOM 3078 O O . LEU A 1 399 ? -56.880 -40.274 79.141 1.00 75.44 399 LEU A O 1
ATOM 3082 N N . SER A 1 400 ? -57.714 -38.744 77.725 1.00 79.06 400 SER A N 1
ATOM 3083 C CA . SER A 1 400 ? -56.908 -39.141 76.583 1.00 79.06 400 SER A CA 1
ATOM 3084 C C . SER A 1 400 ? -55.822 -38.093 76.406 1.00 79.06 400 SER A C 1
ATOM 3086 O O . SER A 1 400 ? -56.128 -36.900 76.378 1.00 79.06 400 SER A O 1
ATOM 3088 N N . TYR A 1 401 ? -54.557 -38.500 76.303 1.00 81.06 401 TYR A N 1
ATOM 3089 C CA . TYR A 1 401 ? -53.472 -37.552 76.056 1.00 81.06 401 TYR A CA 1
ATOM 3090 C C . TYR A 1 401 ? -52.615 -37.951 74.859 1.00 81.06 401 TYR A C 1
ATOM 3092 O O . TYR A 1 401 ? -52.397 -39.133 74.579 1.00 81.06 401 TYR A O 1
ATOM 3100 N N . ARG A 1 402 ? -52.100 -36.936 74.163 1.00 82.12 402 ARG A N 1
ATOM 3101 C CA . ARG A 1 402 ? -51.144 -37.063 73.064 1.00 82.12 402 ARG A CA 1
ATOM 3102 C C . ARG A 1 402 ? -49.938 -36.186 73.358 1.00 82.12 402 ARG A C 1
ATOM 3104 O O . ARG A 1 402 ? -50.073 -34.978 73.523 1.00 82.12 402 ARG A O 1
ATOM 3111 N N . CYS A 1 403 ? -48.760 -36.798 73.414 1.00 82.62 403 CYS A N 1
ATOM 3112 C CA . CYS A 1 403 ? -47.501 -36.098 73.638 1.00 82.62 403 CYS A CA 1
ATOM 3113 C C . CYS A 1 403 ? -46.710 -36.036 72.326 1.00 82.62 403 CYS A C 1
ATOM 3115 O O . CYS A 1 403 ? -46.427 -37.065 71.705 1.00 82.62 403 CYS A O 1
ATOM 3117 N N . ARG A 1 404 ? -46.354 -34.827 71.894 1.00 81.56 404 ARG A N 1
ATOM 3118 C CA . ARG A 1 404 ? -45.473 -34.586 70.750 1.00 81.56 404 ARG A CA 1
ATOM 3119 C C . ARG A 1 404 ? -44.208 -33.916 71.237 1.00 81.56 404 ARG A C 1
ATOM 3121 O O . ARG A 1 404 ? -44.268 -32.925 71.957 1.00 81.56 404 ARG A O 1
ATOM 3128 N N . VAL A 1 405 ? -43.073 -34.427 70.790 1.00 78.88 405 VAL A N 1
ATOM 3129 C CA . VAL A 1 405 ? -41.784 -33.785 71.005 1.00 78.88 405 VAL A CA 1
ATOM 3130 C C . VAL A 1 405 ? -41.279 -33.291 69.665 1.00 78.88 405 VAL A C 1
ATOM 3132 O O . VAL A 1 405 ? -41.027 -34.072 68.751 1.00 78.88 405 VAL A O 1
ATOM 3135 N N . LEU A 1 406 ? -41.185 -31.975 69.527 1.00 74.19 406 LEU A N 1
ATOM 3136 C CA . LEU A 1 406 ? -40.677 -31.326 68.330 1.00 74.19 406 LEU A CA 1
ATOM 3137 C C . LEU A 1 406 ? -39.193 -31.035 68.552 1.00 74.19 406 LEU A C 1
ATOM 3139 O O . LEU A 1 406 ? -38.835 -30.235 69.422 1.00 74.19 406 LEU A O 1
ATOM 3143 N N . VAL A 1 407 ? -38.350 -31.682 67.748 1.00 70.00 407 VAL A N 1
ATOM 3144 C CA . VAL A 1 407 ? -36.913 -31.405 67.669 1.00 70.00 407 VAL A CA 1
ATOM 3145 C C . VAL A 1 407 ? -36.613 -30.955 66.244 1.00 70.00 407 VAL A C 1
ATOM 3147 O O . VAL A 1 407 ? -36.621 -31.767 65.325 1.00 70.00 407 VAL A O 1
ATOM 3150 N N . ARG A 1 408 ? -36.358 -29.652 66.051 1.00 56.75 408 ARG A N 1
ATOM 3151 C CA . ARG A 1 408 ? -35.944 -29.051 64.762 1.00 56.75 408 ARG A CA 1
ATOM 3152 C C . ARG A 1 408 ? -36.807 -29.453 63.564 1.00 56.75 408 ARG A C 1
ATOM 3154 O O . ARG A 1 408 ? -36.331 -30.127 62.655 1.00 56.75 408 ARG A O 1
ATOM 3161 N N . ASP A 1 409 ? -38.077 -29.064 63.588 1.00 53.41 409 ASP A N 1
ATOM 3162 C CA . ASP A 1 409 ? -39.081 -29.354 62.549 1.00 53.41 409 ASP A CA 1
ATOM 3163 C C . ASP A 1 409 ? -39.422 -30.843 62.345 1.00 53.41 409 ASP A C 1
ATOM 3165 O O . ASP A 1 409 ? -40.440 -31.157 61.728 1.00 53.41 409 ASP A O 1
ATOM 3169 N N . ASN A 1 410 ? -38.662 -31.771 62.936 1.00 54.22 410 ASN A N 1
ATOM 3170 C CA . ASN A 1 410 ? -39.054 -33.167 63.042 1.00 54.22 410 ASN A CA 1
ATOM 3171 C C . ASN A 1 410 ? -39.953 -33.333 64.266 1.00 54.22 410 ASN A C 1
ATOM 3173 O O . ASN A 1 410 ? -39.520 -33.261 65.419 1.00 54.22 410 ASN A O 1
ATOM 3177 N N . SER A 1 411 ? -41.238 -33.562 64.009 1.00 61.97 411 SER A N 1
ATOM 3178 C CA . SER A 1 411 ? -42.176 -33.948 65.052 1.00 61.97 411 SER A CA 1
ATOM 3179 C C . SER A 1 411 ? -42.006 -35.433 65.361 1.00 61.97 411 SER A C 1
ATOM 3181 O O . SER A 1 411 ? -42.468 -36.283 64.597 1.00 61.97 411 SER A O 1
ATOM 3183 N N . ILE A 1 412 ? -41.376 -35.756 66.490 1.00 70.50 412 ILE A N 1
ATOM 3184 C CA . ILE A 1 412 ? -41.467 -37.093 67.074 1.00 70.50 412 ILE A CA 1
ATOM 3185 C C . ILE A 1 412 ? -42.819 -37.141 67.781 1.00 70.50 412 ILE A C 1
ATOM 3187 O O . ILE A 1 412 ? -42.997 -36.664 68.904 1.00 70.50 412 ILE A O 1
ATOM 3191 N N . VAL A 1 413 ? -43.818 -37.641 67.062 1.00 64.94 413 VAL A N 1
ATOM 3192 C CA . VAL A 1 413 ? -45.178 -37.776 67.577 1.00 64.94 413 VAL A CA 1
ATOM 3193 C C . VAL A 1 413 ? -45.354 -39.184 68.110 1.00 64.94 413 VAL A C 1
ATOM 3195 O O . VAL A 1 413 ? -45.204 -40.149 67.361 1.00 64.94 413 VAL A O 1
ATOM 3198 N N . LYS A 1 414 ? -45.716 -39.306 69.390 1.00 65.94 414 LYS A N 1
ATOM 3199 C CA . LYS A 1 414 ? -46.294 -40.543 69.906 1.00 65.94 414 LYS A CA 1
ATOM 3200 C C . LYS A 1 414 ? -47.796 -40.341 70.056 1.00 65.94 414 LYS A C 1
ATOM 3202 O O . LYS A 1 414 ? -48.251 -39.441 70.761 1.00 65.94 414 LYS A O 1
ATOM 3207 N N . ASP A 1 415 ? -48.549 -41.132 69.300 1.00 59.91 415 ASP A N 1
ATOM 3208 C CA . ASP A 1 415 ? -50.006 -41.052 69.274 1.00 59.91 415 ASP A CA 1
ATOM 3209 C C . ASP A 1 415 ? -50.643 -41.592 70.562 1.00 59.91 415 ASP A C 1
ATOM 3211 O O . ASP A 1 415 ? -49.988 -42.241 71.377 1.00 59.91 415 ASP A O 1
ATOM 3215 N N . TRP A 1 416 ? -51.921 -41.240 70.728 1.00 56.69 416 TRP A N 1
ATOM 3216 C CA . TRP A 1 416 ? -52.745 -41.344 71.930 1.00 56.69 416 TRP A CA 1
ATOM 3217 C C . TRP A 1 416 ? -52.494 -42.574 72.803 1.00 56.69 416 TRP A C 1
ATOM 3219 O O . TRP A 1 416 ? -52.625 -43.716 72.362 1.00 56.69 416 TRP A O 1
ATOM 3229 N N . SER A 1 417 ? -52.268 -42.315 74.087 1.00 63.16 417 SER A N 1
ATOM 3230 C CA . SER A 1 417 ? -52.464 -43.299 75.146 1.00 63.16 417 SER A CA 1
ATOM 3231 C C . SER A 1 417 ? -53.641 -42.857 76.007 1.00 63.16 417 SER A C 1
ATOM 3233 O O . SER A 1 417 ? -53.631 -41.764 76.574 1.00 63.16 417 SER A O 1
ATOM 3235 N N . THR A 1 418 ? -54.667 -43.700 76.093 1.00 58.81 418 THR A N 1
ATOM 3236 C CA . THR A 1 418 ? -55.770 -43.542 77.043 1.00 58.81 418 THR A CA 1
ATOM 3237 C C . THR A 1 418 ? -55.325 -44.036 78.412 1.00 58.81 418 THR A C 1
ATOM 3239 O O . THR A 1 418 ? -54.855 -45.167 78.552 1.00 58.81 418 THR A O 1
ATOM 3242 N N . ALA A 1 419 ? -55.465 -43.191 79.431 1.00 61.12 419 ALA A N 1
ATOM 3243 C CA . ALA A 1 419 ? -55.181 -43.551 80.812 1.00 61.12 419 ALA A CA 1
ATOM 3244 C C . ALA A 1 419 ? -56.396 -43.210 81.681 1.00 61.12 419 ALA A C 1
ATOM 3246 O O . ALA A 1 419 ? -56.864 -42.074 81.689 1.00 61.12 419 ALA A O 1
ATOM 3247 N N . THR A 1 420 ? -56.907 -44.194 82.420 1.00 58.34 420 THR A N 1
ATOM 3248 C CA . THR A 1 420 ? -57.961 -43.978 83.418 1.00 58.34 420 THR A CA 1
ATOM 3249 C C . THR A 1 420 ? -57.354 -43.485 84.736 1.00 58.34 420 THR A C 1
ATOM 3251 O O . THR A 1 420 ? -56.278 -43.941 85.145 1.00 58.34 420 THR A O 1
ATOM 3254 N N . CYS A 1 421 ? -58.035 -42.555 85.417 1.00 56.22 421 CYS A N 1
ATOM 3255 C CA . CYS A 1 421 ? -57.592 -41.993 86.700 1.00 56.22 421 CYS A CA 1
ATOM 3256 C C . CYS A 1 421 ? -57.486 -43.029 87.841 1.00 56.22 421 CYS A C 1
ATOM 3258 O O . CYS A 1 421 ? -56.737 -42.807 88.790 1.00 56.22 421 CYS A O 1
ATOM 3260 N N . GLU A 1 422 ? -58.116 -44.207 87.740 1.00 51.00 422 GLU A N 1
ATOM 3261 C CA . GLU A 1 422 ? -58.091 -45.249 88.788 1.00 51.00 422 GLU A CA 1
ATOM 3262 C C . GLU A 1 422 ? -56.682 -45.763 89.162 1.00 51.00 422 GLU A C 1
ATOM 3264 O O . GLU A 1 422 ? -56.478 -46.301 90.253 1.00 51.00 422 GLU A O 1
ATOM 3269 N N . LYS A 1 423 ? -55.664 -45.578 88.308 1.00 52.75 423 LYS A N 1
ATOM 3270 C CA . LYS A 1 423 ? -54.270 -45.951 88.634 1.00 52.75 423 LYS A CA 1
ATOM 3271 C C . LYS A 1 423 ? -53.563 -44.973 89.594 1.00 52.75 423 LYS A C 1
ATOM 3273 O O . LYS A 1 423 ? -52.435 -45.239 90.024 1.00 52.75 423 LYS A O 1
ATOM 3278 N N . PHE A 1 424 ? -54.203 -43.872 89.991 1.00 55.31 424 PHE A N 1
ATOM 3279 C CA . PHE A 1 424 ? -53.636 -42.876 90.903 1.00 55.31 424 PHE A CA 1
ATOM 3280 C C . PHE A 1 424 ? -53.769 -43.294 92.376 1.00 55.31 424 PHE A C 1
ATOM 3282 O O . PHE A 1 424 ? -54.739 -42.983 93.057 1.00 55.31 424 PHE A O 1
ATOM 3289 N N . LYS A 1 425 ? -52.745 -43.941 92.946 1.00 52.00 425 LYS A N 1
ATOM 3290 C CA . LYS A 1 425 ? -52.613 -43.964 94.418 1.00 52.00 425 LYS A CA 1
ATOM 3291 C C . LYS A 1 425 ? -51.968 -42.658 94.896 1.00 52.00 425 LYS A C 1
ATOM 3293 O O . LYS A 1 425 ? -50.844 -42.368 94.484 1.00 52.00 425 LYS A O 1
ATOM 3298 N N . LYS A 1 426 ? -52.670 -41.946 95.790 1.00 49.69 426 LYS A N 1
ATOM 3299 C CA . LYS A 1 426 ? -52.271 -40.718 96.511 1.00 49.69 426 LYS A CA 1
ATOM 3300 C C . LYS A 1 426 ? -50.791 -40.761 96.945 1.00 49.69 426 LYS A C 1
ATOM 3302 O O . LYS A 1 426 ? -50.337 -41.763 97.496 1.00 49.69 426 LYS A O 1
ATOM 3307 N N . TYR A 1 427 ? -50.035 -39.701 96.650 1.00 47.06 427 TYR A N 1
ATOM 3308 C CA . TYR A 1 427 ? -48.617 -39.562 97.011 1.00 47.06 427 TYR A CA 1
ATOM 3309 C C . TYR A 1 427 ? -48.515 -38.840 98.361 1.00 47.06 427 TYR A C 1
ATOM 3311 O O . TYR A 1 427 ? -48.972 -37.705 98.473 1.00 47.06 427 TYR A O 1
ATOM 3319 N N . GLU A 1 428 ? -47.920 -39.466 99.378 1.00 46.03 428 GLU A N 1
ATOM 3320 C CA . GLU A 1 428 ? -47.764 -38.853 100.711 1.00 46.03 428 GLU A CA 1
ATOM 3321 C C . GLU A 1 428 ? -46.484 -37.997 100.864 1.00 46.03 428 GLU A C 1
ATOM 3323 O O . GLU A 1 428 ? -46.303 -37.370 101.901 1.00 46.03 428 GLU A O 1
ATOM 3328 N N . SER A 1 429 ? -45.584 -37.904 99.866 1.00 49.94 429 SER A N 1
ATOM 3329 C CA . SER A 1 429 ? -44.334 -37.122 100.020 1.00 49.94 429 SER A CA 1
ATOM 3330 C C . SER A 1 429 ? -43.707 -36.640 98.702 1.00 49.94 429 SER A C 1
ATOM 3332 O O . SER A 1 429 ? -43.123 -37.425 97.971 1.00 49.94 429 SER A O 1
ATOM 3334 N N . TRP A 1 430 ? -43.766 -35.332 98.422 1.00 51.84 430 TRP A N 1
ATOM 3335 C CA . TRP A 1 430 ? -43.418 -34.682 97.138 1.00 51.84 430 TRP A CA 1
ATOM 3336 C C . TRP A 1 430 ? -41.925 -34.438 96.871 1.00 51.84 430 TRP A C 1
ATOM 3338 O O . TRP A 1 430 ? -41.555 -33.930 95.812 1.00 51.84 430 TRP A O 1
ATOM 3348 N N . GLU A 1 431 ? -41.044 -34.787 97.805 1.00 49.84 431 GLU A N 1
ATOM 3349 C CA . GLU A 1 431 ? -39.627 -34.404 97.722 1.00 49.84 431 GLU A CA 1
ATOM 3350 C C . GLU A 1 431 ? -38.762 -35.376 96.903 1.00 49.84 431 GLU A C 1
ATOM 3352 O O . GLU A 1 431 ? -37.624 -35.050 96.547 1.00 49.84 431 GLU A O 1
ATOM 3357 N N . ARG A 1 432 ? -39.289 -36.554 96.544 1.00 54.38 432 ARG A N 1
ATOM 3358 C CA . ARG A 1 432 ? -38.582 -37.532 95.706 1.00 54.38 432 ARG A CA 1
ATOM 3359 C C . ARG A 1 432 ? -39.365 -37.837 94.429 1.00 54.38 432 ARG A C 1
ATOM 3361 O O . ARG A 1 432 ? -40.530 -38.231 94.533 1.00 54.38 432 ARG A O 1
ATOM 3368 N N . PRO A 1 433 ? -38.732 -37.707 93.240 1.00 51.09 433 PRO A N 1
ATOM 3369 C CA . PRO A 1 433 ? -39.281 -38.275 92.018 1.00 51.09 433 PRO A CA 1
ATOM 3370 C C . PRO A 1 433 ? -39.595 -39.757 92.254 1.00 51.09 433 PRO A C 1
ATOM 3372 O O . PRO A 1 433 ? -38.872 -40.396 93.031 1.00 51.09 433 PRO A O 1
ATOM 3375 N N . PRO A 1 434 ? -40.638 -40.304 91.615 1.00 52.75 434 PRO A N 1
ATOM 3376 C CA . PRO A 1 434 ? -40.900 -41.735 91.650 1.00 52.75 434 PRO A CA 1
ATOM 3377 C C . PRO A 1 434 ? -39.602 -42.495 91.342 1.00 52.75 434 PRO A C 1
ATOM 3379 O O . PRO A 1 434 ? -38.935 -42.203 90.348 1.00 52.75 434 PRO A O 1
ATOM 3382 N N . ALA A 1 435 ? -39.206 -43.429 92.215 1.00 56.34 435 ALA A N 1
ATOM 3383 C CA . ALA A 1 435 ? -38.099 -44.334 91.910 1.00 56.34 435 ALA A CA 1
ATOM 3384 C C . ALA A 1 435 ? -38.407 -45.032 90.576 1.00 56.34 435 ALA A C 1
ATOM 3386 O O . ALA A 1 435 ? -39.579 -45.358 90.336 1.00 56.34 435 ALA A O 1
ATOM 3387 N N . GLU A 1 436 ? -37.390 -45.213 89.720 1.00 49.06 436 GLU A N 1
ATOM 3388 C CA . GLU A 1 436 ? -37.519 -45.876 88.414 1.00 49.06 436 GLU A CA 1
ATOM 3389 C C . GLU A 1 436 ? -38.428 -47.109 88.542 1.00 49.06 436 GLU A C 1
ATOM 3391 O O . GLU A 1 436 ? -38.104 -48.059 89.252 1.00 49.06 436 GLU A O 1
ATOM 3396 N N . GLY A 1 437 ? -39.604 -47.056 87.905 1.00 49.78 437 GLY A N 1
ATOM 3397 C CA . GLY A 1 437 ? -40.603 -48.130 87.941 1.00 49.78 437 GLY A CA 1
ATOM 3398 C C . GLY A 1 437 ? -41.882 -47.865 88.748 1.00 49.78 437 GLY A C 1
ATOM 3399 O O . GLY A 1 437 ? -42.760 -48.723 88.751 1.00 49.78 437 GLY A O 1
ATOM 3400 N N . SER A 1 438 ? -42.056 -46.707 89.397 1.00 53.69 438 SER A N 1
ATOM 3401 C CA . SER A 1 438 ? -43.364 -46.344 89.977 1.00 53.69 438 SER A CA 1
ATOM 3402 C C . SER A 1 438 ? -44.240 -45.582 88.968 1.00 53.69 438 SER A C 1
ATOM 3404 O O . SER A 1 438 ? -44.088 -44.384 88.757 1.00 53.69 438 SER A O 1
ATOM 3406 N N . GLU A 1 439 ? -45.155 -46.317 88.326 1.00 49.59 439 GLU A N 1
ATOM 3407 C CA . GLU A 1 439 ? -46.123 -45.878 87.300 1.00 49.59 439 GLU A CA 1
ATOM 3408 C C . GLU A 1 439 ? -47.153 -44.840 87.804 1.00 49.59 439 GLU A C 1
ATOM 3410 O O . GLU A 1 439 ? -48.343 -45.143 87.901 1.00 49.59 439 GLU A O 1
ATOM 3415 N N . LYS A 1 440 ? -46.753 -43.623 88.192 1.00 61.28 440 LYS A N 1
ATOM 3416 C CA . LYS A 1 440 ? -47.721 -42.616 88.674 1.00 61.28 440 LYS A CA 1
ATOM 3417 C C . LYS A 1 440 ? -47.436 -41.214 88.130 1.00 61.28 440 LYS 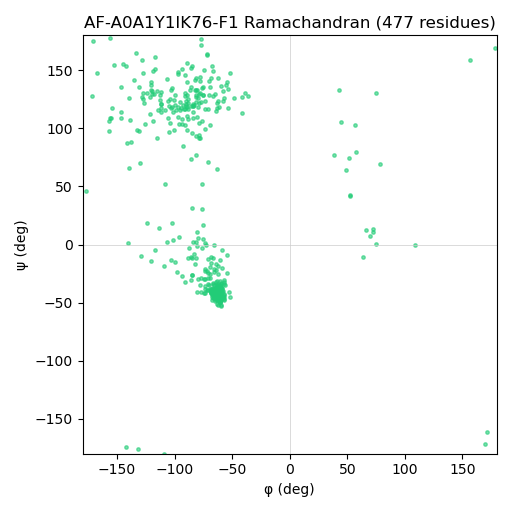A C 1
ATOM 3419 O O . LYS A 1 440 ? -46.731 -40.426 88.751 1.00 61.28 440 LYS A O 1
ATOM 3424 N N . GLY A 1 441 ? -48.008 -40.940 86.957 1.00 68.56 441 GLY A N 1
ATOM 3425 C CA . GLY A 1 441 ? -47.960 -39.698 86.172 1.00 68.56 441 GLY A CA 1
ATOM 3426 C C . GLY A 1 441 ? -48.243 -40.005 84.692 1.00 68.56 441 GLY A C 1
ATOM 3427 O O . GLY A 1 441 ? -48.078 -41.154 84.279 1.00 68.56 441 GLY A O 1
ATOM 3428 N N . TRP A 1 442 ? -48.664 -39.022 83.886 1.00 74.88 442 TRP A N 1
ATOM 3429 C CA . TRP A 1 442 ? -48.810 -39.222 82.435 1.00 74.88 442 TRP A CA 1
ATOM 3430 C C . TRP A 1 442 ? -47.525 -38.844 81.741 1.00 74.88 442 TRP A C 1
ATOM 3432 O O . TRP A 1 442 ? -47.091 -37.697 81.793 1.00 74.88 442 TRP A O 1
ATOM 3442 N N . GLY A 1 443 ? -46.892 -39.807 81.098 1.00 78.88 443 GLY A N 1
ATOM 3443 C CA . GLY A 1 443 ? -45.600 -39.553 80.511 1.00 78.88 443 GLY A CA 1
ATOM 3444 C C . GLY A 1 443 ? -45.124 -40.680 79.637 1.00 78.88 443 GLY A C 1
ATOM 3445 O O . GLY A 1 443 ? -45.747 -41.735 79.528 1.00 78.88 443 GLY A O 1
ATOM 3446 N N . HIS A 1 444 ? -43.990 -40.420 79.015 1.00 81.62 444 HIS A N 1
ATOM 3447 C CA . HIS A 1 444 ? -43.244 -41.413 78.276 1.00 81.62 444 HIS A CA 1
ATOM 3448 C C . HIS A 1 444 ? -41.801 -41.331 78.729 1.00 81.62 444 HIS A C 1
ATOM 3450 O O . HIS A 1 444 ? -41.231 -40.243 78.873 1.00 81.62 444 HIS A O 1
ATOM 3456 N N . THR A 1 445 ? -41.212 -42.496 78.961 1.00 84.88 445 THR A N 1
ATOM 3457 C CA . THR A 1 445 ? -39.772 -42.574 79.133 1.00 84.88 445 THR A CA 1
ATOM 3458 C C . THR A 1 445 ? -39.097 -42.243 77.809 1.00 84.88 445 THR A C 1
ATOM 3460 O O . THR A 1 445 ? -39.655 -42.482 76.738 1.00 84.88 445 THR A O 1
ATOM 3463 N N . TRP A 1 446 ? -37.864 -41.745 77.839 1.00 84.31 446 TRP A N 1
ATOM 3464 C CA . TRP A 1 446 ? -37.121 -41.543 76.588 1.00 84.31 446 TRP A CA 1
ATOM 3465 C C . TRP A 1 446 ? -36.988 -42.854 75.797 1.00 84.31 446 TRP A C 1
ATOM 3467 O O . TRP A 1 446 ? -37.095 -42.870 74.569 1.00 84.31 446 TRP A O 1
ATOM 3477 N N . ARG A 1 447 ? -36.868 -43.981 76.519 1.00 82.75 447 ARG A N 1
ATOM 3478 C CA . ARG A 1 447 ? -36.826 -45.333 75.949 1.00 82.75 447 ARG A CA 1
ATOM 3479 C C . ARG A 1 447 ? -38.101 -45.678 75.178 1.00 82.75 447 ARG A C 1
ATOM 3481 O O . ARG A 1 447 ? -38.006 -46.323 74.138 1.00 82.75 447 ARG A O 1
ATOM 3488 N N . ASP A 1 448 ? -39.264 -45.210 75.630 1.00 80.81 448 ASP A N 1
ATOM 3489 C CA . ASP A 1 448 ? -40.545 -45.389 74.934 1.00 80.81 448 ASP A CA 1
ATOM 3490 C C . ASP A 1 448 ? -40.586 -44.695 73.566 1.00 80.81 448 ASP A C 1
ATOM 3492 O O . ASP A 1 448 ? -41.456 -45.005 72.745 1.00 80.81 448 ASP A O 1
ATOM 3496 N N . TRP A 1 449 ? -39.666 -43.761 73.326 1.00 78.31 449 TRP A N 1
ATOM 3497 C CA . TRP A 1 449 ? -39.460 -43.077 72.051 1.00 78.31 449 TRP A CA 1
ATOM 3498 C C . TRP A 1 449 ? -38.270 -43.621 71.262 1.00 78.31 449 TRP A C 1
ATOM 3500 O O . TRP A 1 449 ? -37.965 -43.102 70.198 1.00 78.31 449 TRP A O 1
ATOM 3510 N N . GLY A 1 450 ? -37.608 -44.678 71.743 1.00 84.56 450 GLY A N 1
ATOM 3511 C CA . GLY A 1 450 ? -36.428 -45.244 71.088 1.00 84.56 450 GLY A CA 1
ATOM 3512 C C . GLY A 1 450 ? -35.173 -44.376 71.214 1.00 84.56 450 GLY A C 1
ATOM 3513 O O . GLY A 1 450 ? -34.187 -44.637 70.529 1.00 84.56 450 GLY A O 1
ATOM 3514 N N . HIS A 1 451 ? -35.188 -43.374 72.097 1.00 80.88 451 HIS A N 1
ATOM 3515 C CA . HIS A 1 451 ? -34.077 -42.452 72.304 1.00 80.88 451 HIS A CA 1
ATOM 3516 C C . HIS A 1 451 ? -33.552 -42.539 73.740 1.00 80.88 451 HIS A C 1
ATOM 3518 O O . HIS A 1 451 ? -34.278 -42.812 74.692 1.00 80.88 451 HIS A O 1
ATOM 3524 N N . THR A 1 452 ? -32.261 -42.291 73.928 1.00 81.75 452 THR A N 1
ATOM 3525 C CA . THR A 1 452 ? -31.717 -41.966 75.253 1.00 81.75 452 THR A CA 1
ATOM 3526 C C . THR A 1 452 ? -31.688 -40.454 75.422 1.00 81.75 452 THR A C 1
ATOM 3528 O O . THR A 1 452 ? -31.494 -39.723 74.449 1.00 81.75 452 THR A O 1
ATOM 3531 N N . LEU A 1 453 ? -31.814 -39.972 76.662 1.00 75.31 453 LEU A N 1
ATOM 3532 C CA . LEU A 1 453 ? -31.632 -38.550 76.952 1.00 75.31 453 LEU A CA 1
ATOM 3533 C C . LEU A 1 453 ? -30.295 -38.044 76.407 1.00 75.31 453 LEU A C 1
ATOM 3535 O O . LEU A 1 453 ? -30.224 -36.975 75.814 1.00 75.31 453 LEU A O 1
ATOM 3539 N N . HIS A 1 454 ? -29.243 -38.853 76.563 1.00 76.31 454 HIS A N 1
ATOM 3540 C CA . HIS A 1 454 ? -27.918 -38.512 76.078 1.00 76.31 454 HIS A CA 1
ATOM 3541 C C . HIS A 1 454 ? -27.871 -38.402 74.551 1.00 76.31 454 HIS A C 1
ATOM 3543 O O . HIS A 1 454 ? -27.229 -37.490 74.055 1.00 76.31 454 HIS A O 1
ATOM 3549 N N . GLN A 1 455 ? -28.583 -39.239 73.788 1.00 78.06 455 GLN A N 1
ATOM 3550 C CA . GLN A 1 455 ? -28.702 -39.069 72.330 1.00 78.06 455 GLN A CA 1
ATOM 3551 C C . GLN A 1 455 ? -29.428 -37.772 71.968 1.00 78.06 455 GLN A C 1
ATOM 3553 O O . GLN A 1 455 ? -28.961 -37.050 71.096 1.00 78.06 455 GLN A O 1
ATOM 3558 N N . MET A 1 456 ? -30.503 -37.428 72.681 1.00 71.75 456 MET A N 1
ATOM 3559 C CA . MET A 1 456 ? -31.208 -36.165 72.445 1.00 71.75 456 MET A CA 1
ATOM 3560 C C . MET A 1 456 ? -30.405 -34.934 72.876 1.00 71.75 456 MET A C 1
ATOM 3562 O O . MET A 1 456 ? -30.635 -33.855 72.353 1.00 71.75 456 MET A O 1
ATOM 3566 N N . ALA A 1 457 ? -29.482 -35.085 73.829 1.00 68.44 457 ALA A N 1
ATOM 3567 C CA . ALA A 1 457 ? -28.656 -34.015 74.386 1.00 68.44 457 ALA A CA 1
ATOM 3568 C C . ALA A 1 457 ? -27.283 -33.864 73.694 1.00 68.44 457 ALA A C 1
ATOM 3570 O O . ALA A 1 457 ? -26.702 -32.782 73.696 1.00 68.44 457 ALA A O 1
ATOM 3571 N N . SER A 1 458 ? -26.752 -34.944 73.111 1.00 65.88 458 SER A N 1
ATOM 3572 C CA . SER A 1 458 ? -25.440 -34.994 72.441 1.00 65.88 458 SER A CA 1
ATOM 3573 C C . SER A 1 458 ? -25.490 -34.623 70.965 1.00 65.88 458 SER A C 1
ATOM 3575 O O . SER A 1 458 ? -24.439 -34.368 70.372 1.00 65.88 458 SER A O 1
ATOM 3577 N N . GLU A 1 459 ? -26.679 -34.533 70.362 1.00 64.50 459 GLU A N 1
ATOM 3578 C CA . GLU A 1 459 ? -26.781 -33.879 69.068 1.00 64.50 459 GLU A CA 1
ATOM 3579 C C . GLU A 1 459 ? -26.262 -32.434 69.203 1.00 64.50 459 GLU A C 1
ATOM 3581 O O . GLU A 1 459 ? -26.721 -31.710 70.092 1.00 64.50 459 GLU A O 1
ATOM 3586 N N . PRO A 1 460 ? -25.378 -31.946 68.300 1.00 53.66 460 PRO A N 1
ATOM 3587 C CA . PRO A 1 460 ? -24.857 -30.559 68.294 1.00 53.66 460 PRO A CA 1
ATOM 3588 C C . PRO A 1 460 ? -25.955 -29.484 68.274 1.00 53.66 460 PRO A C 1
ATOM 3590 O O . PRO A 1 460 ? -25.720 -28.281 68.369 1.00 53.66 460 PRO A O 1
ATOM 3593 N N . LEU A 1 461 ? -27.170 -29.963 68.075 1.00 51.00 461 LEU A N 1
ATOM 3594 C CA . LEU A 1 461 ? -28.390 -29.290 67.791 1.00 51.00 461 LEU A CA 1
ATOM 3595 C C . LEU A 1 461 ? -29.262 -29.084 69.025 1.00 51.00 461 LEU A C 1
ATOM 3597 O O . LEU A 1 461 ? -29.983 -28.096 69.012 1.00 51.00 461 LEU A O 1
ATOM 3601 N N . ALA A 1 462 ? -29.105 -29.907 70.070 1.00 51.03 462 ALA A N 1
ATOM 3602 C CA . ALA A 1 462 ? -29.721 -29.783 71.399 1.00 51.03 462 ALA A CA 1
ATOM 3603 C C . ALA A 1 462 ? -29.194 -28.589 72.217 1.00 51.03 462 ALA A C 1
ATOM 3605 O O . ALA A 1 462 ? -29.735 -28.234 73.266 1.00 51.03 462 ALA A O 1
ATOM 3606 N N . LEU A 1 463 ? -28.118 -27.975 71.720 1.00 51.25 463 LEU A N 1
ATOM 3607 C CA . LEU A 1 463 ? -27.521 -26.743 72.227 1.00 51.25 463 LEU A CA 1
ATOM 3608 C C . LEU A 1 463 ? -28.217 -25.479 71.690 1.00 51.25 463 LEU A C 1
ATOM 3610 O O . LEU A 1 463 ? -27.894 -24.386 72.149 1.00 51.25 463 LEU A O 1
ATOM 3614 N N . ALA A 1 464 ? -29.140 -25.591 70.722 1.00 56.38 464 ALA A N 1
ATOM 3615 C CA . ALA A 1 464 ? -29.934 -24.446 70.279 1.00 56.38 464 ALA A CA 1
ATOM 3616 C C . ALA A 1 464 ? -31.061 -24.154 71.286 1.00 56.38 464 ALA A C 1
ATOM 3618 O O . ALA A 1 464 ? -31.648 -25.060 71.877 1.00 56.38 464 ALA A O 1
ATOM 3619 N N . HIS A 1 465 ? -31.382 -22.882 71.490 1.00 50.34 465 HIS A N 1
ATOM 3620 C CA . HIS A 1 465 ? -32.281 -22.449 72.562 1.00 50.34 465 HIS A CA 1
ATOM 3621 C C . HIS A 1 465 ? -33.776 -22.785 72.343 1.00 50.34 465 HIS A C 1
ATOM 3623 O O . HIS A 1 465 ? -34.560 -22.574 73.257 1.00 50.34 465 HIS A O 1
ATOM 3629 N N . ASP A 1 466 ? -34.133 -23.421 71.215 1.00 53.81 466 ASP A N 1
ATOM 3630 C CA . ASP A 1 466 ? -35.502 -23.849 70.857 1.00 53.81 466 ASP A CA 1
ATOM 3631 C C . ASP A 1 466 ? -35.601 -25.360 70.545 1.00 53.81 466 ASP A C 1
ATOM 3633 O O . ASP A 1 466 ? -36.510 -25.823 69.857 1.00 53.81 466 ASP A O 1
ATOM 3637 N N . SER A 1 467 ? -34.615 -26.153 70.975 1.00 63.09 467 SER A N 1
ATOM 3638 C CA . SER A 1 467 ? -34.419 -27.517 70.447 1.00 63.09 467 SER A CA 1
ATOM 3639 C C . SER A 1 467 ? -35.458 -28.536 70.887 1.00 63.09 467 SER A C 1
ATOM 3641 O O . SER A 1 467 ? -35.592 -29.568 70.237 1.00 63.09 467 SER A O 1
ATOM 3643 N N . LEU A 1 468 ? -36.136 -28.286 72.009 1.00 72.69 468 LEU A N 1
ATOM 3644 C CA . LEU A 1 468 ? -37.079 -29.225 72.595 1.00 72.69 468 LEU A CA 1
ATOM 3645 C C . LEU A 1 468 ? -38.369 -28.497 72.951 1.00 72.69 468 LEU A C 1
ATOM 3647 O O . LEU A 1 468 ? -38.489 -27.859 74.001 1.00 72.69 468 LEU A O 1
ATOM 3651 N N . VAL A 1 469 ? -39.346 -28.619 72.061 1.00 76.56 469 VAL A N 1
ATOM 3652 C CA . VAL A 1 469 ? -40.723 -28.224 72.338 1.00 76.56 469 VAL A CA 1
ATOM 3653 C C . VAL A 1 469 ? -41.522 -29.483 72.609 1.00 76.56 469 VAL A C 1
ATOM 3655 O O . VAL A 1 469 ? -41.441 -30.464 71.874 1.00 76.56 469 VAL A O 1
ATOM 3658 N N . VAL A 1 470 ? -42.302 -29.449 73.676 1.00 80.62 470 VAL A N 1
ATOM 3659 C CA . VAL A 1 470 ? -43.102 -30.573 74.131 1.00 80.62 470 VAL A CA 1
ATOM 3660 C C . VAL A 1 470 ? -44.550 -30.128 74.148 1.00 80.62 470 VAL A C 1
ATOM 3662 O O . VAL A 1 470 ? -44.932 -29.265 74.934 1.00 80.62 470 VAL A O 1
ATOM 3665 N N . GLU A 1 471 ? -45.355 -30.699 73.265 1.00 84.00 471 GLU A N 1
ATOM 3666 C CA . GLU A 1 471 ? -46.787 -30.443 73.189 1.00 84.00 471 GLU A CA 1
ATOM 3667 C C . GLU A 1 471 ? -47.543 -31.612 73.820 1.00 84.00 471 GLU A C 1
ATOM 3669 O O . GLU A 1 471 ? -47.462 -32.745 73.352 1.00 84.00 471 GLU A O 1
ATOM 3674 N N . PHE A 1 472 ? -48.287 -31.338 74.885 1.00 81.62 472 PHE A N 1
ATOM 3675 C CA . PHE A 1 472 ? -49.246 -32.250 75.492 1.00 81.62 472 PHE A CA 1
ATOM 3676 C C . PHE A 1 472 ? -50.655 -31.798 75.148 1.00 81.62 472 PHE A C 1
ATOM 3678 O O . PHE A 1 472 ? -51.137 -30.792 75.656 1.00 81.62 472 PHE A O 1
ATOM 3685 N N . GLU A 1 473 ? -51.328 -32.553 74.299 1.00 84.50 473 GLU A N 1
ATOM 3686 C CA . GLU A 1 473 ? -52.755 -32.402 74.048 1.00 84.50 473 GLU A CA 1
ATOM 3687 C C . GLU A 1 473 ? -53.503 -33.309 75.028 1.00 84.50 473 GLU A C 1
ATOM 3689 O O . GLU A 1 473 ? -53.271 -34.517 75.048 1.00 84.50 473 GLU A O 1
ATOM 3694 N N . VAL A 1 474 ? -54.366 -32.731 75.859 1.00 82.88 474 VAL A N 1
ATOM 3695 C CA . VAL A 1 474 ? -55.209 -33.434 76.830 1.00 82.88 474 VAL A CA 1
ATOM 3696 C C . VAL A 1 474 ? -56.653 -33.288 76.378 1.00 82.88 474 VAL A C 1
ATOM 3698 O O . VAL A 1 474 ? -57.105 -32.174 76.124 1.00 82.88 474 VAL A O 1
ATOM 3701 N N . ARG A 1 475 ? -57.377 -34.403 76.280 1.00 84.00 475 ARG A N 1
ATOM 3702 C CA . ARG A 1 475 ? -58.812 -34.433 75.999 1.00 84.00 475 ARG A CA 1
ATOM 3703 C C . ARG A 1 475 ? -59.556 -35.126 77.127 1.00 84.00 475 ARG A C 1
ATOM 3705 O O . ARG A 1 475 ? -59.163 -36.214 77.552 1.00 84.00 475 ARG A O 1
ATOM 3712 N N . TYR A 1 476 ? -60.635 -34.495 77.563 1.00 81.69 476 TYR A N 1
ATOM 3713 C CA . TYR A 1 476 ? -61.630 -35.099 78.433 1.00 81.69 476 TYR A CA 1
ATOM 3714 C C . TYR A 1 476 ? -62.446 -36.075 77.588 1.00 81.69 476 TYR A C 1
ATOM 3716 O O . TYR A 1 476 ? -62.944 -35.712 76.523 1.00 81.69 476 TYR A O 1
ATOM 3724 N N . LEU A 1 477 ? -62.496 -37.339 78.002 1.00 80.12 477 LEU A N 1
ATOM 3725 C CA . LEU A 1 477 ? -63.433 -38.288 77.420 1.00 80.12 477 LEU A CA 1
ATOM 3726 C C . LEU A 1 477 ? -64.755 -38.079 78.156 1.00 80.12 477 LEU A C 1
ATOM 3728 O O . LEU A 1 477 ? -64.806 -38.279 79.368 1.00 80.12 477 LEU A O 1
ATOM 3732 N N . ASP A 1 478 ? -65.766 -37.599 77.432 1.00 71.94 478 ASP A N 1
ATOM 3733 C CA . ASP A 1 478 ? -67.130 -37.475 77.947 1.00 71.94 478 ASP A CA 1
ATOM 3734 C C . ASP A 1 478 ? -67.581 -38.842 78.507 1.00 71.94 478 ASP A C 1
ATOM 3736 O O . ASP A 1 478 ? -67.343 -39.871 77.863 1.00 71.94 478 ASP A O 1
ATOM 3740 N N . GLU A 1 479 ? -68.172 -38.845 79.708 1.00 53.97 479 GLU A N 1
ATOM 3741 C CA . GLU A 1 479 ? -68.788 -40.036 80.326 1.00 53.97 479 GLU A CA 1
ATOM 3742 C C . GLU A 1 479 ? -69.914 -40.638 79.475 1.00 53.97 479 GLU A C 1
ATOM 3744 O O . GLU A 1 479 ? -70.730 -39.866 78.911 1.00 53.97 479 GLU A O 1
#